Protein AF-0000000065975089 (afdb_homodimer)

Secondary structure (DSSP, 8-state):
---EEEEEEESTTSSHHHHHHHHHHHHHHTT--EEEEESS-SSHHHHHHHHHHHS--TT-PPPHHHHHHHHHHHHHHHIIIIIHHHHHTT-EEEEE--HHHHIIIIIIIS---HHHHHHHHHHHHTT---SEEEEEE--HHHHHHHHHTTTPPP-TTTTS-HHHHHHHHHHHHHHHHH-TTTEEEEETTS-HHHHHHHHHHHHHHHHHHH-/---EEEEEE-STTSSHHHHHHHHHHHHHHTT--EEEEESS-SSHHHHHHHHHHHS--TT-PPPHHHHHHHHHHHHHHHIIIIIHHHHHTT-EEEEE--HHHHIIIIIIIS---HHHHHHHHHHHHTT---SEEEEEE--HHHHHHHHHTTTPPP-TTTTS-HHHHHHHHHHHHHHHHH-TTTEEEEETTS-HHHHHHHHHHHHHHHHHHH-

Radius of gyration: 24.77 Å; Cα contacts (8 Å, |Δi|>4): 725; chains: 2; bounding box: 45×73×52 Å

Solvent-accessible surface area (backbone atoms only — not comparable to full-atom values): 21902 Å² total; per-residue (Å²): 112,76,33,43,39,37,32,36,40,64,59,63,57,28,49,59,71,61,48,51,50,55,49,45,53,54,44,39,73,72,70,43,57,69,43,81,49,36,51,70,36,56,38,76,70,14,42,56,49,36,47,68,69,34,50,73,47,95,89,57,82,76,44,73,68,20,50,54,29,47,54,26,19,30,44,19,34,29,34,67,70,47,48,52,59,40,28,74,70,32,26,31,36,43,25,42,36,59,70,65,48,50,48,12,44,43,26,43,33,67,60,43,63,58,67,59,52,51,52,42,46,43,65,24,42,73,72,68,68,63,66,34,30,44,31,28,46,49,56,60,68,57,12,49,49,54,41,59,69,63,73,51,83,72,40,49,72,71,64,50,52,69,69,35,47,49,32,21,51,49,29,49,52,52,49,27,69,75,33,57,88,37,30,40,80,40,65,36,76,52,52,73,66,57,40,46,52,52,52,50,55,56,48,50,61,50,48,66,71,65,105,111,75,33,44,39,35,33,37,41,62,59,63,56,27,48,60,71,61,48,51,52,55,50,45,53,54,43,40,74,72,71,42,57,70,43,82,49,36,50,71,37,55,37,76,70,14,41,56,49,35,47,65,69,35,49,72,47,95,88,57,82,75,42,74,68,19,50,53,29,47,54,27,20,30,43,20,35,29,33,67,69,49,49,53,56,40,28,72,71,33,25,31,35,44,25,42,36,58,70,65,48,49,46,10,44,44,25,44,33,67,62,43,62,57,69,59,52,52,53,42,46,44,66,23,42,72,73,68,68,62,67,33,30,44,30,28,46,50,57,58,68,58,12,50,50,53,42,59,69,64,72,50,85,71,42,50,73,70,64,51,54,71,69,36,46,48,32,21,52,49,29,51,53,51,49,26,67,75,33,60,88,38,29,39,80,40,65,36,75,51,55,72,66,57,40,47,52,52,52,49,54,56,49,50,60,48,49,66,71,65,104

pLDDT: mean 93.98, std 8.53, range [58.62, 98.88]

Sequence (422 aa):
MGGRFIVFEGVEGCGKTSQMQLCAEWLQSLGISVVLTREPGGTELGLDLRRLLLQKAEDKPIAEVTELLLYAADRAQHVAQELKPKLAQGKYILCDRYVDSTIAYQGYGRNLDMNLIHQLNDIATGGLTSDITIWLDVDVEVGLARKRGDNVGLDRIEQETIAFHRRVQQGYADLAASSPKRIIRVDGQLSKETVHKTIQEILSVHLKQWLMGGRFIVFEGVEGCGKTSQMQLCAEWLQSLGISVVLTREPGGTELGLDLRRLLLQKAEDKPIAEVTELLLYAADRAQHVAQELKPKLAQGKYILCDRYVDSTIAYQGYGRNLDMNLIHQLNDIATGGLTSDITIWLDVDVEVGLARKRGDNVGLDRIEQETIAFHRRVQQGYADLAASSPKRIIRVDGQLSKETVHKTIQEILSVHLKQWL

Nearest PDB structures (foldseek):
  3lv8-assembly1_A-2  TM=9.589E-01  e=2.127E-20  Vibrio cholerae O1 biovar El Tor str. N16961
  3uxm-assembly5_B-2  TM=9.758E-01  e=8.443E-20  Pseudomonas aeruginosa PAO1
  3uwk-assembly3_A  TM=9.771E-01  e=8.443E-20  Pseudomonas aeruginosa PAO1
  3n2i-assembly1_A  TM=9.606E-01  e=8.942E-20  Vibrio cholerae O1 biovar El Tor str. N16961
  3uwk-assembly3_B-2  TM=9.768E-01  e=8.402E-19  Pseudomonas aeruginosa PAO1

Foldseek 3Di:
DFEAEEEEAEDAQLCLVVLLVLVCVVCVVVVAAEAEAEPQPRDPVSVVLCCVLWADDPVDDDDLLRSLLSSLQSLLCCQVPPVVVCRRVVHYYYYYDALLLCCLQSCQLVVDDPVSSVVSSCVSNVPDDGQAYEYRQDQLVNNLVSVVVVVDDGTPSSPDDSSSNVSSSVSLVVVCVVPVNHYPYFHSVDDPVVSSVVVCVVVVVVVVVVD/DFEAEEEEAEDAQLCLVVLLVLVCVVCVVVVAAEAEAEPQPRDPVSVVLCCVLWADDPVDDDDLLRSLLSSLQSLLCCQVPPVVVCRRVVHYYYYYDALLLCCLQSCQLVVDDPVSSVVSSCVSNVPDDGQAYEYRADQLVNNLVSVVVVVDDGTPSSPDDSSSSVSSSVSLVVVCVVPVNHYPYFHSVDDPVVSSVVVCVVVVVVVVVVD

InterPro domains:
  IPR018094 Thymidylate kinase [MF_00165] (4-207)
  IPR018094 Thymidylate kinase [TIGR00041] (3-199)
  IPR018095 Thymidylate kinase, conserved site [PS01331] (94-106)
  IPR027417 P-loop containing nucleoside triphosphate hydrolase [G3DSA:3.40.50.300] (1-209)
  IPR027417 P-loop containing nucleoside triphosphate hydrolase [SSF52540] (1-208)
  IPR039430 Thymidylate kinase-like domain [PF02223] (8-199)

Structure (mmCIF, N/CA/C/O backbone):
data_AF-0000000065975089-model_v1
#
loop_
_entity.id
_entity.type
_entity.pdbx_description
1 polymer 'Thymidylate kinase'
#
loop_
_atom_site.group_PDB
_atom_site.id
_atom_site.type_symbol
_atom_site.label_atom_id
_atom_site.label_alt_id
_atom_site.label_comp_id
_atom_site.label_asym_id
_atom_site.label_entity_id
_atom_site.label_seq_id
_atom_site.pdbx_PDB_ins_code
_atom_site.Cartn_x
_atom_site.Cartn_y
_atom_site.Cartn_z
_atom_site.occupancy
_atom_site.B_iso_or_equiv
_atom_site.auth_seq_id
_atom_site.auth_comp_id
_atom_site.auth_asym_id
_atom_site.auth_atom_id
_atom_site.pdbx_PDB_model_num
ATOM 1 N N . MET A 1 1 ? -19 -28.547 -4.902 1 65.19 1 MET A N 1
ATOM 2 C CA . MET A 1 1 ? -17.562 -28.656 -4.684 1 65.19 1 MET A CA 1
ATOM 3 C C . MET A 1 1 ? -16.969 -27.297 -4.336 1 65.19 1 MET A C 1
ATOM 5 O O . MET A 1 1 ? -17.453 -26.266 -4.816 1 65.19 1 MET A O 1
ATOM 9 N N . GLY A 1 2 ? -16.141 -27.141 -3.307 1 87.62 2 GLY A N 1
ATOM 10 C CA . GLY A 1 2 ? -15.641 -25.844 -2.885 1 87.62 2 GLY A CA 1
ATOM 11 C C . GLY A 1 2 ? -14.562 -25.297 -3.805 1 87.62 2 GLY A C 1
ATOM 12 O O . GLY A 1 2 ? -13.883 -26.062 -4.496 1 87.62 2 GLY A O 1
ATOM 13 N N . GLY A 1 3 ? -14.461 -24.016 -4.062 1 96.5 3 GLY A N 1
ATOM 14 C CA . GLY A 1 3 ? -13.422 -23.406 -4.871 1 96.5 3 GLY A CA 1
ATOM 15 C C . GLY A 1 3 ? -12.016 -23.781 -4.426 1 96.5 3 GLY A C 1
ATOM 16 O O . GLY A 1 3 ? -11.805 -24.125 -3.262 1 96.5 3 GLY A O 1
ATOM 17 N N . ARG A 1 4 ? -11.125 -23.891 -5.383 1 98.19 4 ARG A N 1
ATOM 18 C CA . ARG A 1 4 ? -9.734 -24.234 -5.082 1 98.19 4 ARG A CA 1
ATOM 19 C C . ARG A 1 4 ? -8.789 -23.156 -5.621 1 98.19 4 ARG A C 1
ATOM 21 O O . ARG A 1 4 ? -9 -22.625 -6.715 1 98.19 4 ARG A O 1
ATOM 28 N N . PHE A 1 5 ? -7.816 -22.891 -4.863 1 98.69 5 PHE A N 1
ATOM 29 C CA . PHE A 1 5 ? -6.848 -21.859 -5.18 1 98.69 5 PHE A CA 1
ATOM 30 C C . PHE A 1 5 ? -5.484 -22.469 -5.496 1 98.69 5 PHE A C 1
ATOM 32 O O . PHE A 1 5 ? -4.781 -22.922 -4.598 1 98.69 5 PHE A O 1
ATOM 39 N N . ILE A 1 6 ? -5.137 -22.438 -6.766 1 98.75 6 ILE A N 1
ATOM 40 C CA . ILE A 1 6 ? -3.885 -23 -7.258 1 98.75 6 ILE A CA 1
ATOM 41 C C . ILE A 1 6 ? -2.969 -21.875 -7.746 1 98.75 6 ILE A C 1
ATOM 43 O O . ILE A 1 6 ? -3.361 -21.078 -8.594 1 98.75 6 ILE A O 1
ATOM 47 N N . VAL A 1 7 ? -1.766 -21.844 -7.219 1 98.88 7 VAL A N 1
ATOM 48 C CA . VAL A 1 7 ? -0.836 -20.781 -7.566 1 98.88 7 VAL A CA 1
ATOM 49 C C . VAL A 1 7 ? 0.344 -21.344 -8.344 1 98.88 7 VAL A C 1
ATOM 51 O O . VAL A 1 7 ? 0.82 -22.453 -8.047 1 98.88 7 VAL A O 1
ATOM 54 N N . PHE A 1 8 ? 0.754 -20.609 -9.367 1 98.81 8 PHE A N 1
ATOM 55 C CA . PHE A 1 8 ? 1.974 -20.922 -10.102 1 98.81 8 PHE A CA 1
ATOM 56 C C . PHE A 1 8 ? 3.08 -19.938 -9.758 1 98.81 8 PHE A C 1
ATOM 58 O O . PHE A 1 8 ? 2.867 -18.719 -9.789 1 98.81 8 PHE A O 1
ATOM 65 N N . GLU A 1 9 ? 4.219 -20.469 -9.391 1 98.56 9 GLU A N 1
ATOM 66 C CA . GLU A 1 9 ? 5.375 -19.656 -9.016 1 98.56 9 GLU A CA 1
ATOM 67 C C . GLU A 1 9 ? 6.594 -20.016 -9.859 1 98.56 9 GLU A C 1
ATOM 69 O O . GLU A 1 9 ? 6.672 -21.109 -10.414 1 98.56 9 GLU A O 1
ATOM 74 N N . GLY A 1 10 ? 7.527 -19.109 -9.875 1 95.94 10 GLY A N 1
ATOM 75 C CA . GLY A 1 10 ? 8.781 -19.312 -10.586 1 95.94 10 GLY A CA 1
ATOM 76 C C . GLY A 1 10 ? 9.375 -18.031 -11.125 1 95.94 10 GLY A C 1
ATOM 77 O O . GLY A 1 10 ? 8.719 -16.984 -11.141 1 95.94 10 GLY A O 1
ATOM 78 N N . VAL A 1 11 ? 10.617 -18.172 -11.562 1 92.38 11 VAL A N 1
ATOM 79 C CA . VAL A 1 11 ? 11.336 -17 -12.062 1 92.38 11 VAL A CA 1
ATOM 80 C C . VAL A 1 11 ? 10.859 -16.672 -13.477 1 92.38 11 VAL A C 1
ATOM 82 O O . VAL A 1 11 ? 10.023 -17.375 -14.039 1 92.38 11 VAL A O 1
ATOM 85 N N . GLU A 1 12 ? 11.328 -15.57 -13.922 1 87 12 GLU A N 1
ATOM 86 C CA . GLU A 1 12 ? 10.938 -15.133 -15.258 1 87 12 GLU A CA 1
ATOM 87 C C . GLU A 1 12 ? 11.344 -16.156 -16.312 1 87 12 GLU A C 1
ATOM 89 O O . GLU A 1 12 ? 12.445 -16.703 -16.266 1 87 12 GLU A O 1
ATOM 94 N N . GLY A 1 13 ? 10.445 -16.391 -17.234 1 87.69 13 GLY A N 1
ATOM 95 C CA . GLY A 1 13 ? 10.758 -17.266 -18.344 1 87.69 13 GLY A CA 1
ATOM 96 C C . GLY A 1 13 ? 10.633 -18.734 -17.984 1 87.69 13 GLY A C 1
ATOM 97 O O . GLY A 1 13 ? 11 -19.609 -18.781 1 87.69 13 GLY A O 1
ATOM 98 N N . CYS A 1 14 ? 10.039 -19.016 -16.875 1 91.94 14 CYS A N 1
ATOM 99 C CA . CYS A 1 14 ? 10.008 -20.406 -16.422 1 91.94 14 CYS A CA 1
ATOM 100 C C . CYS A 1 14 ? 8.836 -21.156 -17.031 1 91.94 14 CYS A C 1
ATOM 102 O O . CYS A 1 14 ? 8.742 -22.375 -16.922 1 91.94 14 CYS A O 1
ATOM 104 N N . GLY A 1 15 ? 7.93 -20.422 -17.656 1 92.19 15 GLY A N 1
ATOM 105 C CA . GLY A 1 15 ? 6.887 -21.094 -18.422 1 92.19 15 GLY A CA 1
ATOM 106 C C . GLY A 1 15 ? 5.543 -21.094 -17.719 1 92.19 15 GLY A C 1
ATOM 107 O O . GLY A 1 15 ? 4.652 -21.875 -18.062 1 92.19 15 GLY A O 1
ATOM 108 N N . LYS A 1 16 ? 5.309 -20.25 -16.703 1 94.75 16 LYS A N 1
ATOM 109 C CA . LYS A 1 16 ? 4.078 -20.203 -15.914 1 94.75 16 LYS A CA 1
ATOM 110 C C . LYS A 1 16 ? 2.865 -19.953 -16.812 1 94.75 16 LYS A C 1
ATOM 112 O O . LYS A 1 16 ? 1.859 -20.656 -16.703 1 94.75 16 LYS A O 1
ATOM 117 N N . THR A 1 17 ? 3.002 -18.953 -17.672 1 93.56 17 THR A N 1
ATOM 118 C CA . THR A 1 17 ? 1.869 -18.562 -18.5 1 93.56 17 THR A CA 1
ATOM 119 C C . THR A 1 17 ? 1.391 -19.734 -19.359 1 93.56 17 THR A C 1
ATOM 121 O O . THR A 1 17 ? 0.197 -20.047 -19.391 1 93.56 17 THR A O 1
ATOM 124 N N . SER A 1 18 ? 2.297 -20.391 -20.031 1 95.56 18 SER A N 1
ATOM 125 C CA . SER A 1 18 ? 1.96 -21.531 -20.875 1 95.56 18 SER A CA 1
ATOM 126 C C . SER A 1 18 ? 1.373 -22.688 -20.062 1 95.56 18 SER A C 1
ATOM 128 O O . SER A 1 18 ? 0.355 -23.266 -20.453 1 95.56 18 SER A O 1
ATOM 130 N N . GLN A 1 19 ? 1.968 -22.969 -19.031 1 98.12 19 GLN A N 1
ATOM 131 C CA . GLN A 1 19 ? 1.533 -24.109 -18.219 1 98.12 19 GLN A CA 1
ATOM 132 C C . GLN A 1 19 ? 0.181 -23.844 -17.578 1 98.12 19 GLN A C 1
ATOM 134 O O . GLN A 1 19 ? -0.642 -24.75 -17.438 1 98.12 19 GLN A O 1
ATOM 139 N N . MET A 1 20 ? -0.055 -22.609 -17.125 1 98.31 20 MET A N 1
ATOM 140 C CA . MET A 1 20 ? -1.345 -22.266 -16.547 1 98.31 20 MET A CA 1
ATOM 141 C C . MET A 1 20 ? -2.465 -22.406 -17.562 1 98.31 20 MET A C 1
ATOM 143 O O . MET A 1 20 ? -3.553 -22.875 -17.234 1 98.31 20 MET A O 1
ATOM 147 N N . GLN A 1 21 ? -2.203 -21.984 -18.781 1 98.19 21 GLN A N 1
ATOM 148 C CA . GLN A 1 21 ? -3.197 -22.109 -19.844 1 98.19 21 GLN A CA 1
ATOM 149 C C . GLN A 1 21 ? -3.527 -23.578 -20.109 1 98.19 21 GLN A C 1
ATOM 151 O O . GLN A 1 21 ? -4.699 -23.938 -20.219 1 98.19 21 GLN A O 1
ATOM 156 N N . LEU A 1 22 ? -2.551 -24.406 -20.25 1 98.5 22 LEU A N 1
ATOM 157 C CA . LEU A 1 22 ? -2.742 -25.844 -20.484 1 98.5 22 LEU A CA 1
ATOM 158 C C . LEU A 1 22 ? -3.51 -26.469 -19.328 1 98.5 22 LEU A C 1
ATOM 160 O O . LEU A 1 22 ? -4.402 -27.297 -19.547 1 98.5 22 LEU A O 1
ATOM 164 N N . CYS A 1 23 ? -3.127 -26.078 -18.141 1 98.44 23 CYS A N 1
ATOM 165 C CA . CYS A 1 23 ? -3.795 -26.609 -16.953 1 98.44 23 CYS A CA 1
ATOM 166 C C . CYS A 1 23 ? -5.266 -26.203 -16.938 1 98.44 23 CYS A C 1
ATOM 168 O O . CYS A 1 23 ? -6.133 -27.016 -16.609 1 98.44 23 CYS A O 1
ATOM 170 N N . ALA A 1 24 ? -5.5 -24.906 -17.25 1 98.5 24 ALA A N 1
ATOM 171 C CA . ALA A 1 24 ? -6.875 -24.422 -17.297 1 98.5 24 ALA A CA 1
ATOM 172 C C . ALA A 1 24 ? -7.707 -25.219 -18.297 1 98.5 24 ALA A C 1
ATOM 174 O O . ALA A 1 24 ? -8.828 -25.641 -17.984 1 98.5 24 ALA A O 1
ATOM 175 N N . GLU A 1 25 ? -7.203 -25.453 -19.453 1 98.44 25 GLU A N 1
ATOM 176 C CA . GLU A 1 25 ? -7.895 -26.203 -20.484 1 98.44 25 GLU A CA 1
ATOM 177 C C . GLU A 1 25 ? -8.18 -27.641 -20.016 1 98.44 25 GLU A C 1
ATOM 179 O O . GLU A 1 25 ? -9.273 -28.156 -20.25 1 98.44 25 GLU A O 1
ATOM 184 N N . TRP A 1 26 ? -7.219 -28.203 -19.469 1 98.38 26 TRP A N 1
ATOM 185 C CA . TRP A 1 26 ? -7.367 -29.562 -18.969 1 98.38 26 TRP A CA 1
ATOM 186 C C . TRP A 1 26 ? -8.453 -29.641 -17.891 1 98.38 26 TRP A C 1
ATOM 188 O O . TRP A 1 26 ? -9.344 -30.484 -17.969 1 98.38 26 TRP A O 1
ATOM 198 N N . LEU A 1 27 ? -8.43 -28.766 -16.906 1 97.62 27 LEU A N 1
ATOM 199 C CA . LEU A 1 27 ? -9.43 -28.75 -15.844 1 97.62 27 LEU A CA 1
ATOM 200 C C . LEU A 1 27 ? -10.82 -28.5 -16.406 1 97.62 27 LEU A C 1
ATOM 202 O O . LEU A 1 27 ? -11.797 -29.109 -15.977 1 97.62 27 LEU A O 1
ATOM 206 N N . GLN A 1 28 ? -10.844 -27.562 -17.359 1 97.75 28 GLN A N 1
ATOM 207 C CA . GLN A 1 28 ? -12.125 -27.266 -17.984 1 97.75 28 GLN A CA 1
ATOM 208 C C . GLN A 1 28 ? -12.672 -28.5 -18.719 1 97.75 28 GLN A C 1
ATOM 210 O O . GLN A 1 28 ? -13.891 -28.703 -18.75 1 97.75 28 GLN A O 1
ATOM 215 N N . SER A 1 29 ? -11.836 -29.297 -19.297 1 97.5 29 SER A N 1
ATOM 216 C CA . SER A 1 29 ? -12.258 -30.516 -19.984 1 97.5 29 SER A CA 1
ATOM 217 C C . SER A 1 29 ? -12.859 -31.516 -19 1 97.5 29 SER A C 1
ATOM 219 O O . SER A 1 29 ? -13.594 -32.406 -19.391 1 97.5 29 SER A O 1
ATOM 221 N N . LEU A 1 30 ? -12.555 -31.344 -17.781 1 95.5 30 LEU A N 1
ATOM 222 C CA . LEU A 1 30 ? -13.109 -32.219 -16.734 1 95.5 30 LEU A CA 1
ATOM 223 C C . LEU A 1 30 ? -14.406 -31.625 -16.188 1 95.5 30 LEU A C 1
ATOM 225 O O . LEU A 1 30 ? -14.969 -32.156 -15.227 1 95.5 30 LEU A O 1
ATOM 229 N N . GLY A 1 31 ? -14.82 -30.484 -16.734 1 95.5 31 GLY A N 1
ATOM 230 C CA . GLY A 1 31 ? -16.078 -29.859 -16.328 1 95.5 31 GLY A CA 1
ATOM 231 C C . GLY A 1 31 ? -15.906 -28.875 -15.188 1 95.5 31 GLY A C 1
ATOM 232 O O . GLY A 1 31 ? -16.891 -28.438 -14.586 1 95.5 31 GLY A O 1
ATOM 233 N N . ILE A 1 32 ? -14.672 -28.531 -14.867 1 95.75 32 ILE A N 1
ATOM 234 C CA . ILE A 1 32 ? -14.375 -27.641 -13.75 1 95.75 32 ILE A CA 1
ATOM 235 C C . ILE A 1 32 ? -14.367 -26.188 -14.242 1 95.75 32 ILE A C 1
ATOM 237 O O . ILE A 1 32 ? -13.781 -25.891 -15.289 1 95.75 32 ILE A O 1
ATOM 241 N N . SER A 1 33 ? -15.102 -25.297 -13.547 1 97.25 33 SER A N 1
ATOM 242 C CA . SER A 1 33 ? -15.047 -23.859 -13.836 1 97.25 33 SER A CA 1
ATOM 243 C C . SER A 1 33 ? -13.727 -23.25 -13.375 1 97.25 33 SER A C 1
ATOM 245 O O . SER A 1 33 ? -13.383 -23.344 -12.188 1 97.25 33 SER A O 1
ATOM 247 N N . VAL A 1 34 ? -12.984 -22.609 -14.328 1 98.25 34 VAL A N 1
ATOM 248 C CA . VAL A 1 34 ? -11.633 -22.156 -14.031 1 98.25 34 VAL A CA 1
ATOM 249 C C . VAL A 1 34 ? -11.531 -20.656 -14.312 1 98.25 34 VAL A C 1
ATOM 251 O O . VAL A 1 34 ? -12.078 -20.156 -15.305 1 98.25 34 VAL A O 1
ATOM 254 N N . VAL A 1 35 ? -10.852 -19.953 -13.398 1 98.56 35 VAL A N 1
ATOM 255 C CA . VAL A 1 35 ? -10.516 -18.547 -13.57 1 98.56 35 VAL A CA 1
ATOM 256 C C . VAL A 1 35 ? -9 -18.375 -13.555 1 98.56 35 VAL A C 1
ATOM 258 O O . VAL A 1 35 ? -8.312 -18.922 -12.688 1 98.56 35 VAL A O 1
ATOM 261 N N . LEU A 1 36 ? -8.484 -17.672 -14.578 1 98.75 36 LEU A N 1
ATOM 262 C CA . LEU A 1 36 ? -7.078 -17.297 -14.602 1 98.75 36 LEU A CA 1
ATOM 263 C C . LEU A 1 36 ? -6.891 -15.875 -14.078 1 98.75 36 LEU A C 1
ATOM 265 O O . LEU A 1 36 ? -7.684 -14.984 -14.383 1 98.75 36 LEU A O 1
ATOM 269 N N . THR A 1 37 ? -5.855 -15.672 -13.25 1 98.75 37 THR A N 1
ATOM 270 C CA . THR A 1 37 ? -5.555 -14.336 -12.727 1 98.75 37 THR A CA 1
ATOM 271 C C . THR A 1 37 ? -4.07 -14.211 -12.406 1 98.75 37 THR A C 1
ATOM 273 O O . THR A 1 37 ? -3.271 -15.078 -12.766 1 98.75 37 THR A O 1
ATOM 276 N N . ARG A 1 38 ? -3.688 -13.055 -11.852 1 98.62 38 ARG A N 1
ATOM 277 C CA . ARG A 1 38 ? -2.27 -12.82 -11.586 1 98.62 38 ARG A CA 1
ATOM 278 C C . ARG A 1 38 ? -2.082 -11.766 -10.5 1 98.62 38 ARG A C 1
ATOM 280 O O . ARG A 1 38 ? -2.996 -10.992 -10.219 1 98.62 38 ARG A O 1
ATOM 287 N N . GLU A 1 39 ? -0.931 -11.844 -9.883 1 98.44 39 GLU A N 1
ATOM 288 C CA . GLU A 1 39 ? -0.455 -10.766 -9.023 1 98.44 39 GLU A CA 1
ATOM 289 C C . GLU A 1 39 ? 0.939 -10.305 -9.438 1 98.44 39 GLU A C 1
ATOM 291 O O . GLU A 1 39 ? 1.803 -11.125 -9.75 1 98.44 39 GLU A O 1
ATOM 296 N N . PRO A 1 40 ? 1.209 -9.07 -9.312 1 98.19 40 PRO A N 1
ATOM 297 C CA . PRO A 1 40 ? 0.212 -8 -9.234 1 98.19 40 PRO A CA 1
ATOM 298 C C . PRO A 1 40 ? -0.57 -7.824 -10.531 1 98.19 40 PRO A C 1
ATOM 300 O O . PRO A 1 40 ? -0.068 -8.156 -11.609 1 98.19 40 PRO A O 1
ATOM 303 N N . GLY A 1 41 ? -1.833 -7.305 -10.414 1 98.31 41 GLY A N 1
ATOM 304 C CA . GLY A 1 41 ? -2.523 -6.906 -11.633 1 98.31 41 GLY A CA 1
ATOM 305 C C . GLY A 1 41 ? -3.805 -7.684 -11.875 1 98.31 41 GLY A C 1
ATOM 306 O O . GLY A 1 41 ? -4.316 -7.715 -12.992 1 98.31 41 GLY A O 1
ATOM 307 N N . GLY A 1 42 ? -4.316 -8.32 -10.875 1 98.12 42 GLY A N 1
ATOM 308 C CA . GLY A 1 42 ? -5.484 -9.164 -11.047 1 98.12 42 GLY A CA 1
ATOM 309 C C . GLY A 1 42 ? -6.789 -8.391 -11.031 1 98.12 42 GLY A C 1
ATOM 310 O O . GLY A 1 42 ? -7.859 -8.953 -11.273 1 98.12 42 GLY A O 1
ATOM 311 N N . THR A 1 43 ? -6.75 -7.152 -10.734 1 97.75 43 THR A N 1
ATOM 312 C CA . THR A 1 43 ? -7.887 -6.242 -10.758 1 97.75 43 THR A CA 1
ATOM 313 C C . THR A 1 43 ? -7.555 -4.98 -11.555 1 97.75 43 THR A C 1
ATOM 315 O O . THR A 1 43 ? -6.398 -4.766 -11.93 1 97.75 43 THR A O 1
ATOM 318 N N . GLU A 1 44 ? -8.594 -4.195 -11.852 1 95.88 44 GLU A N 1
ATOM 319 C CA . GLU A 1 44 ? -8.328 -2.928 -12.531 1 95.88 44 GLU A CA 1
ATOM 320 C C . GLU A 1 44 ? -7.363 -2.061 -11.727 1 95.88 44 GLU A C 1
ATOM 322 O O . GLU A 1 44 ? -6.387 -1.544 -12.273 1 95.88 44 GLU A O 1
ATOM 327 N N . LEU A 1 45 ? -7.656 -1.89 -10.43 1 96.81 45 LEU A N 1
ATOM 328 C CA . LEU A 1 45 ? -6.719 -1.181 -9.562 1 96.81 45 LEU A CA 1
ATOM 329 C C . LEU A 1 45 ? -5.352 -1.856 -9.57 1 96.81 45 LEU A C 1
ATOM 331 O O . LEU A 1 45 ? -4.32 -1.18 -9.586 1 96.81 45 LEU A O 1
ATOM 335 N N . GLY A 1 46 ? -5.391 -3.141 -9.57 1 97.81 46 GLY A N 1
ATOM 336 C CA . GLY A 1 46 ? -4.152 -3.904 -9.609 1 97.81 46 GLY A CA 1
ATOM 337 C C . GLY A 1 46 ? -3.309 -3.615 -10.836 1 97.81 46 GLY A C 1
ATOM 338 O O . GLY A 1 46 ? -2.078 -3.607 -10.766 1 97.81 46 GLY A O 1
ATOM 339 N N . LEU A 1 47 ? -3.941 -3.42 -11.953 1 97.44 47 LEU A N 1
ATOM 340 C CA . LEU A 1 47 ? -3.215 -3.086 -13.172 1 97.44 47 LEU A CA 1
ATOM 341 C C . LEU A 1 47 ? -2.484 -1.755 -13.023 1 97.44 47 LEU A C 1
ATOM 343 O O . LEU A 1 47 ? -1.346 -1.612 -13.477 1 97.44 47 LEU A O 1
ATOM 347 N N . ASP A 1 48 ? -3.115 -0.779 -12.43 1 96.19 48 ASP A N 1
ATOM 348 C CA . ASP A 1 48 ? -2.473 0.503 -12.156 1 96.19 48 ASP A CA 1
ATOM 349 C C . ASP A 1 48 ? -1.279 0.333 -11.219 1 96.19 48 ASP A C 1
ATOM 351 O O . ASP A 1 48 ? -0.21 0.897 -11.461 1 96.19 48 ASP A O 1
ATOM 355 N N . LEU A 1 49 ? -1.488 -0.449 -10.188 1 97.75 49 LEU A N 1
ATOM 356 C CA . LEU A 1 49 ? -0.417 -0.671 -9.227 1 97.75 49 LEU A CA 1
ATOM 357 C C . LEU A 1 49 ? 0.741 -1.43 -9.867 1 97.75 49 LEU A C 1
ATOM 359 O O . LEU A 1 49 ? 1.907 -1.151 -9.578 1 97.75 49 LEU A O 1
ATOM 363 N N . ARG A 1 50 ? 0.403 -2.393 -10.695 1 96.81 50 ARG A N 1
ATOM 364 C CA . ARG A 1 50 ? 1.422 -3.133 -11.438 1 96.81 50 ARG A CA 1
ATOM 365 C C . ARG A 1 50 ? 2.297 -2.189 -12.258 1 96.81 50 ARG A C 1
ATOM 367 O O . ARG A 1 50 ? 3.523 -2.312 -12.25 1 96.81 50 ARG A O 1
ATOM 374 N N . ARG A 1 51 ? 1.644 -1.291 -12.891 1 95.38 51 ARG A N 1
ATOM 375 C CA . ARG A 1 51 ? 2.383 -0.316 -13.688 1 95.38 51 ARG A CA 1
ATOM 376 C C . ARG A 1 51 ? 3.326 0.502 -12.812 1 95.38 51 ARG A C 1
ATOM 378 O O . ARG A 1 51 ? 4.492 0.702 -13.164 1 95.38 51 ARG A O 1
ATOM 385 N N . LEU A 1 52 ? 2.867 0.982 -11.703 1 94.69 52 LEU A N 1
ATOM 386 C CA . LEU A 1 52 ? 3.68 1.787 -10.797 1 94.69 52 LEU A CA 1
ATOM 387 C C . LEU A 1 52 ? 4.848 0.977 -10.25 1 94.69 52 LEU A C 1
ATOM 389 O O . LEU A 1 52 ? 5.949 1.506 -10.078 1 94.69 52 LEU A O 1
ATOM 393 N N . LEU A 1 53 ? 4.641 -0.295 -9.977 1 95.31 53 LEU A N 1
ATOM 394 C CA . LEU A 1 53 ? 5.633 -1.164 -9.352 1 95.31 53 LEU A CA 1
ATOM 395 C C . LEU A 1 53 ? 6.719 -1.557 -10.352 1 95.31 53 LEU A C 1
ATOM 397 O O . LEU A 1 53 ? 7.891 -1.667 -9.992 1 95.31 53 LEU A O 1
ATOM 401 N N . LEU A 1 54 ? 6.27 -1.778 -11.609 1 92.75 54 LEU A N 1
ATOM 402 C CA . LEU A 1 54 ? 7.168 -2.461 -12.531 1 92.75 54 LEU A CA 1
ATOM 403 C C . LEU A 1 54 ? 7.781 -1.477 -13.523 1 92.75 54 LEU A C 1
ATOM 405 O O . LEU A 1 54 ? 8.789 -1.783 -14.164 1 92.75 54 LEU A O 1
ATOM 409 N N . GLN A 1 55 ? 7.121 -0.351 -13.602 1 85.75 55 GLN A N 1
ATOM 410 C CA . GLN A 1 55 ? 7.645 0.617 -14.555 1 85.75 55 GLN A CA 1
ATOM 411 C C . GLN A 1 55 ? 9.008 1.149 -14.109 1 85.75 55 GLN A C 1
ATOM 413 O O . GLN A 1 55 ? 9.211 1.419 -12.93 1 85.75 55 GLN A O 1
ATOM 418 N N . LYS A 1 56 ? 9.867 1.161 -15.039 1 72.38 56 LYS A N 1
ATOM 419 C CA . LYS A 1 56 ? 11.227 1.642 -14.812 1 72.38 56 LYS A CA 1
ATOM 420 C C . LYS A 1 56 ? 11.266 3.164 -14.711 1 72.38 56 LYS A C 1
ATOM 422 O O . LYS A 1 56 ? 10.664 3.859 -15.531 1 72.38 56 LYS A O 1
ATOM 427 N N . ALA A 1 57 ? 11.469 3.664 -13.625 1 63.81 57 ALA A N 1
ATOM 428 C CA . ALA A 1 57 ? 11.797 5.086 -13.617 1 63.81 57 ALA A CA 1
ATOM 429 C C . ALA A 1 57 ? 13.141 5.34 -12.945 1 63.81 57 ALA A C 1
ATOM 431 O O . ALA A 1 57 ? 13.312 5.051 -11.758 1 63.81 57 ALA A O 1
ATOM 432 N N . GLU A 1 58 ? 14.195 5.344 -13.797 1 60.94 58 GLU A N 1
ATOM 433 C CA . GLU A 1 58 ? 15.555 5.527 -13.312 1 60.94 58 GLU A CA 1
ATOM 434 C C . GLU A 1 58 ? 15.609 6.562 -12.195 1 60.94 58 GLU A C 1
ATOM 436 O O . GLU A 1 58 ? 16.406 6.43 -11.258 1 60.94 58 GLU A O 1
ATOM 441 N N . ASP A 1 59 ? 14.836 7.551 -12.148 1 65.06 59 ASP A N 1
ATOM 442 C CA . ASP A 1 59 ? 15.039 8.672 -11.234 1 65.06 59 ASP A CA 1
ATOM 443 C C . ASP A 1 59 ? 13.945 8.711 -10.172 1 65.06 59 ASP A C 1
ATOM 445 O O . ASP A 1 59 ? 13.805 9.711 -9.461 1 65.06 59 ASP A O 1
ATOM 449 N N . LYS A 1 60 ? 13.281 7.523 -10.031 1 77.5 60 LYS A N 1
ATOM 450 C CA . LYS A 1 60 ? 12.195 7.527 -9.055 1 77.5 60 LYS A CA 1
ATOM 451 C C . LYS A 1 60 ? 12.164 6.223 -8.266 1 77.5 60 LYS A C 1
ATOM 453 O O . LYS A 1 60 ? 11.242 5.418 -8.43 1 77.5 60 LYS A O 1
ATOM 458 N N . PRO A 1 61 ? 13.211 6.141 -7.375 1 88.69 61 PRO A N 1
ATOM 459 C CA . PRO A 1 61 ? 13.273 4.867 -6.648 1 88.69 61 PRO A CA 1
ATOM 460 C C . PRO A 1 61 ? 12.094 4.672 -5.703 1 88.69 61 PRO A C 1
ATOM 462 O O . PRO A 1 61 ? 11.609 5.637 -5.102 1 88.69 61 PRO A O 1
ATOM 465 N N . ILE A 1 62 ? 11.578 3.49 -5.711 1 95.19 62 ILE A N 1
ATOM 466 C CA . ILE A 1 62 ? 10.578 3.078 -4.727 1 95.19 62 ILE A CA 1
ATOM 467 C C . ILE A 1 62 ? 11.281 2.557 -3.473 1 95.19 62 ILE A C 1
ATOM 469 O O . ILE A 1 62 ? 12.141 1.678 -3.555 1 95.19 62 ILE A O 1
ATOM 473 N N . ALA A 1 63 ? 10.906 3.139 -2.312 1 96.81 63 ALA A N 1
ATOM 474 C CA . ALA A 1 63 ? 11.5 2.689 -1.054 1 96.81 63 ALA A CA 1
ATOM 475 C C . ALA A 1 63 ? 11.102 1.249 -0.745 1 96.81 63 ALA A C 1
ATOM 477 O O . ALA A 1 63 ? 10.023 0.795 -1.148 1 96.81 63 ALA A O 1
ATOM 478 N N . GLU A 1 64 ? 11.969 0.547 0.016 1 96.62 64 GLU A N 1
ATOM 479 C CA . GLU A 1 64 ? 11.805 -0.879 0.284 1 96.62 64 GLU A CA 1
ATOM 480 C C . GLU A 1 64 ? 10.461 -1.167 0.938 1 96.62 64 GLU A C 1
ATOM 482 O O . GLU A 1 64 ? 9.703 -2.023 0.469 1 96.62 64 GLU A O 1
ATOM 487 N N . VAL A 1 65 ? 10.102 -0.44 1.978 1 98.38 65 VAL A N 1
ATOM 488 C CA . VAL A 1 65 ? 8.844 -0.66 2.693 1 98.38 65 VAL A CA 1
ATOM 489 C C . VAL A 1 65 ? 7.668 -0.294 1.794 1 98.38 65 VAL A C 1
ATOM 491 O O . VAL A 1 65 ? 6.641 -0.975 1.8 1 98.38 65 VAL A O 1
ATOM 494 N N . THR A 1 66 ? 7.828 0.774 0.997 1 98.5 66 THR A N 1
ATOM 495 C CA . THR A 1 66 ? 6.801 1.189 0.048 1 98.5 66 THR A CA 1
ATOM 496 C C . THR A 1 66 ? 6.488 0.066 -0.938 1 98.5 66 THR A C 1
ATOM 498 O O . THR A 1 66 ? 5.324 -0.23 -1.199 1 98.5 66 THR A O 1
ATOM 501 N N . GLU A 1 67 ? 7.508 -0.549 -1.488 1 97.62 67 GLU A N 1
ATOM 502 C CA . GLU A 1 67 ? 7.34 -1.655 -2.426 1 97.62 67 GLU A CA 1
ATOM 503 C C . GLU A 1 67 ? 6.516 -2.781 -1.811 1 97.62 67 GLU A C 1
ATOM 505 O O . GLU A 1 67 ? 5.562 -3.266 -2.424 1 97.62 67 GLU A O 1
ATOM 510 N N . LEU A 1 68 ? 6.863 -3.146 -0.584 1 98.69 68 LEU A N 1
ATOM 511 C CA . LEU A 1 68 ? 6.141 -4.207 0.109 1 98.69 68 LEU A CA 1
ATOM 512 C C . LEU A 1 68 ? 4.68 -3.832 0.309 1 98.69 68 LEU A C 1
ATOM 514 O O . LEU A 1 68 ? 3.785 -4.656 0.094 1 98.69 68 LEU A O 1
ATOM 518 N N . LEU A 1 69 ? 4.461 -2.611 0.695 1 98.88 69 LEU A N 1
ATOM 519 C CA . LEU A 1 69 ? 3.104 -2.143 0.95 1 98.88 69 LEU A CA 1
ATOM 520 C C . LEU A 1 69 ? 2.289 -2.105 -0.34 1 98.88 69 LEU A C 1
ATOM 522 O O . LEU A 1 69 ? 1.09 -2.389 -0.33 1 98.88 69 LEU A O 1
ATOM 526 N N . LEU A 1 70 ? 2.904 -1.765 -1.44 1 98.75 70 LEU A N 1
ATOM 527 C CA . LEU A 1 70 ? 2.199 -1.711 -2.717 1 98.75 70 LEU A CA 1
ATOM 528 C C . LEU A 1 70 ? 1.818 -3.111 -3.186 1 98.75 70 LEU A C 1
ATOM 530 O O . LEU A 1 70 ? 0.712 -3.324 -3.688 1 98.75 70 LEU A O 1
ATOM 534 N N . TYR A 1 71 ? 2.721 -4.082 -3.039 1 98.69 71 TYR A N 1
ATOM 535 C CA . TYR A 1 71 ? 2.361 -5.457 -3.361 1 98.69 71 TYR A CA 1
ATOM 536 C C . TYR A 1 71 ? 1.225 -5.945 -2.473 1 98.69 71 TYR A C 1
ATOM 538 O O . TYR A 1 71 ? 0.313 -6.633 -2.939 1 98.69 71 TYR A O 1
ATOM 546 N N . ALA A 1 72 ? 1.292 -5.609 -1.223 1 98.88 72 ALA A N 1
ATOM 547 C CA . ALA A 1 72 ? 0.242 -5.996 -0.285 1 98.88 72 ALA A CA 1
ATOM 548 C C . ALA A 1 72 ? -1.096 -5.371 -0.668 1 98.88 72 ALA A C 1
ATOM 550 O O . ALA A 1 72 ? -2.145 -6.008 -0.55 1 98.88 72 ALA A O 1
ATOM 551 N N . ALA A 1 73 ? -1.036 -4.113 -1.076 1 98.88 73 ALA A N 1
ATOM 552 C CA . ALA A 1 73 ? -2.266 -3.434 -1.48 1 98.88 73 ALA A CA 1
ATOM 553 C C . ALA A 1 73 ? -2.895 -4.117 -2.691 1 98.88 73 ALA A C 1
ATOM 555 O O . ALA A 1 73 ? -4.109 -4.328 -2.73 1 98.88 73 ALA A O 1
ATOM 556 N N . ASP A 1 74 ? -2.133 -4.453 -3.69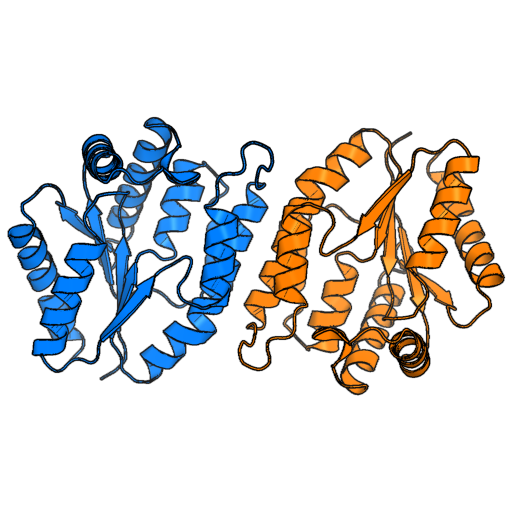5 1 98.88 74 ASP A N 1
ATOM 557 C CA . ASP A 1 74 ? -2.619 -5.195 -4.855 1 98.88 74 ASP A CA 1
ATOM 558 C C . ASP A 1 74 ? -3.271 -6.508 -4.43 1 98.88 74 ASP A C 1
ATOM 560 O O . ASP A 1 74 ? -4.379 -6.828 -4.871 1 98.88 74 ASP A O 1
ATOM 564 N N . ARG A 1 75 ? -2.553 -7.219 -3.605 1 98.88 75 ARG A N 1
ATOM 565 C CA . ARG A 1 75 ? -3.008 -8.531 -3.16 1 98.88 75 ARG A CA 1
ATOM 566 C C . ARG A 1 75 ? -4.301 -8.422 -2.357 1 98.88 75 ARG A C 1
ATOM 568 O O . ARG A 1 75 ? -5.219 -9.227 -2.541 1 98.88 75 ARG A O 1
ATOM 575 N N . ALA A 1 76 ? -4.375 -7.414 -1.441 1 98.88 76 ALA A N 1
ATOM 576 C CA . ALA A 1 76 ? -5.59 -7.23 -0.651 1 98.88 76 ALA A CA 1
ATOM 577 C C . ALA A 1 76 ? -6.797 -6.977 -1.551 1 98.88 76 ALA A C 1
ATOM 579 O O . ALA A 1 76 ? -7.871 -7.531 -1.327 1 98.88 76 ALA A O 1
ATOM 580 N N . GLN A 1 77 ? -6.613 -6.145 -2.523 1 98.75 77 GLN A N 1
ATOM 581 C CA . GLN A 1 77 ? -7.684 -5.863 -3.477 1 98.75 77 GLN A CA 1
ATOM 582 C C . GLN A 1 77 ? -8.07 -7.117 -4.254 1 98.75 77 GLN A C 1
ATOM 584 O O . GLN A 1 77 ? -9.258 -7.398 -4.438 1 98.75 77 GLN A O 1
ATOM 589 N N . HIS A 1 78 ? -7.078 -7.816 -4.711 1 98.88 78 HIS A N 1
ATOM 590 C CA . HIS A 1 78 ? -7.277 -9.039 -5.484 1 98.88 78 HIS A CA 1
ATOM 591 C C . HIS A 1 78 ? -8.07 -10.07 -4.688 1 98.88 78 HIS A C 1
ATOM 593 O O . HIS A 1 78 ? -9.039 -10.641 -5.191 1 98.88 78 HIS A O 1
ATOM 599 N N . VAL A 1 79 ? -7.676 -10.266 -3.461 1 98.88 79 VAL A N 1
ATOM 600 C CA . VAL A 1 79 ? -8.305 -11.25 -2.582 1 98.88 79 VAL A CA 1
ATOM 601 C C . VAL A 1 79 ? -9.766 -10.859 -2.34 1 98.88 79 VAL A C 1
ATOM 603 O O . VAL A 1 79 ? -10.664 -11.688 -2.5 1 98.88 79 VAL A O 1
ATOM 606 N N . ALA A 1 80 ? -9.984 -9.625 -2.029 1 98.44 80 ALA A N 1
ATOM 607 C CA . ALA A 1 80 ? -11.32 -9.172 -1.646 1 98.44 80 ALA A CA 1
ATOM 608 C C . ALA A 1 80 ? -12.258 -9.141 -2.852 1 98.44 80 ALA A C 1
ATOM 610 O O . ALA A 1 80 ? -13.43 -9.492 -2.742 1 98.44 80 ALA A O 1
ATOM 611 N N . GLN A 1 81 ? -11.742 -8.758 -3.943 1 97.81 81 GLN A N 1
ATOM 612 C CA . GLN A 1 81 ? -12.594 -8.469 -5.094 1 97.81 81 GLN A CA 1
ATOM 613 C C . GLN A 1 81 ? -12.742 -9.688 -5.992 1 97.81 81 GLN A C 1
ATOM 615 O O . GLN A 1 81 ? -13.789 -9.891 -6.609 1 97.81 81 GLN A O 1
ATOM 620 N N . GLU A 1 82 ? -11.68 -10.523 -6.094 1 98.44 82 GLU A N 1
ATOM 621 C CA . GLU A 1 82 ? -11.688 -11.57 -7.113 1 98.44 82 GLU A CA 1
ATOM 622 C C . GLU A 1 82 ? -11.555 -12.953 -6.488 1 98.44 82 GLU A C 1
ATOM 624 O O . GLU A 1 82 ? -12.383 -13.828 -6.73 1 98.44 82 GLU A O 1
ATOM 629 N N . LEU A 1 83 ? -10.617 -13.188 -5.625 1 98.81 83 LEU A N 1
ATOM 630 C CA . LEU A 1 83 ? -10.273 -14.531 -5.188 1 98.81 83 LEU A CA 1
ATOM 631 C C . LEU A 1 83 ? -11.344 -15.102 -4.27 1 98.81 83 LEU A C 1
ATOM 633 O O . LEU A 1 83 ? -11.977 -16.109 -4.59 1 98.81 83 LEU A O 1
ATOM 637 N N . LYS A 1 84 ? -11.633 -14.391 -3.189 1 98.5 84 LYS A N 1
ATOM 638 C CA . LYS A 1 84 ? -12.562 -14.938 -2.201 1 98.5 84 LYS A CA 1
ATOM 639 C C . LYS A 1 84 ? -13.953 -15.117 -2.795 1 98.5 84 LYS A C 1
ATOM 641 O O . LYS A 1 84 ? -14.562 -16.188 -2.66 1 98.5 84 LYS A O 1
ATOM 646 N N . PRO A 1 85 ? -14.508 -14.109 -3.506 1 98.12 85 PRO A N 1
ATOM 647 C CA . PRO A 1 85 ? -15.852 -14.281 -4.066 1 98.12 85 PRO A CA 1
ATOM 648 C C . PRO A 1 85 ? -15.93 -15.445 -5.062 1 98.12 85 PRO A C 1
ATOM 650 O O . PRO A 1 85 ? -16.891 -16.219 -5.039 1 98.12 85 PRO A O 1
ATOM 653 N N . LYS A 1 86 ? -14.938 -15.641 -5.918 1 98.56 86 LYS A N 1
ATOM 654 C CA . LYS A 1 86 ? -14.961 -16.688 -6.93 1 98.56 86 LYS A CA 1
ATOM 655 C C . LYS A 1 86 ? -14.75 -18.062 -6.297 1 98.56 86 LYS A C 1
ATOM 657 O O . LYS A 1 86 ? -15.359 -19.047 -6.723 1 98.56 86 LYS A O 1
ATOM 662 N N . LEU A 1 87 ? -13.914 -18.109 -5.297 1 98.38 87 LEU A N 1
ATOM 663 C CA . LEU A 1 87 ? -13.75 -19.359 -4.559 1 98.38 87 LEU A CA 1
ATOM 664 C C . LEU A 1 87 ? -15.055 -19.766 -3.885 1 98.38 87 LEU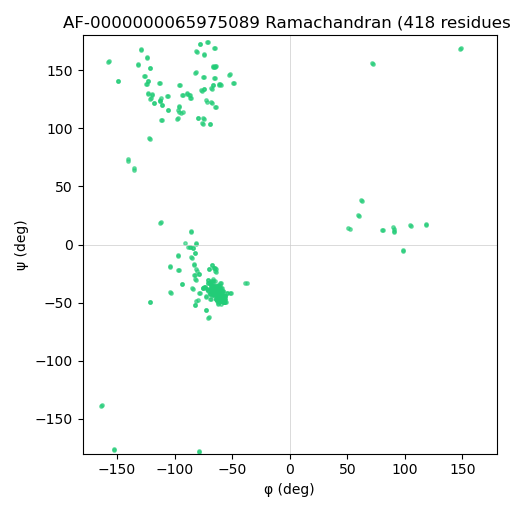 A C 1
ATOM 666 O O . LEU A 1 87 ? -15.406 -20.938 -3.879 1 98.38 87 LEU A O 1
ATOM 670 N N . ALA A 1 88 ? -15.75 -18.781 -3.352 1 97.75 88 ALA A N 1
ATOM 671 C CA . ALA A 1 88 ? -17.031 -19.031 -2.693 1 97.75 88 ALA A CA 1
ATOM 672 C C . ALA A 1 88 ? -18.062 -19.562 -3.688 1 97.75 88 ALA A C 1
ATOM 674 O O . ALA A 1 88 ? -18.984 -20.297 -3.311 1 97.75 88 ALA A O 1
ATOM 675 N N . GLN A 1 89 ? -17.859 -19.281 -4.941 1 97.75 89 GLN A N 1
ATOM 676 C CA . GLN A 1 89 ? -18.75 -19.734 -6 1 97.75 89 GLN A CA 1
ATOM 677 C C . GLN A 1 89 ? -18.359 -21.125 -6.492 1 97.75 89 GLN A C 1
ATOM 679 O O . GLN A 1 89 ? -18.953 -21.656 -7.422 1 97.75 89 GLN A O 1
ATOM 684 N N . GLY A 1 90 ? -17.297 -21.625 -5.93 1 96.88 90 GLY A N 1
ATOM 685 C CA . GLY A 1 90 ? -16.875 -22.984 -6.262 1 96.88 90 GLY A CA 1
ATOM 686 C C . GLY A 1 90 ? -15.914 -23.031 -7.438 1 96.88 90 GLY A C 1
ATOM 687 O O . GLY A 1 90 ? -15.625 -24.109 -7.957 1 96.88 90 GLY A O 1
ATOM 688 N N . LYS A 1 91 ? -15.383 -21.875 -7.812 1 97.94 91 LYS A N 1
ATOM 689 C CA . LYS A 1 91 ? -14.484 -21.828 -8.969 1 97.94 91 LYS A CA 1
ATOM 690 C C . LYS A 1 91 ? -13.07 -22.25 -8.578 1 97.94 91 LYS A C 1
ATOM 692 O O . LYS A 1 91 ? -12.641 -22.031 -7.441 1 97.94 91 LYS A O 1
ATOM 697 N N . TYR A 1 92 ? -12.422 -22.844 -9.516 1 98.19 92 TYR A N 1
ATOM 698 C CA . TYR A 1 92 ? -10.977 -23.031 -9.406 1 98.19 92 TYR A CA 1
ATOM 699 C C . TYR A 1 92 ? -10.227 -21.828 -9.945 1 98.19 92 TYR A C 1
ATOM 701 O O . TYR A 1 92 ? -10.508 -21.344 -11.047 1 98.19 92 TYR A O 1
ATOM 709 N N . ILE A 1 93 ? -9.328 -21.344 -9.109 1 98.81 93 ILE A N 1
ATOM 710 C CA . ILE A 1 93 ? -8.539 -20.188 -9.523 1 98.81 93 ILE A CA 1
ATOM 711 C C . ILE A 1 93 ? -7.09 -20.609 -9.75 1 98.81 93 ILE A C 1
ATOM 713 O O . ILE A 1 93 ? -6.469 -21.219 -8.867 1 98.81 93 ILE A O 1
ATOM 717 N N . LEU A 1 94 ? -6.598 -20.422 -10.953 1 98.88 94 LEU A N 1
ATOM 718 C CA . LEU A 1 94 ? -5.172 -20.484 -11.25 1 98.88 94 LEU A CA 1
ATOM 719 C C . LEU A 1 94 ? -4.555 -19.078 -11.242 1 98.88 94 LEU A C 1
ATOM 721 O O . LEU A 1 94 ? -4.945 -18.219 -12.031 1 98.88 94 LEU A O 1
ATOM 725 N N . CYS A 1 95 ? -3.615 -18.844 -10.367 1 98.88 95 CYS A N 1
ATOM 726 C CA . CYS A 1 95 ? -3.074 -17.5 -10.156 1 98.88 95 CYS A CA 1
ATOM 727 C C . CYS A 1 95 ? -1.574 -17.469 -10.422 1 98.88 95 CYS A C 1
ATOM 729 O O . CYS A 1 95 ? -0.821 -18.266 -9.867 1 98.88 95 CYS A O 1
ATOM 731 N N . ASP A 1 96 ? -1.146 -16.578 -11.289 1 98.62 96 ASP A N 1
ATOM 732 C CA . ASP A 1 96 ? 0.27 -16.297 -11.516 1 98.62 96 ASP A CA 1
ATOM 733 C C . ASP A 1 96 ? 0.855 -15.461 -10.375 1 98.62 96 ASP A C 1
ATOM 735 O O . ASP A 1 96 ? 0.705 -14.242 -10.352 1 98.62 96 ASP A O 1
ATOM 739 N N . ARG A 1 97 ? 1.592 -16.109 -9.516 1 98.69 97 ARG A N 1
ATOM 740 C CA . ARG A 1 97 ? 2.268 -15.539 -8.352 1 98.69 97 ARG A CA 1
ATOM 741 C C . ARG A 1 97 ? 1.266 -15.18 -7.254 1 98.69 97 ARG A C 1
ATOM 743 O O . ARG A 1 97 ? 0.082 -14.977 -7.531 1 98.69 97 ARG A O 1
ATOM 750 N N . TYR A 1 98 ? 1.713 -15.141 -6.066 1 98.62 98 TYR A N 1
ATOM 751 C CA . TYR A 1 98 ? 0.988 -14.812 -4.844 1 98.62 98 TYR A CA 1
ATOM 752 C C . TYR A 1 98 ? 1.952 -14.484 -3.709 1 98.62 98 TYR A C 1
ATOM 754 O O . TYR A 1 98 ? 2.93 -13.758 -3.904 1 98.62 98 TYR A O 1
ATOM 762 N N . VAL A 1 99 ? 1.736 -14.93 -2.5 1 98.69 99 VAL A N 1
ATOM 763 C CA . VAL A 1 99 ? 2.51 -14.508 -1.337 1 98.69 99 VAL A CA 1
ATOM 764 C C . VAL A 1 99 ? 3.932 -15.055 -1.437 1 98.69 99 VAL A C 1
ATOM 766 O O . VAL A 1 99 ? 4.887 -14.406 -0.997 1 98.69 99 VAL A O 1
ATOM 769 N N . ASP A 1 100 ? 4.125 -16.203 -2.01 1 98.69 100 ASP A N 1
ATOM 770 C CA . ASP A 1 100 ? 5.441 -16.828 -2.066 1 98.69 100 ASP A CA 1
ATOM 771 C C . ASP A 1 100 ? 6.398 -16.016 -2.938 1 98.69 100 ASP A C 1
ATOM 773 O O . ASP A 1 100 ? 7.602 -15.969 -2.676 1 98.69 100 ASP A O 1
ATOM 777 N N . SER A 1 101 ? 5.844 -15.375 -3.928 1 98.44 101 SER A N 1
ATOM 778 C CA . SER A 1 101 ? 6.656 -14.477 -4.738 1 98.44 101 SER A CA 1
ATOM 779 C C . SER A 1 101 ? 7.242 -13.352 -3.896 1 98.44 101 SER A C 1
ATOM 781 O O . SER A 1 101 ? 8.422 -13.016 -4.027 1 98.44 101 SER A O 1
ATOM 783 N N . THR A 1 102 ? 6.418 -12.766 -3.035 1 98.56 102 THR A N 1
ATOM 784 C CA . THR A 1 102 ? 6.914 -11.672 -2.203 1 98.56 102 THR A CA 1
ATOM 785 C C . THR A 1 102 ? 8.039 -12.156 -1.293 1 98.56 102 THR A C 1
ATOM 787 O O . THR A 1 102 ? 9.039 -11.461 -1.108 1 98.56 102 THR A O 1
ATOM 790 N N . ILE A 1 103 ? 7.887 -13.289 -0.74 1 98.62 103 ILE A N 1
ATOM 791 C CA . ILE A 1 103 ? 8.922 -13.859 0.115 1 98.62 103 ILE A CA 1
ATOM 792 C C . ILE A 1 103 ? 10.195 -14.086 -0.695 1 98.62 103 ILE A C 1
ATOM 794 O O . ILE A 1 103 ? 11.289 -13.711 -0.259 1 98.62 103 ILE A O 1
ATOM 798 N N . ALA A 1 104 ? 10.062 -14.641 -1.878 1 98.5 104 ALA A N 1
ATOM 799 C CA . ALA A 1 104 ? 11.227 -14.961 -2.709 1 98.5 104 ALA A CA 1
ATOM 800 C C . ALA A 1 104 ? 11.906 -13.695 -3.215 1 98.5 104 ALA A C 1
ATOM 802 O O . ALA A 1 104 ? 13.117 -13.531 -3.068 1 98.5 104 ALA A O 1
ATOM 803 N N . TYR A 1 105 ? 11.172 -12.781 -3.715 1 97.75 105 TYR A N 1
ATOM 804 C CA . TYR A 1 105 ? 11.742 -11.617 -4.387 1 97.75 105 TYR A CA 1
ATOM 805 C C . TYR A 1 105 ? 12.164 -10.555 -3.377 1 97.75 105 TYR A C 1
ATOM 807 O O . TYR A 1 105 ? 13.297 -10.078 -3.402 1 97.75 105 TYR A O 1
ATOM 815 N N . GLN A 1 106 ? 11.305 -10.18 -2.514 1 97.94 106 GLN A N 1
ATOM 816 C CA . GLN A 1 106 ? 11.617 -9.109 -1.575 1 97.94 106 GLN A CA 1
ATOM 817 C C . GLN A 1 106 ? 12.367 -9.641 -0.357 1 97.94 106 GLN A C 1
ATOM 819 O O . GLN A 1 106 ? 13.25 -8.977 0.178 1 97.94 106 GLN A O 1
ATOM 824 N N . GLY A 1 107 ? 12 -10.828 0.115 1 98.31 107 GLY A N 1
ATOM 825 C CA . GLY A 1 107 ? 12.695 -11.422 1.247 1 98.31 107 GLY A CA 1
ATOM 826 C C . GLY A 1 107 ? 14.102 -11.883 0.907 1 98.31 107 GLY A C 1
ATOM 827 O O . GLY A 1 107 ? 15.078 -11.367 1.455 1 98.31 107 GLY A O 1
ATOM 828 N N . TYR A 1 108 ? 14.172 -12.812 0.002 1 97.75 108 TYR A N 1
ATOM 829 C CA . TYR A 1 108 ? 15.461 -13.391 -0.377 1 97.75 108 TYR A CA 1
ATOM 830 C C . TYR A 1 108 ? 16.188 -12.492 -1.368 1 97.75 108 TYR A C 1
ATOM 832 O O . TYR A 1 108 ? 17.344 -12.125 -1.148 1 97.75 108 TYR A O 1
ATOM 840 N N . GLY A 1 109 ? 15.5 -12.047 -2.412 1 96.62 109 GLY A N 1
ATOM 841 C CA . GLY A 1 109 ? 16.125 -11.234 -3.445 1 96.62 109 GLY A CA 1
ATOM 842 C C . GLY A 1 109 ? 16.656 -9.914 -2.924 1 96.62 109 GLY A C 1
ATOM 843 O O . GLY A 1 109 ? 17.844 -9.617 -3.066 1 96.62 109 GLY A O 1
ATOM 844 N N . ARG A 1 110 ? 15.812 -9.156 -2.188 1 95.88 110 ARG A N 1
ATOM 845 C CA . ARG A 1 110 ? 16.156 -7.816 -1.716 1 95.88 110 ARG A CA 1
ATOM 846 C C . ARG A 1 110 ? 16.672 -7.859 -0.282 1 95.88 110 ARG A C 1
ATOM 848 O O . ARG A 1 110 ? 17.188 -6.863 0.226 1 95.88 110 ARG A O 1
ATOM 855 N N . ASN A 1 111 ? 16.531 -9.047 0.361 1 96.81 111 ASN A N 1
ATOM 856 C CA . ASN A 1 111 ? 16.969 -9.227 1.741 1 96.81 111 ASN A CA 1
ATOM 857 C C . ASN A 1 111 ? 16.203 -8.32 2.695 1 96.81 111 ASN A C 1
ATOM 859 O O . ASN A 1 111 ? 16.781 -7.754 3.625 1 96.81 111 ASN A O 1
ATOM 863 N N . LEU A 1 112 ? 14.961 -8.133 2.451 1 97.19 112 LEU A N 1
ATOM 864 C CA . LEU A 1 112 ? 14.109 -7.336 3.334 1 97.19 112 LEU A CA 1
ATOM 865 C C . LEU A 1 112 ? 13.648 -8.156 4.531 1 97.19 112 LEU A C 1
ATOM 867 O O . LEU A 1 112 ? 13.805 -9.383 4.547 1 97.19 112 LEU A O 1
ATOM 871 N N . ASP A 1 113 ? 13.125 -7.547 5.555 1 97.5 113 ASP A N 1
ATOM 872 C CA . ASP A 1 113 ? 12.727 -8.148 6.824 1 97.5 113 ASP A CA 1
ATOM 873 C C . ASP A 1 113 ? 11.594 -9.148 6.625 1 97.5 113 ASP A C 1
ATOM 875 O O . ASP A 1 113 ? 10.477 -8.766 6.277 1 97.5 113 ASP A O 1
ATOM 879 N N . MET A 1 114 ? 11.867 -10.406 6.973 1 98.12 114 MET A N 1
ATOM 880 C CA . MET A 1 114 ? 10.922 -11.5 6.746 1 98.12 114 MET A CA 1
ATOM 881 C C . MET A 1 114 ? 9.695 -11.352 7.6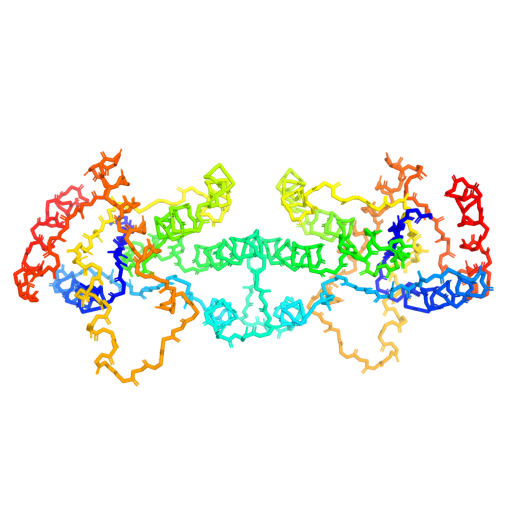45 1 98.12 114 MET A C 1
ATOM 883 O O . MET A 1 114 ? 8.586 -11.703 7.25 1 98.12 114 MET A O 1
ATOM 887 N N . ASN A 1 115 ? 9.883 -10.859 8.844 1 98.12 115 ASN A N 1
ATOM 888 C CA . ASN A 1 115 ? 8.75 -10.656 9.734 1 98.12 115 ASN A CA 1
ATOM 889 C C . ASN A 1 115 ? 7.77 -9.625 9.18 1 98.12 115 ASN A C 1
ATOM 891 O O . ASN A 1 115 ? 6.555 -9.812 9.25 1 98.12 115 ASN A O 1
ATOM 895 N N . LEU A 1 116 ? 8.336 -8.578 8.672 1 98.31 116 LEU A N 1
ATOM 896 C CA . LEU A 1 116 ? 7.512 -7.551 8.047 1 98.31 116 LEU A CA 1
ATOM 897 C C . LEU A 1 116 ? 6.754 -8.117 6.852 1 98.31 116 LEU A C 1
ATOM 899 O O . LEU A 1 116 ? 5.562 -7.848 6.684 1 98.31 116 LEU A O 1
ATOM 903 N N . ILE A 1 117 ? 7.398 -8.891 6.023 1 98.69 117 ILE A N 1
ATOM 904 C CA . ILE A 1 117 ? 6.801 -9.492 4.84 1 98.69 117 ILE A CA 1
ATOM 905 C C . ILE A 1 117 ? 5.648 -10.414 5.25 1 98.69 117 ILE A C 1
ATOM 907 O O . ILE A 1 117 ? 4.559 -10.336 4.684 1 98.69 117 ILE A O 1
ATOM 911 N N . HIS A 1 118 ? 5.867 -11.211 6.266 1 98.38 118 HIS A N 1
ATOM 912 C CA . HIS A 1 118 ? 4.816 -12.109 6.73 1 98.38 118 HIS A CA 1
ATOM 913 C C . HIS A 1 118 ? 3.633 -11.328 7.289 1 98.38 118 HIS A C 1
ATOM 915 O O . HIS A 1 118 ? 2.477 -11.68 7.043 1 98.38 118 HIS A O 1
ATOM 921 N N . GLN A 1 119 ? 3.908 -10.336 8.055 1 98.25 119 GLN A N 1
ATOM 922 C CA . GLN A 1 119 ? 2.857 -9.5 8.617 1 98.25 119 GLN A CA 1
ATOM 923 C C . GLN A 1 119 ? 2.006 -8.867 7.52 1 98.25 119 GLN A C 1
ATOM 925 O O . GLN A 1 119 ? 0.774 -8.898 7.59 1 98.25 119 GLN A O 1
ATOM 930 N N . LEU A 1 120 ? 2.617 -8.336 6.52 1 98.75 120 LEU A N 1
ATOM 931 C CA . LEU A 1 120 ? 1.9 -7.66 5.445 1 98.75 120 LEU A CA 1
ATOM 932 C C . LEU A 1 120 ? 1.133 -8.664 4.59 1 98.75 120 LEU A C 1
ATOM 934 O O . LEU A 1 120 ? 0.024 -8.375 4.133 1 98.75 120 LEU A O 1
ATOM 938 N N . ASN A 1 121 ? 1.729 -9.805 4.332 1 98.62 121 ASN A N 1
ATOM 939 C CA . ASN A 1 121 ? 1.001 -10.852 3.621 1 98.62 121 ASN A CA 1
ATOM 940 C C . ASN A 1 121 ? -0.26 -11.266 4.375 1 98.62 121 ASN A C 1
ATOM 942 O O . ASN A 1 121 ? -1.319 -11.445 3.77 1 98.62 121 ASN A O 1
ATOM 946 N N . ASP A 1 122 ? -0.135 -11.414 5.68 1 98.5 122 ASP A N 1
ATOM 947 C CA . ASP A 1 122 ? -1.287 -11.797 6.492 1 98.5 122 ASP A CA 1
ATOM 948 C C . ASP A 1 122 ? -2.385 -10.734 6.414 1 98.5 122 ASP A C 1
ATOM 950 O O . ASP A 1 122 ? -3.564 -11.07 6.273 1 98.5 122 ASP A O 1
ATOM 954 N N . ILE A 1 123 ? -2.016 -9.539 6.5 1 98.56 123 ILE A N 1
ATOM 955 C CA . ILE A 1 123 ? -2.969 -8.438 6.41 1 98.56 123 ILE A CA 1
ATOM 956 C C . ILE A 1 123 ? -3.648 -8.453 5.043 1 98.56 123 ILE A C 1
ATOM 958 O O . ILE A 1 123 ? -4.875 -8.344 4.949 1 98.56 123 ILE A O 1
ATOM 962 N N . ALA A 1 124 ? -2.889 -8.641 4 1 98.75 124 ALA A N 1
ATOM 963 C CA . ALA A 1 124 ? -3.371 -8.523 2.627 1 98.75 124 ALA A CA 1
ATOM 964 C C . ALA A 1 124 ? -4.297 -9.68 2.27 1 98.75 124 ALA A C 1
ATOM 966 O O . ALA A 1 124 ? -5.262 -9.508 1.521 1 98.75 124 ALA A O 1
ATOM 967 N N . THR A 1 125 ? -4.027 -10.883 2.842 1 98.75 125 THR A N 1
ATOM 968 C CA . THR A 1 125 ? -4.723 -12.078 2.375 1 98.75 125 THR A CA 1
ATOM 969 C C . THR A 1 125 ? -5.926 -12.383 3.262 1 98.75 125 THR A C 1
ATOM 971 O O . THR A 1 125 ? -6.828 -13.125 2.861 1 98.75 125 THR A O 1
ATOM 974 N N . GLY A 1 126 ? -5.875 -11.836 4.555 1 97.25 126 GLY A N 1
ATOM 975 C CA . GLY A 1 126 ? -6.871 -12.266 5.52 1 97.25 126 GLY A CA 1
ATOM 976 C C . GLY A 1 126 ? -6.84 -13.758 5.789 1 97.25 126 GLY A C 1
ATOM 977 O O . GLY A 1 126 ? -7.883 -14.375 6.012 1 97.25 126 GLY A O 1
ATOM 978 N N . GLY A 1 127 ? -5.668 -14.344 5.551 1 96.56 127 GLY A N 1
ATOM 979 C CA . GLY A 1 127 ? -5.492 -15.75 5.879 1 96.56 127 GLY A CA 1
ATOM 980 C C . GLY A 1 127 ? -5.668 -16.672 4.684 1 96.56 127 GLY A C 1
ATOM 981 O O . GLY A 1 127 ? -5.441 -17.875 4.785 1 96.56 127 GLY A O 1
ATOM 982 N N . LEU A 1 128 ? -6.055 -16.141 3.518 1 98.5 128 LEU A N 1
ATOM 983 C CA . LEU A 1 128 ? -6.238 -17 2.344 1 98.5 128 LEU A CA 1
ATOM 984 C C . LEU A 1 128 ? -4.902 -17.547 1.862 1 98.5 128 LEU A C 1
ATOM 986 O O . LEU A 1 128 ? -3.984 -16.797 1.543 1 98.5 128 LEU A O 1
ATOM 990 N N . THR A 1 129 ? -4.781 -18.844 1.789 1 98.25 129 THR A N 1
ATOM 991 C CA . THR A 1 129 ? -3.596 -19.547 1.314 1 98.25 129 THR A CA 1
ATOM 992 C C . THR A 1 129 ? -3.936 -20.438 0.12 1 98.25 129 THR A C 1
ATOM 994 O O . THR A 1 129 ? -5.09 -20.828 -0.054 1 98.25 129 THR A O 1
ATOM 997 N N . SER A 1 130 ? -2.959 -20.656 -0.712 1 98.56 130 SER A N 1
ATOM 998 C CA . SER A 1 130 ? -3.186 -21.578 -1.829 1 98.56 130 SER A CA 1
ATOM 999 C C . SER A 1 130 ? -3.434 -23 -1.341 1 98.56 130 SER A C 1
ATOM 1001 O O . SER A 1 130 ? -2.822 -23.438 -0.365 1 98.56 130 SER A O 1
ATOM 1003 N N . ASP A 1 131 ? -4.32 -23.672 -2.025 1 97.88 131 ASP A N 1
ATOM 1004 C CA . ASP A 1 131 ? -4.461 -25.109 -1.774 1 97.88 131 ASP A CA 1
ATOM 1005 C C . ASP A 1 131 ? -3.213 -25.859 -2.225 1 97.88 131 ASP A C 1
ATOM 1007 O O . ASP A 1 131 ? -2.795 -26.828 -1.573 1 97.88 131 ASP A O 1
ATOM 1011 N N . ILE A 1 132 ? -2.732 -25.422 -3.346 1 98.06 132 ILE A N 1
ATOM 1012 C CA . ILE A 1 132 ? -1.501 -25.984 -3.896 1 98.06 132 ILE A CA 1
ATOM 1013 C C . ILE A 1 132 ? -0.757 -24.906 -4.684 1 98.06 132 ILE A C 1
ATOM 1015 O O . ILE A 1 132 ? -1.378 -24.047 -5.316 1 98.06 132 ILE A O 1
ATOM 1019 N N . THR A 1 133 ? 0.538 -24.891 -4.574 1 98.75 133 THR A N 1
ATOM 1020 C CA . THR A 1 133 ? 1.42 -24.047 -5.371 1 98.75 133 THR A CA 1
ATOM 1021 C C . THR A 1 133 ? 2.363 -24.891 -6.219 1 98.75 133 THR A C 1
ATOM 1023 O O . THR A 1 133 ? 3.072 -25.75 -5.695 1 98.75 133 THR A O 1
ATOM 1026 N N . ILE A 1 134 ? 2.291 -24.688 -7.5 1 98.75 134 ILE A N 1
ATOM 1027 C CA . ILE A 1 134 ? 3.223 -25.312 -8.43 1 98.75 134 ILE A CA 1
ATOM 1028 C C . ILE A 1 134 ? 4.402 -24.375 -8.695 1 98.75 134 ILE A C 1
ATOM 1030 O O . ILE A 1 134 ? 4.23 -23.297 -9.266 1 98.75 134 ILE A O 1
ATOM 1034 N N . TRP A 1 135 ? 5.602 -24.75 -8.266 1 98.75 135 TRP A N 1
ATOM 1035 C CA . TRP A 1 135 ? 6.809 -23.984 -8.523 1 98.75 135 TRP A CA 1
ATOM 1036 C C . TRP A 1 135 ? 7.57 -24.547 -9.719 1 98.75 135 TRP A C 1
ATOM 1038 O O . TRP A 1 135 ? 8.133 -25.641 -9.648 1 98.75 135 TRP A O 1
ATOM 1048 N N . LEU A 1 136 ? 7.523 -23.812 -10.797 1 98.19 136 LEU A N 1
ATOM 1049 C CA . LEU A 1 136 ? 8.32 -24.188 -11.969 1 98.19 136 LEU A CA 1
ATOM 1050 C C . LEU A 1 136 ? 9.773 -23.75 -11.797 1 98.19 136 LEU A C 1
ATOM 1052 O O . LEU A 1 136 ? 10.086 -22.562 -11.93 1 98.19 136 LEU A O 1
ATOM 1056 N N . ASP A 1 137 ? 10.602 -24.703 -11.602 1 97.38 137 ASP A N 1
ATOM 1057 C CA . ASP A 1 137 ? 12.008 -24.469 -11.297 1 97.38 137 ASP A CA 1
ATOM 1058 C C . ASP A 1 137 ? 12.867 -24.547 -12.555 1 97.38 137 ASP A C 1
ATOM 1060 O O . ASP A 1 137 ? 12.953 -25.594 -13.188 1 97.38 137 ASP A O 1
ATOM 1064 N N . VAL A 1 138 ? 13.406 -23.484 -12.898 1 94.38 138 VAL A N 1
ATOM 1065 C CA . VAL A 1 138 ? 14.328 -23.422 -14.023 1 94.38 138 VAL A CA 1
ATOM 1066 C C . VAL A 1 138 ? 15.594 -22.656 -13.617 1 94.38 138 VAL A C 1
ATOM 1068 O O . VAL A 1 138 ? 15.555 -21.812 -12.727 1 94.38 138 VAL A O 1
ATOM 1071 N N . ASP A 1 139 ? 16.641 -22.984 -14.32 1 91.19 139 ASP A N 1
ATOM 1072 C CA . ASP A 1 139 ? 17.875 -22.234 -14.086 1 91.19 139 ASP A CA 1
ATOM 1073 C C . ASP A 1 139 ? 17.688 -20.75 -14.398 1 91.19 139 ASP A C 1
ATOM 1075 O O . ASP A 1 139 ? 17.078 -20.391 -15.398 1 91.19 139 ASP A O 1
ATOM 1079 N N . VAL A 1 140 ? 18.266 -19.953 -13.5 1 88.12 140 VAL A N 1
ATOM 1080 C CA . VAL A 1 140 ? 18.094 -18.5 -13.586 1 88.12 140 VAL A CA 1
ATOM 1081 C C . VAL A 1 140 ? 18.562 -18.016 -14.961 1 88.12 140 VAL A C 1
ATOM 1083 O O . VAL A 1 140 ? 17.891 -17.188 -15.586 1 88.12 140 VAL A O 1
ATOM 1086 N N . GLU A 1 141 ? 19.641 -18.484 -15.391 1 86.5 141 GLU A N 1
ATOM 1087 C CA . GLU A 1 141 ? 20.203 -18.047 -16.672 1 86.5 141 GLU A CA 1
ATOM 1088 C C . GLU A 1 141 ? 19.312 -18.453 -17.828 1 86.5 141 GLU A C 1
ATOM 1090 O O . GLU A 1 141 ? 19.156 -17.703 -18.797 1 86.5 141 GLU A O 1
ATOM 1095 N N . VAL A 1 142 ? 18.828 -19.562 -17.734 1 83.69 142 VAL A N 1
ATOM 1096 C CA . VAL A 1 142 ? 17.922 -20.062 -18.766 1 83.69 142 VAL A CA 1
ATOM 1097 C C . VAL A 1 142 ? 16.672 -19.203 -18.828 1 83.69 142 VAL A C 1
ATOM 1099 O O . VAL A 1 142 ? 16.234 -18.797 -19.906 1 83.69 142 VAL A O 1
ATOM 1102 N N . GLY A 1 143 ? 16.078 -18.938 -17.719 1 81.75 143 GLY A N 1
ATOM 1103 C CA . GLY A 1 143 ? 14.875 -18.141 -17.641 1 81.75 143 GLY A CA 1
ATOM 1104 C C . GLY A 1 143 ? 15.055 -16.75 -18.219 1 81.75 143 GLY A C 1
ATOM 1105 O O . GLY A 1 143 ? 14.219 -16.266 -18.984 1 81.75 143 GLY A O 1
ATOM 1106 N N . LEU A 1 144 ? 16.125 -16.188 -17.812 1 80.19 144 LEU A N 1
ATOM 1107 C CA . LEU A 1 144 ? 16.406 -14.828 -18.266 1 80.19 144 LEU A CA 1
ATOM 1108 C C . LEU A 1 144 ? 16.656 -14.805 -19.781 1 80.19 144 LEU A C 1
ATOM 1110 O O . LEU A 1 144 ? 16.234 -13.867 -20.469 1 80.19 144 LEU A O 1
ATOM 1114 N N . ALA A 1 145 ? 17.266 -15.844 -20.266 1 80 145 ALA A N 1
ATOM 1115 C CA . ALA A 1 145 ? 17.547 -15.945 -21.688 1 80 145 ALA A CA 1
ATOM 1116 C C . ALA A 1 145 ? 16.25 -16.078 -22.484 1 80 145 ALA A C 1
ATOM 1118 O O . ALA A 1 145 ? 16.109 -15.5 -23.562 1 80 145 ALA A O 1
ATOM 1119 N N . ARG A 1 146 ? 15.383 -16.734 -22.031 1 78.25 146 ARG A N 1
ATOM 1120 C CA . ARG A 1 146 ? 14.086 -16.922 -22.672 1 78.25 146 ARG A CA 1
ATOM 1121 C C . ARG A 1 146 ? 13.32 -15.602 -22.734 1 78.25 146 ARG A C 1
ATOM 1123 O O . ARG A 1 146 ? 12.656 -15.32 -23.734 1 78.25 146 ARG A O 1
ATOM 1130 N N . LYS A 1 147 ? 13.477 -14.852 -21.719 1 73.94 147 LYS A N 1
ATOM 1131 C CA . LYS A 1 147 ? 12.789 -13.57 -21.641 1 73.94 147 LYS A CA 1
ATOM 1132 C C . LYS A 1 147 ? 13.406 -12.555 -22.594 1 73.94 147 LYS A C 1
ATOM 1134 O O . LYS A 1 147 ? 12.703 -11.766 -23.219 1 73.94 147 LYS A O 1
ATOM 1139 N N . ARG A 1 148 ? 14.688 -12.43 -22.656 1 69.25 148 ARG A N 1
ATOM 1140 C CA . ARG A 1 148 ? 15.391 -11.508 -23.531 1 69.25 148 ARG A CA 1
ATOM 1141 C C . ARG A 1 148 ? 15.07 -11.797 -25 1 69.25 148 ARG A C 1
ATOM 1143 O O . ARG A 1 148 ? 15.062 -10.891 -25.828 1 69.25 148 ARG A O 1
ATOM 1150 N N . GLY A 1 149 ? 14.867 -13.016 -25.281 1 64.12 149 GLY A N 1
ATOM 1151 C CA . GLY A 1 149 ? 14.539 -13.414 -26.641 1 64.12 149 GLY A CA 1
ATOM 1152 C C . GLY A 1 149 ? 13.18 -12.922 -27.094 1 64.12 149 GLY A C 1
ATOM 1153 O O . GLY A 1 149 ? 12.922 -12.828 -28.297 1 64.12 149 GLY A O 1
ATOM 1154 N N . ASP A 1 150 ? 12.398 -12.57 -26.266 1 64.38 150 ASP A N 1
ATOM 1155 C CA . ASP A 1 150 ? 11.047 -12.141 -26.609 1 64.38 150 ASP A CA 1
ATOM 1156 C C . ASP A 1 150 ? 11.016 -10.648 -26.969 1 64.38 150 ASP A C 1
ATOM 1158 O O . ASP A 1 150 ? 9.977 -10.117 -27.344 1 64.38 150 ASP A O 1
ATOM 1162 N N . ASN A 1 151 ? 12.102 -10.023 -27.141 1 58.62 151 ASN A N 1
ATOM 1163 C CA . ASN A 1 151 ? 12.305 -8.633 -27.562 1 58.62 151 ASN A CA 1
ATOM 1164 C C . ASN A 1 151 ? 11.5 -7.668 -26.688 1 58.62 151 ASN A C 1
ATOM 1166 O O . ASN A 1 151 ? 11.07 -6.613 -27.156 1 58.62 151 ASN A O 1
ATOM 1170 N N . VAL A 1 152 ? 11.055 -8.172 -25.656 1 65.31 152 VAL A N 1
ATOM 1171 C CA . VAL A 1 152 ? 10.297 -7.242 -24.828 1 65.31 152 VAL A CA 1
ATOM 1172 C C . VAL A 1 152 ? 11.211 -6.609 -23.781 1 65.31 152 VAL A C 1
ATOM 1174 O O . VAL A 1 152 ? 12.133 -7.258 -23.281 1 65.31 152 VAL A O 1
ATOM 1177 N N . GLY A 1 153 ? 11.25 -5.344 -23.641 1 71.62 153 GLY A N 1
ATOM 1178 C CA . GLY A 1 153 ? 12.031 -4.648 -22.625 1 71.62 153 GLY A CA 1
ATOM 1179 C C . GLY A 1 153 ? 11.828 -5.203 -21.234 1 71.62 153 GLY A C 1
ATOM 1180 O O . GLY A 1 153 ? 10.766 -5.742 -20.922 1 71.62 153 GLY A O 1
ATOM 1181 N N . LEU A 1 154 ? 12.969 -5.324 -20.391 1 78.5 154 LEU A N 1
ATOM 1182 C CA . LEU A 1 154 ? 12.93 -5.805 -19.016 1 78.5 154 LEU A CA 1
ATOM 1183 C C . LEU A 1 154 ? 12.344 -4.75 -18.094 1 78.5 154 LEU A C 1
ATOM 1185 O O . LEU A 1 154 ? 12.648 -3.564 -18.219 1 78.5 154 LEU A O 1
ATOM 1189 N N . ASP A 1 155 ? 11.422 -5.246 -17.234 1 84 155 ASP A N 1
ATOM 1190 C CA . ASP A 1 155 ? 10.891 -4.312 -16.25 1 84 155 ASP A CA 1
ATOM 1191 C C . ASP A 1 155 ? 11.875 -4.125 -15.094 1 84 155 ASP A C 1
ATOM 1193 O O . ASP A 1 155 ? 13 -4.629 -15.141 1 84 155 ASP A O 1
ATOM 1197 N N . ARG A 1 156 ? 11.547 -3.348 -14.109 1 83.88 156 ARG A N 1
ATOM 1198 C CA . ARG A 1 156 ? 12.398 -2.957 -12.992 1 83.88 156 ARG A CA 1
ATOM 1199 C C . ARG A 1 156 ? 12.969 -4.18 -12.289 1 83.88 156 ARG A C 1
ATOM 1201 O O . ARG A 1 156 ? 14.164 -4.215 -11.961 1 83.88 156 ARG A O 1
ATOM 1208 N N . ILE A 1 157 ? 12.203 -5.215 -12.086 1 84.12 157 ILE A N 1
ATOM 1209 C CA . ILE A 1 157 ? 12.609 -6.398 -11.336 1 84.12 157 ILE A CA 1
ATOM 1210 C C . ILE A 1 157 ? 13.492 -7.285 -12.219 1 84.12 157 ILE A C 1
ATOM 1212 O O . ILE A 1 157 ? 14.5 -7.816 -11.766 1 84.12 157 ILE A O 1
ATOM 1216 N N . GLU A 1 158 ? 13.133 -7.438 -13.461 1 83.06 158 GLU A N 1
ATOM 1217 C CA . GLU A 1 158 ? 13.852 -8.289 -14.398 1 83.06 158 GLU A CA 1
ATOM 1218 C C . GLU A 1 158 ? 15.25 -7.746 -14.68 1 83.06 158 GLU A C 1
ATOM 1220 O O . GLU A 1 158 ? 16.141 -8.492 -15.094 1 83.06 158 GLU A O 1
ATOM 1225 N N . GLN A 1 159 ? 15.445 -6.441 -14.406 1 80.81 159 GLN A N 1
ATOM 1226 C CA . GLN A 1 159 ? 16.719 -5.789 -14.68 1 80.81 159 GLN A CA 1
ATOM 1227 C C . GLN A 1 159 ? 17.703 -6.008 -13.531 1 80.81 159 GLN A C 1
ATOM 1229 O O . GLN A 1 159 ? 18.875 -5.609 -13.625 1 80.81 159 GLN A O 1
ATOM 1234 N N . GLU A 1 160 ? 17.266 -6.645 -12.523 1 86.94 160 GLU A N 1
ATOM 1235 C CA . GLU A 1 160 ? 18.156 -6.902 -11.391 1 86.94 160 GLU A CA 1
ATOM 1236 C C . GLU A 1 160 ? 19.297 -7.84 -11.789 1 86.94 160 GLU A C 1
ATOM 1238 O O . GLU A 1 160 ? 19.266 -8.445 -12.859 1 86.94 160 GLU A O 1
ATOM 1243 N N . THR A 1 161 ? 20.25 -7.996 -10.992 1 87.81 161 THR A N 1
ATOM 1244 C CA . THR A 1 161 ? 21.469 -8.758 -11.258 1 87.81 161 THR A CA 1
ATOM 1245 C C . THR A 1 161 ? 21.188 -10.258 -11.211 1 87.81 161 THR A C 1
ATOM 1247 O O . THR A 1 161 ? 20.188 -10.688 -10.641 1 87.81 161 THR A O 1
ATOM 1250 N N . ILE A 1 162 ? 22.062 -11 -11.734 1 90.56 162 ILE A N 1
ATOM 1251 C CA . ILE A 1 162 ? 21.953 -12.453 -11.711 1 90.56 162 ILE A CA 1
ATOM 1252 C C . ILE A 1 162 ? 21.984 -12.953 -10.266 1 90.56 162 ILE A C 1
ATOM 1254 O O . ILE A 1 162 ? 21.312 -13.922 -9.922 1 90.56 162 ILE A O 1
ATOM 1258 N N . ALA A 1 163 ? 22.781 -12.281 -9.406 1 93.31 163 ALA A N 1
ATOM 1259 C CA . ALA A 1 163 ? 22.844 -12.641 -7.992 1 93.31 163 ALA A CA 1
ATOM 1260 C C . ALA A 1 163 ? 21.484 -12.477 -7.328 1 93.31 163 ALA A C 1
ATOM 1262 O O . ALA A 1 163 ? 21.094 -13.297 -6.492 1 93.31 163 ALA A O 1
ATOM 1263 N N . PHE A 1 164 ? 20.797 -11.461 -7.672 1 94.19 164 PHE A N 1
ATOM 1264 C CA . PHE A 1 164 ? 19.438 -11.242 -7.203 1 94.19 164 PHE A CA 1
ATOM 1265 C C . PHE A 1 164 ? 18.547 -12.414 -7.59 1 94.19 164 PHE A C 1
ATOM 1267 O O . PHE A 1 164 ? 17.859 -12.984 -6.738 1 94.19 164 PHE A O 1
ATOM 1274 N N . HIS A 1 165 ? 18.578 -12.805 -8.812 1 93.5 165 HIS A N 1
ATOM 1275 C CA . HIS A 1 165 ? 17.703 -13.852 -9.312 1 93.5 165 HIS A CA 1
ATOM 1276 C C . HIS A 1 165 ? 18.062 -15.211 -8.711 1 93.5 165 HIS A C 1
ATOM 1278 O O . HIS A 1 165 ? 17.203 -16.047 -8.484 1 93.5 165 HIS A O 1
ATOM 1284 N N . ARG A 1 166 ? 19.312 -15.414 -8.43 1 94.81 166 ARG A N 1
ATOM 1285 C CA . ARG A 1 166 ? 19.75 -16.641 -7.777 1 94.81 166 ARG A CA 1
ATOM 1286 C C . ARG A 1 166 ? 19.203 -16.719 -6.352 1 94.81 166 ARG A C 1
ATOM 1288 O O . ARG A 1 166 ? 18.797 -17.781 -5.891 1 94.81 166 ARG A O 1
ATOM 1295 N N . ARG A 1 167 ? 19.234 -15.578 -5.676 1 96.88 167 ARG A N 1
ATOM 1296 C CA . ARG A 1 167 ? 18.656 -15.531 -4.336 1 96.88 167 ARG A CA 1
ATOM 1297 C C . ARG A 1 167 ? 17.156 -15.812 -4.379 1 96.88 167 ARG A C 1
ATOM 1299 O O . ARG A 1 167 ? 16.609 -16.484 -3.494 1 96.88 167 ARG A O 1
ATOM 1306 N N . VAL A 1 168 ? 16.531 -15.273 -5.363 1 97.31 168 VAL A N 1
ATOM 1307 C CA . VAL A 1 168 ? 15.102 -15.516 -5.539 1 97.31 168 VAL A CA 1
ATOM 1308 C C . VAL A 1 168 ? 14.852 -17.016 -5.719 1 97.31 168 VAL A C 1
ATOM 1310 O O . VAL A 1 168 ? 13.969 -17.578 -5.078 1 97.31 168 VAL A O 1
ATOM 1313 N N . GLN A 1 169 ? 15.641 -17.625 -6.621 1 96.38 169 GLN A N 1
ATOM 1314 C CA . GLN A 1 169 ? 15.492 -19.062 -6.844 1 96.38 169 GLN A CA 1
ATOM 1315 C C . GLN A 1 169 ? 15.727 -19.844 -5.559 1 96.38 169 GLN A C 1
ATOM 1317 O O . GLN A 1 169 ? 15 -20.797 -5.266 1 96.38 169 GLN A O 1
ATOM 1322 N N . GLN A 1 170 ? 16.703 -19.469 -4.789 1 97.31 170 GLN A N 1
ATOM 1323 C CA . GLN A 1 170 ? 16.953 -20.094 -3.5 1 97.31 170 GLN A CA 1
ATOM 1324 C C . GLN A 1 170 ? 15.766 -19.938 -2.559 1 97.31 170 GLN A C 1
ATOM 1326 O O . GLN A 1 170 ? 15.445 -20.844 -1.788 1 97.31 170 GLN A O 1
ATOM 1331 N N . GLY A 1 171 ? 15.148 -18.781 -2.609 1 98.25 171 GLY A N 1
ATOM 1332 C CA . GLY A 1 171 ? 13.945 -18.547 -1.824 1 98.25 171 GLY A CA 1
ATOM 1333 C C . GLY A 1 171 ? 12.836 -19.516 -2.131 1 98.25 171 GLY A C 1
ATOM 1334 O O . GLY A 1 171 ? 12.25 -20.109 -1.219 1 98.25 171 GLY A O 1
ATOM 1335 N N . TYR A 1 172 ? 12.594 -19.719 -3.406 1 98.31 172 TYR A N 1
ATOM 1336 C CA . TYR A 1 172 ? 11.578 -20.688 -3.795 1 98.31 172 TYR A CA 1
ATOM 1337 C C . TYR A 1 172 ? 11.953 -22.094 -3.33 1 98.31 172 TYR A C 1
ATOM 1339 O O . TYR A 1 172 ? 11.094 -22.859 -2.891 1 98.31 172 TYR A O 1
ATOM 1347 N N . ALA A 1 173 ? 13.195 -22.422 -3.449 1 98.25 173 ALA A N 1
ATOM 1348 C CA . ALA A 1 173 ? 13.656 -23.734 -3.021 1 98.25 173 ALA A CA 1
ATOM 1349 C C . ALA A 1 173 ? 13.422 -23.938 -1.527 1 98.25 173 ALA A C 1
ATOM 1351 O O . ALA A 1 173 ? 12.945 -25 -1.106 1 98.25 173 ALA A O 1
ATOM 1352 N N . ASP A 1 174 ? 13.773 -22.953 -0.736 1 98.5 174 ASP A N 1
ATOM 1353 C CA . ASP A 1 174 ? 13.586 -23.031 0.71 1 98.5 174 ASP A CA 1
ATOM 1354 C C . ASP A 1 174 ? 12.102 -23.109 1.068 1 98.5 174 ASP A C 1
ATOM 1356 O O . ASP A 1 174 ? 11.719 -23.844 1.987 1 98.5 174 ASP A O 1
ATOM 1360 N N . LEU A 1 175 ? 11.297 -22.359 0.369 1 98.44 175 LEU A N 1
ATOM 1361 C CA . LEU A 1 175 ? 9.852 -22.375 0.586 1 98.44 175 LEU A CA 1
ATOM 1362 C C . LEU A 1 175 ? 9.281 -23.766 0.298 1 98.44 175 LEU A C 1
ATOM 1364 O O . LEU A 1 175 ? 8.492 -24.297 1.085 1 98.44 175 LEU A O 1
ATOM 1368 N N . ALA A 1 176 ? 9.68 -24.328 -0.824 1 98.25 176 ALA A N 1
ATOM 1369 C CA . ALA A 1 176 ? 9.211 -25.656 -1.188 1 98.25 176 ALA A CA 1
ATOM 1370 C C . ALA A 1 176 ? 9.648 -26.688 -0.15 1 98.25 176 ALA A C 1
ATOM 1372 O O . ALA A 1 176 ? 8.875 -27.578 0.206 1 98.25 176 ALA A O 1
ATOM 1373 N N . ALA A 1 177 ? 10.836 -26.547 0.347 1 98.25 177 ALA A N 1
ATOM 1374 C CA . ALA A 1 177 ? 11.359 -27.469 1.346 1 98.25 177 ALA A CA 1
ATOM 1375 C C . ALA A 1 177 ? 10.602 -27.344 2.664 1 98.25 177 ALA A C 1
ATOM 1377 O O . ALA A 1 177 ? 10.375 -28.328 3.357 1 98.25 177 ALA A O 1
ATOM 1378 N N . SER A 1 178 ? 10.227 -26.141 2.992 1 97.81 178 SER A N 1
ATOM 1379 C CA . SER A 1 178 ? 9.586 -25.891 4.273 1 97.81 178 SER A CA 1
ATOM 1380 C C . SER A 1 178 ? 8.102 -26.234 4.227 1 97.81 178 SER A C 1
ATOM 1382 O O . SER A 1 178 ? 7.469 -26.438 5.266 1 97.81 178 SER A O 1
ATOM 1384 N N . SER A 1 179 ? 7.555 -26.266 3.037 1 97.88 179 SER A N 1
ATOM 1385 C CA . SER A 1 179 ? 6.137 -26.562 2.871 1 97.88 179 SER A CA 1
ATOM 1386 C C . SER A 1 179 ? 5.914 -27.562 1.732 1 97.88 179 SER A C 1
ATOM 1388 O O . SER A 1 179 ? 5.176 -27.266 0.789 1 97.88 179 SER A O 1
ATOM 1390 N N . PRO A 1 180 ? 6.395 -28.75 1.863 1 96.62 180 PRO A N 1
ATOM 1391 C CA . PRO A 1 180 ? 6.406 -29.703 0.748 1 96.62 180 PRO A CA 1
ATOM 1392 C C . PRO A 1 180 ? 5.012 -30.203 0.38 1 96.62 180 PRO A C 1
ATOM 1394 O O . PRO A 1 180 ? 4.801 -30.703 -0.731 1 96.62 180 PRO A O 1
ATOM 1397 N N . LYS A 1 181 ? 4.039 -30.125 1.273 1 96.12 181 LYS A N 1
ATOM 1398 C CA . LYS A 1 181 ? 2.678 -30.547 0.968 1 96.12 181 LYS A CA 1
ATOM 1399 C C . LYS A 1 181 ? 1.932 -29.5 0.153 1 96.12 181 LYS A C 1
ATOM 1401 O O . LYS A 1 181 ? 1.016 -29.828 -0.603 1 96.12 181 LYS A O 1
ATOM 1406 N N . ARG A 1 182 ? 2.318 -28.25 0.262 1 97.62 182 ARG A N 1
ATOM 1407 C CA . ARG A 1 182 ? 1.595 -27.156 -0.389 1 97.62 182 ARG A CA 1
ATOM 1408 C C . ARG A 1 182 ? 2.33 -26.688 -1.638 1 97.62 182 ARG A C 1
ATOM 1410 O O . ARG A 1 182 ? 1.702 -26.359 -2.645 1 97.62 182 ARG A O 1
ATOM 1417 N N . ILE A 1 183 ? 3.656 -26.594 -1.524 1 98.69 183 ILE A N 1
ATOM 1418 C CA . ILE A 1 183 ? 4.477 -26.094 -2.623 1 98.69 183 ILE A CA 1
ATOM 1419 C C . ILE A 1 183 ? 5.219 -27.266 -3.279 1 98.69 183 ILE A C 1
ATOM 1421 O O . ILE A 1 183 ? 6.129 -27.844 -2.68 1 98.69 183 ILE A O 1
ATOM 1425 N N . ILE A 1 184 ? 4.883 -27.516 -4.551 1 98.62 184 ILE A N 1
ATOM 1426 C CA . ILE A 1 184 ? 5.445 -28.656 -5.246 1 98.62 184 ILE A CA 1
ATOM 1427 C C . ILE A 1 184 ? 6.371 -28.188 -6.363 1 98.62 184 ILE A C 1
ATOM 1429 O O . ILE A 1 184 ? 5.961 -27.406 -7.23 1 98.62 184 ILE A O 1
ATOM 1433 N N . ARG A 1 185 ? 7.59 -28.625 -6.328 1 98.5 185 ARG A N 1
ATOM 1434 C CA . ARG A 1 185 ? 8.578 -28.281 -7.348 1 98.5 185 ARG A CA 1
ATOM 1435 C C . ARG A 1 185 ? 8.344 -29.094 -8.617 1 98.5 185 ARG A C 1
ATOM 1437 O O . ARG A 1 185 ? 8.133 -30.312 -8.562 1 98.5 185 ARG A O 1
ATOM 1444 N N . VAL A 1 186 ? 8.352 -28.5 -9.727 1 98.5 186 VAL A N 1
ATOM 1445 C CA . VAL A 1 186 ? 8.32 -29.125 -11.047 1 98.5 186 VAL A CA 1
ATOM 1446 C C . VAL A 1 186 ? 9.523 -28.672 -11.867 1 98.5 186 VAL A C 1
ATOM 1448 O O . VAL A 1 186 ? 9.82 -27.469 -11.93 1 98.5 186 VAL A O 1
ATOM 1451 N N . ASP A 1 187 ? 10.258 -29.562 -12.453 1 97.56 187 ASP A N 1
ATOM 1452 C CA . ASP A 1 187 ? 11.406 -29.219 -13.289 1 97.56 187 ASP A CA 1
ATOM 1453 C C . ASP A 1 187 ? 10.969 -28.547 -14.578 1 97.56 187 ASP A C 1
ATOM 1455 O O . ASP A 1 187 ? 10.57 -29.219 -15.539 1 97.56 187 ASP A O 1
ATOM 1459 N N . GLY A 1 188 ? 11.156 -27.25 -14.609 1 95.19 188 GLY A N 1
ATOM 1460 C CA . GLY A 1 188 ? 10.719 -26.453 -15.75 1 95.19 188 GLY A CA 1
ATOM 1461 C C . GLY A 1 188 ? 11.695 -26.5 -16.906 1 95.19 188 GLY A C 1
ATOM 1462 O O . GLY A 1 188 ? 11.469 -25.844 -17.938 1 95.19 188 GLY A O 1
ATOM 1463 N N . GLN A 1 189 ? 12.758 -27.219 -16.75 1 93.56 189 GLN A N 1
ATOM 1464 C CA . GLN A 1 189 ? 13.734 -27.328 -17.828 1 93.56 189 GLN A CA 1
ATOM 1465 C C . GLN A 1 189 ? 13.312 -28.391 -18.844 1 93.56 189 GLN A C 1
ATOM 1467 O O . GLN A 1 189 ? 13.836 -28.438 -19.953 1 93.56 189 GLN A O 1
ATOM 1472 N N . LEU A 1 190 ? 12.422 -29.25 -18.484 1 95.38 190 LEU A N 1
ATOM 1473 C CA . LEU A 1 190 ? 11.922 -30.297 -19.375 1 95.38 190 LEU A CA 1
ATOM 1474 C C . LEU A 1 190 ? 11.039 -29.703 -20.469 1 95.38 190 LEU A C 1
ATOM 1476 O O . LEU A 1 190 ? 10.766 -28.5 -20.469 1 95.38 190 LEU A O 1
ATOM 1480 N N . SER A 1 191 ? 10.602 -30.547 -21.438 1 95.94 191 SER A N 1
ATOM 1481 C CA . SER A 1 191 ? 9.742 -30.062 -22.5 1 95.94 191 SER A CA 1
ATOM 1482 C C . SER A 1 191 ? 8.398 -29.594 -21.969 1 95.94 191 SER A C 1
ATOM 1484 O O . SER A 1 191 ? 7.961 -30.031 -20.906 1 95.94 191 SER A O 1
ATOM 1486 N N . LYS A 1 192 ? 7.77 -28.672 -22.703 1 96.5 192 LYS A N 1
ATOM 1487 C CA . LYS A 1 192 ? 6.457 -28.141 -22.328 1 96.5 192 LYS A CA 1
ATOM 1488 C C . LYS A 1 192 ? 5.473 -29.266 -22.047 1 96.5 192 LYS A C 1
ATOM 1490 O O . LYS A 1 192 ? 4.723 -29.219 -21.078 1 96.5 192 LYS A O 1
ATOM 1495 N N . GLU A 1 193 ? 5.508 -30.297 -22.875 1 97.69 193 GLU A N 1
ATOM 1496 C CA . GLU A 1 193 ? 4.594 -31.422 -22.75 1 97.69 193 GLU A CA 1
ATOM 1497 C C . GLU A 1 193 ? 4.883 -32.25 -21.5 1 97.69 193 GLU A C 1
ATOM 1499 O O . GLU A 1 193 ? 3.963 -32.656 -20.797 1 97.69 193 GLU A O 1
ATOM 1504 N N . THR A 1 194 ? 6.121 -32.469 -21.25 1 98.19 194 THR A N 1
ATOM 1505 C CA . THR A 1 194 ? 6.516 -33.25 -20.078 1 98.19 194 THR A CA 1
ATOM 1506 C C . THR A 1 194 ? 6.164 -32.5 -18.781 1 98.19 194 THR A C 1
ATOM 1508 O O . THR A 1 194 ? 5.684 -33.125 -17.828 1 98.19 194 THR A O 1
ATOM 1511 N N . VAL A 1 195 ? 6.434 -31.203 -18.766 1 98.31 195 VAL A N 1
ATOM 1512 C CA . VAL A 1 195 ? 6.09 -30.391 -17.609 1 98.31 195 VAL A CA 1
ATOM 1513 C C . VAL A 1 195 ? 4.578 -30.422 -17.375 1 98.31 195 VAL A C 1
ATOM 1515 O O . VAL A 1 195 ? 4.121 -30.609 -16.25 1 98.31 195 VAL A O 1
ATOM 1518 N N . HIS A 1 196 ? 3.809 -30.312 -18.453 1 98.44 196 HIS A N 1
ATOM 1519 C CA . HIS A 1 196 ? 2.354 -30.328 -18.344 1 98.44 196 HIS A CA 1
ATOM 1520 C C . HIS A 1 196 ? 1.862 -31.656 -17.781 1 98.44 196 HIS A C 1
ATOM 1522 O O . HIS A 1 196 ? 0.987 -31.688 -16.906 1 98.44 196 HIS A O 1
ATOM 1528 N N . LYS A 1 197 ? 2.414 -32.75 -18.281 1 98.44 197 LYS A N 1
ATOM 1529 C CA . LYS A 1 197 ? 2.031 -34.062 -17.781 1 98.44 197 LYS A CA 1
ATOM 1530 C C . LYS A 1 197 ? 2.332 -34.219 -16.297 1 98.44 197 LYS A C 1
ATOM 1532 O O . LYS A 1 197 ? 1.534 -34.781 -15.547 1 98.44 197 LYS A O 1
ATOM 1537 N N . THR A 1 198 ? 3.465 -33.719 -15.891 1 98.44 198 THR A N 1
ATOM 1538 C CA . THR A 1 198 ? 3.852 -33.75 -14.484 1 98.44 198 THR A CA 1
ATOM 1539 C C . THR A 1 198 ? 2.861 -32.969 -13.633 1 98.44 198 THR A C 1
ATOM 1541 O O . THR A 1 198 ? 2.436 -33.438 -12.578 1 98.44 198 THR A O 1
ATOM 1544 N N . ILE A 1 199 ? 2.48 -31.766 -14.07 1 98.5 199 ILE A N 1
ATOM 1545 C CA . ILE A 1 199 ? 1.531 -30.922 -13.352 1 98.5 199 ILE A CA 1
ATOM 1546 C C . ILE A 1 199 ? 0.181 -31.625 -13.258 1 98.5 199 ILE A C 1
ATOM 1548 O O . ILE A 1 199 ? -0.454 -31.625 -12.195 1 98.5 199 ILE A O 1
ATOM 1552 N N . GLN A 1 200 ? -0.259 -32.25 -14.344 1 98.12 200 GLN A N 1
ATOM 1553 C CA . GLN A 1 200 ? -1.516 -33 -14.352 1 98.12 200 GLN A CA 1
ATOM 1554 C C . GLN A 1 200 ? -1.502 -34.125 -13.305 1 98.12 200 GLN A C 1
ATOM 1556 O O . GLN A 1 200 ? -2.49 -34.312 -12.602 1 98.12 200 GLN A O 1
ATOM 1561 N N . GLU A 1 201 ? -0.428 -34.812 -13.305 1 97.69 201 GLU A N 1
ATOM 1562 C CA . GLU A 1 201 ? -0.303 -35.906 -12.344 1 97.69 201 GLU A CA 1
ATOM 1563 C C . GLU A 1 201 ? -0.385 -35.375 -10.906 1 97.69 201 GLU A C 1
ATOM 1565 O O . GLU A 1 201 ? -1.066 -35.969 -10.062 1 97.69 201 GLU A O 1
ATOM 1570 N N . ILE A 1 202 ? 0.295 -34.312 -10.633 1 97.19 202 ILE A N 1
ATOM 1571 C CA . ILE A 1 202 ? 0.282 -33.719 -9.305 1 97.19 202 ILE A CA 1
ATOM 1572 C C . ILE A 1 202 ? -1.141 -33.281 -8.945 1 97.19 202 ILE A C 1
ATOM 1574 O O . ILE A 1 202 ? -1.646 -33.656 -7.879 1 97.19 202 ILE A O 1
ATOM 1578 N N . LEU A 1 203 ? -1.805 -32.562 -9.82 1 97.12 203 LEU A N 1
ATOM 1579 C CA . LEU A 1 203 ? -3.121 -32 -9.531 1 97.12 203 LEU A CA 1
ATOM 1580 C C . LEU A 1 203 ? -4.176 -33.094 -9.484 1 97.12 203 LEU A C 1
ATOM 1582 O O . LEU A 1 203 ? -5.156 -33 -8.742 1 97.12 203 LEU A O 1
ATOM 1586 N N . SER A 1 204 ? -3.982 -34.188 -10.273 1 96.25 204 SER A N 1
ATOM 1587 C CA . SER A 1 204 ? -4.934 -35.312 -10.266 1 96.25 204 SER A CA 1
ATOM 1588 C C . SER A 1 204 ? -5.031 -35.938 -8.883 1 96.25 204 SER A C 1
ATOM 1590 O O . SER A 1 204 ? -6.113 -36.344 -8.453 1 96.25 204 SER A O 1
ATOM 1592 N N . VAL A 1 205 ? -3.934 -36.031 -8.227 1 94 205 VAL A N 1
ATOM 1593 C CA . VAL A 1 205 ? -3.91 -36.594 -6.875 1 94 205 VAL A CA 1
ATOM 1594 C C . VAL A 1 205 ? -4.75 -35.719 -5.949 1 94 205 VAL A C 1
ATOM 1596 O O . VAL A 1 205 ? -5.527 -36.219 -5.137 1 94 205 VAL A O 1
ATOM 1599 N N . HIS A 1 206 ? -4.645 -34.406 -6.074 1 92.25 206 HIS A N 1
ATOM 1600 C CA . HIS A 1 206 ? -5.371 -33.469 -5.234 1 92.25 206 HIS A CA 1
ATOM 1601 C C . HIS A 1 206 ? -6.848 -33.406 -5.617 1 92.25 206 HIS A C 1
ATOM 1603 O O . HIS A 1 206 ? -7.711 -33.25 -4.75 1 92.25 206 HIS A O 1
ATOM 1609 N N . LEU A 1 207 ? -7.113 -33.5 -6.895 1 91.94 207 LEU A N 1
ATOM 1610 C CA . LEU A 1 207 ? -8.492 -33.438 -7.371 1 91.94 207 LEU A CA 1
ATOM 1611 C C . LEU A 1 207 ? -9.305 -34.594 -6.785 1 91.94 207 LEU A C 1
ATOM 1613 O O . LEU A 1 207 ? -10.477 -34.438 -6.457 1 91.94 207 LEU A O 1
ATOM 1617 N N . LYS A 1 208 ? -8.688 -35.719 -6.625 1 89.06 208 LYS A N 1
ATOM 1618 C CA . LYS A 1 208 ? -9.359 -36.875 -6.043 1 89.06 208 LYS A CA 1
ATOM 1619 C C . LYS A 1 208 ? -9.727 -36.594 -4.582 1 89.06 208 LYS A C 1
ATOM 1621 O O . LYS A 1 208 ? -10.742 -37.125 -4.094 1 89.06 208 LYS A O 1
ATOM 1626 N N . GLN A 1 209 ? -8.891 -35.781 -3.971 1 85.06 209 GLN A N 1
ATOM 1627 C CA . GLN A 1 209 ? -9.125 -35.438 -2.566 1 85.06 209 GLN A CA 1
ATOM 1628 C C . GLN A 1 209 ? -10.156 -34.344 -2.424 1 85.06 209 GLN A C 1
ATOM 1630 O O . GLN A 1 209 ? -10.875 -34.281 -1.425 1 85.06 209 GLN A O 1
ATOM 1635 N N . TRP A 1 210 ? -10.195 -33.5 -3.43 1 83.62 210 TRP A N 1
ATOM 1636 C CA . TRP A 1 210 ? -11.07 -32.344 -3.379 1 83.62 210 TRP A CA 1
ATOM 1637 C C . TRP A 1 210 ? -12.492 -32.688 -3.779 1 83.62 210 TRP A C 1
ATOM 1639 O O . TRP A 1 210 ? -13.453 -32 -3.416 1 83.62 210 TRP A O 1
ATOM 1649 N N . LEU A 1 211 ? -12.664 -33.688 -4.555 1 67.44 211 LEU A N 1
ATOM 1650 C CA . LEU A 1 211 ? -13.984 -34.188 -4.949 1 67.44 211 LEU A CA 1
ATOM 1651 C C . LEU A 1 211 ? -14.562 -35.094 -3.889 1 67.44 211 LEU A C 1
ATOM 1653 O O . LEU A 1 211 ? -15.773 -35.094 -3.629 1 67.44 211 LEU A O 1
ATOM 1657 N N . MET B 1 1 ? 20.516 23.391 14.5 1 65.44 1 MET B N 1
ATOM 1658 C CA . MET B 1 1 ? 19.172 23.125 15.016 1 65.44 1 MET B CA 1
ATOM 1659 C C . MET B 1 1 ? 18.531 21.938 14.305 1 65.44 1 MET B C 1
ATOM 1661 O O . MET B 1 1 ? 18.781 21.719 13.117 1 65.44 1 MET B O 1
ATOM 1665 N N . GLY B 1 2 ? 17.938 20.953 14.992 1 87.75 2 GLY B N 1
ATOM 1666 C CA . GLY B 1 2 ? 17.406 19.766 14.359 1 87.75 2 GLY B CA 1
ATOM 1667 C C . GLY B 1 2 ? 16.109 20 13.609 1 87.75 2 GLY B C 1
ATOM 1668 O O . GLY B 1 2 ? 15.375 20.953 13.914 1 87.75 2 GLY B O 1
ATOM 1669 N N . GLY B 1 3 ? 15.836 19.375 12.492 1 96.56 3 GLY B N 1
ATOM 1670 C CA . GLY B 1 3 ? 14.594 19.5 11.75 1 96.56 3 GLY B CA 1
ATOM 1671 C C . GLY B 1 3 ? 13.367 19.266 12.602 1 96.56 3 GLY B C 1
ATOM 1672 O O . GLY B 1 3 ? 13.438 18.562 13.625 1 96.56 3 GLY B O 1
ATOM 1673 N N . ARG B 1 4 ? 12.305 19.969 12.289 1 98.19 4 ARG B N 1
ATOM 1674 C CA . ARG B 1 4 ? 11.047 19.828 13.023 1 98.19 4 ARG B CA 1
ATOM 1675 C C . ARG B 1 4 ? 9.906 19.453 12.078 1 98.19 4 ARG B C 1
ATOM 1677 O O . ARG B 1 4 ? 9.828 19.969 10.961 1 98.19 4 ARG B O 1
ATOM 1684 N N . PHE B 1 5 ? 9.094 18.609 12.555 1 98.69 5 PHE B N 1
ATOM 1685 C CA . PHE B 1 5 ? 7.973 18.094 11.773 1 98.69 5 PHE B CA 1
ATOM 1686 C C . PHE B 1 5 ? 6.648 18.594 12.328 1 98.69 5 PHE B C 1
ATOM 1688 O O . PHE B 1 5 ? 6.203 18.125 13.383 1 98.69 5 PHE B O 1
ATOM 1695 N N . ILE B 1 6 ? 6.043 19.5 11.609 1 98.75 6 ILE B N 1
ATOM 1696 C CA . ILE B 1 6 ? 4.777 20.125 12.008 1 98.75 6 ILE B CA 1
ATOM 1697 C C . ILE B 1 6 ? 3.672 19.688 11.047 1 98.75 6 ILE B C 1
ATOM 1699 O O . ILE B 1 6 ? 3.791 19.859 9.828 1 98.75 6 ILE B O 1
ATOM 1703 N N . VAL B 1 7 ? 2.607 19.125 11.602 1 98.88 7 VAL B N 1
ATOM 1704 C CA . VAL B 1 7 ? 1.521 18.625 10.773 1 98.88 7 VAL B CA 1
ATOM 1705 C C . VAL B 1 7 ? 0.268 19.469 10.984 1 98.88 7 VAL B C 1
ATOM 1707 O O . VAL B 1 7 ? -0.022 19.891 12.102 1 98.88 7 VAL B O 1
ATOM 1710 N N . PHE B 1 8 ? -0.414 19.75 9.883 1 98.81 8 PHE B N 1
ATOM 1711 C CA . PHE B 1 8 ? -1.724 20.391 9.93 1 98.81 8 PHE B CA 1
ATOM 1712 C C . PHE B 1 8 ? -2.828 19.391 9.625 1 98.81 8 PHE B C 1
ATOM 1714 O O . PHE B 1 8 ? -2.748 18.656 8.633 1 98.81 8 PHE B O 1
ATOM 1721 N N . GLU B 1 9 ? -3.807 19.328 10.484 1 98.56 9 GLU B N 1
ATOM 1722 C CA . GLU B 1 9 ? -4.934 18.406 10.344 1 98.56 9 GLU B CA 1
ATOM 1723 C C . GLU B 1 9 ? -6.262 19.172 10.359 1 98.56 9 GLU B C 1
ATOM 1725 O O . GLU B 1 9 ? -6.34 20.281 10.867 1 98.56 9 GLU B O 1
ATOM 1730 N N . GLY B 1 10 ? -7.266 18.5 9.867 1 95.88 10 GLY B N 1
ATOM 1731 C CA . GLY B 1 10 ? -8.609 19.062 9.844 1 95.88 10 GLY B CA 1
ATOM 1732 C C . GLY B 1 10 ? -9.43 18.594 8.664 1 95.88 10 GLY B C 1
ATOM 1733 O O . GLY B 1 10 ? -8.898 18 7.719 1 95.88 10 GLY B O 1
ATOM 1734 N N . VAL B 1 11 ? -10.719 18.891 8.758 1 92.38 11 VAL B N 1
ATOM 1735 C CA . VAL B 1 11 ? -11.633 18.453 7.711 1 92.38 11 VAL B CA 1
ATOM 1736 C C . VAL B 1 11 ? -11.5 19.359 6.496 1 92.38 11 VAL B C 1
ATOM 1738 O O . VAL B 1 11 ? -10.734 20.328 6.52 1 92.38 11 VAL B O 1
ATOM 1741 N N . GLU B 1 12 ? -12.156 18.969 5.477 1 87.12 12 GLU B N 1
ATOM 1742 C CA . GLU B 1 12 ? -12.094 19.75 4.246 1 87.12 12 GLU B CA 1
ATOM 1743 C C . GLU B 1 12 ? -12.617 21.172 4.465 1 87.12 12 GLU B C 1
ATOM 1745 O O . GLU B 1 12 ? -13.617 21.359 5.148 1 87.12 12 GLU B O 1
ATOM 1750 N N . GLY B 1 13 ? -11.906 22.109 3.883 1 87.81 13 GLY B N 1
ATOM 1751 C CA . GLY B 1 13 ? -12.359 23.5 3.953 1 87.81 13 GLY B CA 1
ATOM 1752 C C . GLY B 1 13 ? -12.016 24.172 5.266 1 87.81 13 GLY B C 1
ATOM 1753 O O . GLY B 1 13 ? -12.445 25.297 5.52 1 87.81 13 GLY B O 1
ATOM 1754 N N . CYS B 1 14 ? -11.18 23.547 6.035 1 92.06 14 CYS B N 1
ATOM 1755 C CA . CYS B 1 14 ? -10.914 24.094 7.363 1 92.06 14 CYS B CA 1
ATOM 1756 C C . CYS B 1 14 ? -9.828 25.156 7.309 1 92.06 14 CYS B C 1
ATOM 1758 O O . CYS B 1 14 ? -9.594 25.859 8.297 1 92.06 14 CYS B O 1
ATOM 1760 N N . GLY B 1 15 ? -9.141 25.266 6.188 1 92.38 15 GLY B N 1
ATOM 1761 C CA . GLY B 1 15 ? -8.219 26.375 6.027 1 92.38 15 GLY B CA 1
ATOM 1762 C C . GLY B 1 15 ? -6.762 25.953 6.16 1 92.38 15 GLY B C 1
ATOM 1763 O O . GLY B 1 15 ? -5.887 26.797 6.352 1 92.38 15 GLY B O 1
ATOM 1764 N N . LYS B 1 16 ? -6.418 24.656 6.074 1 94.88 16 LYS B N 1
ATOM 1765 C CA . LYS B 1 16 ? -5.062 24.156 6.258 1 94.88 16 LYS B CA 1
ATOM 1766 C C . LYS B 1 16 ? -4.098 24.797 5.266 1 94.88 16 LYS B C 1
ATOM 1768 O O . LYS B 1 16 ? -3.023 25.266 5.648 1 94.88 16 LYS B O 1
ATOM 1773 N N . THR B 1 17 ? -4.512 24.797 4.004 1 93.69 17 THR B N 1
ATOM 1774 C CA . THR B 1 17 ? -3.627 25.297 2.957 1 93.69 17 THR B CA 1
ATOM 1775 C C . THR B 1 17 ? -3.225 26.75 3.229 1 93.69 17 THR B C 1
ATOM 1777 O O . THR B 1 17 ? -2.039 27.078 3.193 1 93.69 17 THR B O 1
ATOM 1780 N N . SER B 1 18 ? -4.18 27.578 3.523 1 95.62 18 SER B N 1
ATOM 1781 C CA . SER B 1 18 ? -3.916 28.984 3.797 1 95.62 18 SER B CA 1
ATOM 1782 C C . SER B 1 18 ? -3.055 29.156 5.043 1 95.62 18 SER B C 1
ATOM 1784 O O . SER B 1 18 ? -2.09 29.922 5.039 1 95.62 18 SER B O 1
ATOM 1786 N N . GLN B 1 19 ? -3.387 28.5 6.035 1 98.19 19 GLN B N 1
ATOM 1787 C CA . GLN B 1 19 ? -2.678 28.656 7.301 1 98.19 19 GLN B CA 1
ATOM 1788 C C . GLN B 1 19 ? -1.254 28.109 7.207 1 98.19 19 GLN B C 1
ATOM 1790 O O . GLN B 1 19 ? -0.333 28.672 7.809 1 98.19 19 GLN B O 1
ATOM 1795 N N . MET B 1 20 ? -1.052 27.016 6.484 1 98.31 20 MET B N 1
ATOM 1796 C CA . MET B 1 20 ? 0.288 26.469 6.297 1 98.31 20 MET B CA 1
ATOM 1797 C C . MET B 1 20 ? 1.177 27.453 5.539 1 98.31 20 MET B C 1
ATOM 1799 O O . MET B 1 20 ? 2.352 27.609 5.871 1 98.31 20 MET B O 1
ATOM 1803 N N . GLN B 1 21 ? 0.622 28.078 4.539 1 98.25 21 GLN B N 1
ATOM 1804 C CA . GLN B 1 21 ? 1.379 29.062 3.777 1 98.25 21 GLN B CA 1
ATOM 1805 C C . GLN B 1 21 ? 1.793 30.25 4.656 1 98.25 21 GLN B C 1
ATOM 1807 O O . GLN B 1 21 ? 2.947 30.672 4.621 1 98.25 21 GLN B O 1
ATOM 1812 N N . LEU B 1 22 ? 0.908 30.797 5.414 1 98.5 22 LEU B N 1
ATOM 1813 C CA . LEU B 1 22 ? 1.193 31.906 6.32 1 98.5 22 LEU B CA 1
ATOM 1814 C C . LEU B 1 22 ? 2.248 31.5 7.348 1 98.5 22 LEU B C 1
ATOM 1816 O O . LEU B 1 22 ? 3.154 32.281 7.648 1 98.5 22 LEU B O 1
ATOM 1820 N N . CYS B 1 23 ? 2.078 30.312 7.852 1 98.44 23 CYS B N 1
ATOM 1821 C CA . CYS B 1 23 ? 3.031 29.797 8.836 1 98.44 23 CYS B CA 1
ATOM 1822 C C . CYS B 1 23 ? 4.422 29.672 8.227 1 98.44 23 CYS B C 1
ATOM 1824 O O . CYS B 1 23 ? 5.418 30.031 8.859 1 98.44 23 CYS B O 1
ATOM 1826 N N . ALA B 1 24 ? 4.449 29.094 7 1 98.5 24 ALA B N 1
ATOM 1827 C CA . ALA B 1 24 ? 5.723 28.953 6.301 1 98.5 24 ALA B CA 1
ATOM 1828 C C . ALA B 1 24 ? 6.402 30.312 6.121 1 98.5 24 ALA B C 1
ATOM 1830 O O . ALA B 1 24 ? 7.598 30.453 6.395 1 98.5 24 ALA B O 1
ATOM 1831 N N . GLU B 1 25 ? 5.691 31.297 5.707 1 98.44 25 GLU B N 1
ATOM 1832 C CA . GLU B 1 25 ? 6.227 32.625 5.504 1 98.44 25 GLU B CA 1
ATOM 1833 C C . GLU B 1 25 ? 6.746 33.219 6.812 1 98.44 25 GLU B C 1
ATOM 1835 O O . GLU B 1 25 ? 7.816 33.844 6.84 1 98.44 25 GLU B O 1
ATOM 1840 N N . TRP B 1 26 ? 5.984 33.062 7.793 1 98.38 26 TRP B N 1
ATOM 1841 C CA . TRP B 1 26 ? 6.371 33.594 9.109 1 98.38 26 TRP B CA 1
ATOM 1842 C C . TRP B 1 26 ? 7.66 32.938 9.586 1 98.38 26 TRP B C 1
ATOM 1844 O O . TRP B 1 26 ? 8.602 33.594 9.992 1 98.38 26 TRP B O 1
ATOM 1854 N N . LEU B 1 27 ? 7.762 31.609 9.523 1 97.62 27 LEU B N 1
ATOM 1855 C CA . LEU B 1 27 ? 8.953 30.875 9.953 1 97.62 27 LEU B CA 1
ATOM 1856 C C . LEU B 1 27 ? 10.164 31.281 9.109 1 97.62 27 LEU B C 1
ATOM 1858 O O . LEU B 1 27 ? 11.266 31.438 9.641 1 97.62 27 LEU B O 1
ATOM 1862 N N . GLN B 1 28 ? 9.891 31.406 7.824 1 97.75 28 GLN B N 1
ATOM 1863 C CA . GLN B 1 28 ? 10.969 31.828 6.941 1 97.75 28 GLN B CA 1
ATOM 1864 C C . GLN B 1 28 ? 11.477 33.219 7.312 1 97.75 28 GLN B C 1
ATOM 1866 O O . GLN B 1 28 ? 12.672 33.5 7.195 1 97.75 28 GLN B O 1
ATOM 1871 N N . SER B 1 29 ? 10.617 34.094 7.734 1 97.5 29 SER B N 1
ATOM 1872 C CA . SER B 1 29 ? 11.008 35.438 8.164 1 97.5 29 SER B CA 1
ATOM 1873 C C . SER B 1 29 ? 11.906 35.406 9.391 1 97.5 29 SER B C 1
ATOM 1875 O O . SER B 1 29 ? 12.625 36.344 9.68 1 97.5 29 SER B O 1
ATOM 1877 N N . LEU B 1 30 ? 11.844 34.344 10.078 1 95.5 30 LEU B N 1
ATOM 1878 C CA . LEU B 1 30 ? 12.688 34.125 11.25 1 95.5 30 LEU B CA 1
ATOM 1879 C C . LEU B 1 30 ? 14.008 33.5 10.867 1 95.5 30 LEU B C 1
ATOM 1881 O O . LEU B 1 30 ? 14.812 33.125 11.734 1 95.5 30 LEU B O 1
ATOM 1885 N N . GLY B 1 31 ? 14.18 33.219 9.562 1 95.56 31 GLY B N 1
ATOM 1886 C CA . GLY B 1 31 ? 15.414 32.625 9.078 1 95.56 31 GLY B CA 1
ATOM 1887 C C . GLY B 1 31 ? 15.391 31.109 9.07 1 95.56 31 GLY B C 1
ATOM 1888 O O . GLY B 1 31 ? 16.438 30.469 8.891 1 95.56 31 GLY B O 1
ATOM 1889 N N . ILE B 1 32 ? 14.227 30.516 9.273 1 95.75 32 ILE B N 1
ATOM 1890 C CA . ILE B 1 32 ? 14.086 29.078 9.328 1 95.75 32 ILE B CA 1
ATOM 1891 C C . ILE B 1 32 ? 13.82 28.516 7.93 1 95.75 32 ILE B C 1
ATOM 1893 O O . ILE B 1 32 ? 13.008 29.062 7.184 1 95.75 32 ILE B O 1
ATOM 1897 N N . SER B 1 33 ? 14.586 27.484 7.523 1 97.19 33 SER B N 1
ATOM 1898 C CA . SER B 1 33 ? 14.32 26.797 6.266 1 97.19 33 SER B CA 1
ATOM 1899 C C . SER B 1 33 ? 13.078 25.922 6.367 1 97.19 33 SER B C 1
ATOM 1901 O O . SER B 1 33 ? 12.992 25.047 7.234 1 97.19 33 SER B O 1
ATOM 1903 N N . VAL B 1 34 ? 12.102 26.156 5.445 1 98.25 34 VAL B N 1
ATOM 1904 C CA . VAL B 1 34 ? 10.805 25.5 5.562 1 98.25 34 VAL B CA 1
ATOM 1905 C C . VAL B 1 34 ? 10.484 24.75 4.27 1 98.25 34 VAL B C 1
ATOM 1907 O O . VAL B 1 34 ? 10.758 25.25 3.176 1 98.25 34 VAL B O 1
ATOM 1910 N N . VAL B 1 35 ? 9.945 23.531 4.438 1 98.56 35 VAL B N 1
ATOM 1911 C CA . VAL B 1 35 ? 9.43 22.734 3.332 1 98.56 35 VAL B CA 1
ATOM 1912 C C . VAL B 1 35 ? 7.945 22.453 3.535 1 98.56 35 VAL B C 1
ATOM 1914 O O . VAL B 1 35 ? 7.52 22.078 4.629 1 98.56 35 VAL B O 1
ATOM 1917 N N . LEU B 1 36 ? 7.172 22.75 2.502 1 98.75 36 LEU B N 1
ATOM 1918 C CA . LEU B 1 36 ? 5.758 22.391 2.498 1 98.75 36 LEU B CA 1
ATOM 1919 C C . LEU B 1 36 ? 5.535 21.062 1.775 1 98.75 36 LEU B C 1
ATOM 1921 O O . LEU B 1 36 ? 6.152 20.812 0.739 1 98.75 36 LEU B O 1
ATOM 1925 N N . THR B 1 37 ? 4.688 20.188 2.338 1 98.75 37 THR B N 1
ATOM 1926 C CA . THR B 1 37 ? 4.367 18.922 1.705 1 98.75 37 THR B CA 1
ATOM 1927 C C . THR B 1 37 ? 2.979 18.438 2.121 1 98.75 37 THR B C 1
ATOM 1929 O O . THR B 1 37 ? 2.215 19.188 2.729 1 98.75 37 THR B O 1
ATOM 1932 N N . ARG B 1 38 ? 2.611 17.25 1.664 1 98.62 38 ARG B N 1
ATOM 1933 C CA . ARG B 1 38 ? 1.268 16.75 1.953 1 98.62 38 ARG B CA 1
ATOM 1934 C C . ARG B 1 38 ? 1.209 15.234 1.855 1 98.62 38 ARG B C 1
ATOM 1936 O O . ARG B 1 38 ? 2.078 14.609 1.239 1 98.62 38 ARG B O 1
ATOM 1943 N N . GLU B 1 39 ? 0.221 14.703 2.529 1 98.44 39 GLU B N 1
ATOM 1944 C CA . GLU B 1 39 ? -0.165 13.305 2.332 1 98.44 39 GLU B CA 1
ATOM 1945 C C . GLU B 1 39 ? -1.654 13.188 2.021 1 98.44 39 GLU B C 1
ATOM 1947 O O . GLU B 1 39 ? -2.48 13.859 2.641 1 98.44 39 GLU B O 1
ATOM 1952 N N . PRO B 1 40 ? -2.039 12.289 1.221 1 98.19 40 PRO B N 1
ATOM 1953 C CA . PRO B 1 40 ? -1.16 11.641 0.241 1 98.19 40 PRO B CA 1
ATOM 1954 C C . PRO B 1 40 ? -0.691 12.602 -0.85 1 98.19 40 PRO B C 1
ATOM 1956 O O . PRO B 1 40 ? -1.37 13.586 -1.142 1 98.19 40 PRO B O 1
ATOM 1959 N N . GLY B 1 41 ? 0.513 12.305 -1.455 1 98.31 41 GLY B N 1
ATOM 1960 C CA . GLY B 1 41 ? 0.887 13.047 -2.646 1 98.31 41 GLY B CA 1
ATOM 1961 C C . GLY B 1 41 ? 2.162 13.852 -2.473 1 98.31 41 GLY B C 1
ATOM 1962 O O . GLY B 1 41 ? 2.432 14.773 -3.246 1 98.31 41 GLY B O 1
ATOM 1963 N N . GLY B 1 42 ? 2.928 13.555 -1.477 1 98.12 42 GLY B N 1
ATOM 1964 C CA . GLY B 1 42 ? 4.113 14.344 -1.188 1 98.12 42 GLY B CA 1
ATOM 1965 C C . GLY B 1 42 ? 5.309 13.961 -2.045 1 98.12 42 GLY B C 1
ATOM 1966 O O . GLY B 1 42 ? 6.352 14.617 -1.989 1 98.12 42 GLY B O 1
ATOM 1967 N N . THR B 1 43 ? 5.227 12.922 -2.809 1 97.81 43 THR B N 1
ATOM 1968 C CA . THR B 1 43 ? 6.238 12.469 -3.756 1 97.81 43 THR B CA 1
ATOM 1969 C C . THR B 1 43 ? 5.625 12.234 -5.133 1 97.81 43 THR B C 1
ATOM 1971 O O . THR B 1 43 ? 4.402 12.273 -5.289 1 97.81 43 THR B O 1
ATOM 1974 N N . GLU B 1 44 ? 6.48 12.07 -6.125 1 96 44 GLU B N 1
ATOM 1975 C CA . GLU B 1 44 ? 5.961 11.758 -7.453 1 96 44 GLU B CA 1
ATOM 1976 C C . GLU B 1 44 ? 5.098 10.492 -7.422 1 96 44 GLU B C 1
ATOM 1978 O O . GLU B 1 44 ? 3.982 10.484 -7.945 1 96 44 GLU B O 1
ATOM 1983 N N . LEU B 1 45 ? 5.637 9.422 -6.816 1 96.94 45 LEU B N 1
ATOM 1984 C CA . LEU B 1 45 ? 4.836 8.219 -6.633 1 96.94 45 LEU B CA 1
ATOM 1985 C C . LEU B 1 45 ? 3.572 8.523 -5.832 1 96.94 45 LEU B C 1
ATOM 1987 O O . LEU B 1 45 ? 2.496 8.008 -6.141 1 96.94 45 LEU B O 1
ATOM 1991 N N . GLY B 1 46 ? 3.738 9.344 -4.859 1 97.88 46 GLY B N 1
ATOM 1992 C CA . GLY B 1 46 ? 2.605 9.742 -4.039 1 97.88 46 GLY B CA 1
ATOM 1993 C C . GLY B 1 46 ? 1.498 10.406 -4.832 1 97.88 46 GLY B C 1
ATOM 1994 O O . GLY B 1 46 ? 0.316 10.227 -4.531 1 97.88 46 GLY B O 1
ATOM 1995 N N . LEU B 1 47 ? 1.859 11.195 -5.797 1 97.5 47 LEU B N 1
ATOM 1996 C CA . LEU B 1 47 ? 0.863 11.844 -6.641 1 97.5 47 LEU B CA 1
ATOM 1997 C C . LEU B 1 47 ? 0.051 10.805 -7.414 1 97.5 47 LEU B C 1
ATOM 1999 O O . LEU B 1 47 ? -1.165 10.953 -7.559 1 97.5 47 LEU B O 1
ATOM 2003 N N . ASP B 1 48 ? 0.689 9.789 -7.926 1 96.31 48 ASP B N 1
ATOM 2004 C CA . ASP B 1 48 ? -0.009 8.703 -8.602 1 96.31 48 ASP B CA 1
ATOM 2005 C C . ASP B 1 48 ? -0.956 7.98 -7.648 1 96.31 48 ASP B C 1
ATOM 2007 O O . ASP B 1 48 ? -2.104 7.695 -8 1 96.31 48 ASP B O 1
ATOM 2011 N N . LEU B 1 49 ? -0.458 7.711 -6.465 1 97.75 49 LEU B N 1
ATOM 2012 C CA . LEU B 1 49 ? -1.275 7.008 -5.477 1 97.75 49 LEU B CA 1
ATOM 2013 C C . LEU B 1 49 ? -2.461 7.867 -5.047 1 97.75 49 LEU B C 1
ATOM 2015 O O . LEU B 1 49 ? -3.561 7.352 -4.836 1 97.75 49 LEU B O 1
ATOM 2019 N N . ARG B 1 50 ? -2.207 9.156 -4.895 1 96.81 50 ARG B N 1
ATOM 2020 C CA . ARG B 1 50 ? -3.279 10.086 -4.562 1 96.81 50 ARG B CA 1
ATOM 2021 C C . ARG B 1 50 ? -4.398 10.023 -5.602 1 96.81 50 ARG B C 1
ATOM 2023 O O . ARG B 1 50 ? -5.578 9.977 -5.246 1 96.81 50 ARG B O 1
ATOM 2030 N N . ARG B 1 51 ? -3.988 9.992 -6.816 1 95.31 51 ARG B N 1
ATOM 2031 C CA . ARG B 1 51 ? -4.973 9.898 -7.887 1 95.31 51 ARG B CA 1
ATOM 2032 C C . ARG B 1 51 ? -5.789 8.617 -7.777 1 95.31 51 ARG B C 1
ATOM 2034 O O . ARG B 1 51 ? -7.016 8.641 -7.895 1 95.31 51 ARG B O 1
ATOM 2041 N N . LEU B 1 52 ? -5.16 7.512 -7.559 1 94.62 52 LEU B N 1
ATOM 2042 C CA . LEU B 1 52 ? -5.84 6.227 -7.445 1 94.62 52 LEU B CA 1
ATOM 2043 C C . LEU B 1 52 ? -6.777 6.211 -6.246 1 94.62 52 LEU B C 1
ATOM 2045 O O . LEU B 1 52 ? -7.863 5.629 -6.309 1 94.62 52 LEU B O 1
ATOM 2049 N N . LEU B 1 53 ? -6.387 6.844 -5.152 1 95.25 53 LEU B N 1
ATOM 2050 C CA . LEU B 1 53 ? -7.137 6.828 -3.9 1 95.25 53 LEU B CA 1
ATOM 2051 C C . LEU B 1 53 ? -8.359 7.73 -3.986 1 95.25 53 LEU B C 1
ATOM 2053 O O . LEU B 1 53 ? -9.414 7.41 -3.434 1 95.25 53 LEU B O 1
ATOM 2057 N N . LEU B 1 54 ? -8.164 8.875 -4.68 1 92.62 54 LEU B N 1
ATOM 2058 C CA . LEU B 1 54 ? -9.164 9.922 -4.535 1 92.62 54 LEU B CA 1
ATOM 2059 C C . LEU B 1 54 ? -10.07 9.992 -5.762 1 92.62 54 LEU B C 1
ATOM 2061 O O . LEU B 1 54 ? -11.156 10.57 -5.707 1 92.62 54 LEU B O 1
ATOM 2065 N N . GLN B 1 55 ? -9.547 9.422 -6.816 1 85.69 55 GLN B N 1
ATOM 2066 C CA . GLN B 1 55 ? -10.359 9.484 -8.023 1 85.69 55 GLN B CA 1
ATOM 2067 C C . GLN B 1 55 ? -11.617 8.633 -7.891 1 85.69 55 GLN B C 1
ATOM 2069 O O . GLN B 1 55 ? -11.57 7.531 -7.34 1 85.69 55 GLN B O 1
ATOM 2074 N N . LYS B 1 56 ? -12.664 9.219 -8.297 1 71.94 56 LYS B N 1
ATOM 2075 C CA . LYS B 1 56 ? -13.977 8.586 -8.242 1 71.94 56 LYS B CA 1
ATOM 2076 C C . LYS B 1 56 ? -14.117 7.527 -9.336 1 71.94 56 LYS B C 1
ATOM 2078 O O . LYS B 1 56 ? -13.758 7.77 -10.484 1 71.94 56 LYS B O 1
ATOM 2083 N N . ALA B 1 57 ? -14.125 6.375 -9.008 1 63.78 57 ALA B N 1
ATOM 2084 C CA . ALA B 1 57 ? -14.586 5.43 -10.023 1 63.78 57 ALA B CA 1
ATOM 2085 C C . ALA B 1 57 ? -15.789 4.633 -9.531 1 63.78 57 ALA B C 1
ATOM 2087 O O . ALA B 1 57 ? -15.695 3.914 -8.531 1 63.78 57 ALA B O 1
ATOM 2088 N N . GLU B 1 58 ? -17 5.211 -9.836 1 60.38 58 GLU B N 1
ATOM 2089 C CA . GLU B 1 58 ? -18.25 4.605 -9.406 1 60.38 58 GLU B CA 1
ATOM 2090 C C . GLU B 1 58 ? -18.188 3.084 -9.477 1 60.38 58 GLU B C 1
ATOM 2092 O O . GLU B 1 58 ? -18.75 2.393 -8.633 1 60.38 58 GLU B O 1
ATOM 2097 N N . ASP B 1 59 ? -17.516 2.473 -10.359 1 64.44 59 ASP B N 1
ATOM 2098 C CA . ASP B 1 59 ? -17.656 1.037 -10.586 1 64.44 59 ASP B CA 1
ATOM 2099 C C . ASP B 1 59 ? -16.391 0.287 -10.188 1 64.44 59 ASP B C 1
ATOM 2101 O O . ASP B 1 59 ? -16.219 -0.886 -10.531 1 64.44 59 ASP B O 1
ATOM 2105 N N . LYS B 1 60 ? -15.586 1.015 -9.359 1 76.75 60 LYS B N 1
ATOM 2106 C CA . LYS B 1 60 ? -14.344 0.346 -8.984 1 76.75 60 LYS B CA 1
ATOM 2107 C C . LYS B 1 60 ? -14.008 0.597 -7.52 1 76.75 60 LYS B C 1
ATOM 2109 O O . LYS B 1 60 ? -13.062 1.327 -7.211 1 76.75 60 LYS B O 1
ATOM 2114 N N . PRO B 1 61 ? -14.828 -0.123 -6.664 1 88.44 61 PRO B N 1
ATOM 2115 C CA . PRO B 1 61 ? -14.602 0.141 -5.242 1 88.44 61 PRO B CA 1
ATOM 2116 C C . PRO B 1 61 ? -13.234 -0.342 -4.762 1 88.44 61 PRO B C 1
ATOM 2118 O O . PRO B 1 61 ? -12.742 -1.368 -5.234 1 88.44 61 PRO B O 1
ATOM 2121 N N . ILE B 1 62 ? -12.609 0.464 -3.979 1 95.12 62 ILE B N 1
ATOM 2122 C CA . ILE B 1 62 ? -11.398 0.074 -3.271 1 95.12 62 ILE B CA 1
ATOM 2123 C C . ILE B 1 62 ? -11.758 -0.614 -1.959 1 95.12 62 ILE B C 1
ATOM 2125 O O . ILE B 1 62 ? -12.516 -0.068 -1.154 1 95.12 62 ILE B O 1
ATOM 2129 N N . ALA B 1 63 ? -11.219 -1.835 -1.768 1 96.75 63 ALA B N 1
ATOM 2130 C CA . ALA B 1 63 ? -11.484 -2.562 -0.528 1 96.75 63 ALA B CA 1
ATOM 2131 C C . ALA B 1 63 ? -10.883 -1.835 0.672 1 96.75 63 ALA B C 1
ATOM 2133 O O . ALA B 1 63 ? -9.875 -1.134 0.542 1 96.75 63 ALA B O 1
ATOM 2134 N N . GLU B 1 64 ? -11.5 -2.047 1.863 1 96.56 64 GLU B N 1
ATOM 2135 C CA . GLU B 1 64 ? -11.141 -1.32 3.078 1 96.56 64 GLU B CA 1
ATOM 2136 C C . GLU B 1 64 ? -9.664 -1.501 3.41 1 96.56 64 GLU B C 1
ATOM 2138 O O . GLU B 1 64 ? -8.938 -0.521 3.611 1 96.56 64 GLU B O 1
ATOM 2143 N N . VAL B 1 65 ? -9.164 -2.736 3.416 1 98.38 65 VAL B N 1
ATOM 2144 C CA . VAL B 1 65 ? -7.773 -3.016 3.756 1 98.38 65 VAL B CA 1
ATOM 2145 C C . VAL B 1 65 ? -6.855 -2.449 2.676 1 98.38 65 VAL B C 1
ATOM 2147 O O . VAL B 1 65 ? -5.785 -1.917 2.979 1 98.38 65 VAL B O 1
ATOM 2150 N N . THR B 1 66 ? -7.289 -2.531 1.413 1 98.5 66 THR B N 1
ATOM 2151 C CA . THR B 1 66 ? -6.535 -1.975 0.296 1 98.5 66 THR B CA 1
ATOM 2152 C C . THR B 1 66 ? -6.324 -0.474 0.478 1 98.5 66 THR B C 1
ATOM 2154 O O . THR B 1 66 ? -5.215 0.029 0.295 1 98.5 66 THR B O 1
ATOM 2157 N N . GLU B 1 67 ? -7.363 0.236 0.827 1 97.62 67 GLU B N 1
ATOM 2158 C CA . GLU B 1 67 ? -7.285 1.675 1.059 1 97.62 67 GLU B CA 1
ATOM 2159 C C . GLU B 1 67 ? -6.242 2.008 2.119 1 97.62 67 GLU B C 1
ATOM 2161 O O . GLU B 1 67 ? -5.395 2.879 1.912 1 97.62 67 GLU B O 1
ATOM 2166 N N . LEU B 1 68 ? -6.285 1.277 3.215 1 98.69 68 LEU B N 1
ATOM 2167 C CA . LEU B 1 68 ? -5.336 1.498 4.297 1 98.69 68 LEU B CA 1
ATOM 2168 C C . LEU B 1 68 ? -3.906 1.249 3.826 1 98.69 68 LEU B C 1
ATOM 2170 O O . LEU B 1 68 ? -3 2.027 4.137 1 98.69 68 LEU B O 1
ATOM 2174 N N . LEU B 1 69 ? -3.734 0.195 3.09 1 98.88 69 LEU B N 1
ATOM 2175 C CA . LEU B 1 69 ? -2.406 -0.165 2.602 1 98.88 69 LEU B CA 1
ATOM 2176 C C . LEU B 1 69 ? -1.891 0.875 1.613 1 98.88 69 LEU B C 1
ATOM 2178 O O . LEU B 1 69 ? -0.693 1.167 1.582 1 98.88 69 LEU B O 1
ATOM 2182 N N . LEU B 1 70 ? -2.756 1.438 0.814 1 98.75 70 LEU B N 1
ATOM 2183 C CA . LEU B 1 70 ? -2.346 2.447 -0.155 1 98.75 70 LEU B CA 1
ATOM 2184 C C . LEU B 1 70 ? -1.933 3.736 0.545 1 98.75 70 LEU B C 1
ATOM 2186 O O . LEU B 1 70 ? -0.939 4.363 0.168 1 98.75 70 LEU B O 1
ATOM 2190 N N . TYR B 1 71 ? -2.682 4.16 1.562 1 98.69 71 TYR B N 1
ATOM 2191 C CA . TYR B 1 71 ? -2.264 5.32 2.34 1 98.69 71 TYR B CA 1
ATOM 2192 C C . TYR B 1 71 ? -0.921 5.066 3.018 1 98.69 71 TYR B C 1
ATOM 2194 O O . TYR B 1 71 ? -0.064 5.953 3.059 1 98.69 71 TYR B O 1
ATOM 2202 N N . ALA B 1 72 ? -0.755 3.883 3.543 1 98.88 72 ALA B N 1
ATOM 2203 C CA . ALA B 1 72 ? 0.502 3.52 4.191 1 98.88 72 ALA B CA 1
ATOM 2204 C C . ALA B 1 72 ? 1.66 3.547 3.199 1 98.88 72 ALA B C 1
ATOM 2206 O O . ALA B 1 72 ? 2.768 3.971 3.537 1 98.88 72 ALA B O 1
ATOM 2207 N N . ALA B 1 73 ? 1.388 3.055 2.004 1 98.88 73 ALA B N 1
ATOM 2208 C CA . ALA B 1 73 ? 2.43 3.051 0.98 1 98.88 73 ALA B CA 1
ATOM 2209 C C . ALA B 1 73 ? 2.855 4.473 0.626 1 98.88 73 ALA B C 1
ATOM 2211 O O . ALA B 1 73 ? 4.051 4.758 0.508 1 98.88 73 ALA B O 1
ATOM 2212 N N . ASP B 1 74 ? 1.939 5.379 0.428 1 98.88 74 ASP B N 1
ATOM 2213 C CA . ASP B 1 74 ? 2.242 6.785 0.183 1 98.88 74 ASP B CA 1
ATOM 2214 C C . ASP B 1 74 ? 3.1 7.367 1.306 1 98.88 74 ASP B C 1
ATOM 2216 O O . ASP B 1 74 ? 4.113 8.016 1.046 1 98.88 74 ASP B O 1
ATOM 2220 N N . ARG B 1 75 ? 2.65 7.121 2.504 1 98.88 75 ARG B N 1
ATOM 2221 C CA . ARG B 1 75 ? 3.318 7.668 3.68 1 98.88 75 ARG B CA 1
ATOM 2222 C C . ARG B 1 75 ? 4.734 7.113 3.812 1 98.88 75 ARG B C 1
ATOM 2224 O O . ARG B 1 75 ? 5.672 7.855 4.113 1 98.88 75 ARG B O 1
ATOM 2231 N N . ALA B 1 76 ? 4.898 5.77 3.586 1 98.88 76 ALA B N 1
ATOM 2232 C CA . ALA B 1 76 ? 6.223 5.168 3.67 1 98.88 76 ALA B CA 1
ATOM 2233 C C . ALA B 1 76 ? 7.184 5.809 2.67 1 98.88 76 ALA B C 1
ATOM 2235 O O . ALA B 1 76 ? 8.336 6.098 3.002 1 98.88 76 ALA B O 1
ATOM 2236 N N . GLN B 1 77 ? 6.711 6.004 1.484 1 98.75 77 GLN B N 1
ATOM 2237 C CA . GLN B 1 77 ? 7.52 6.652 0.46 1 98.75 77 GLN B CA 1
ATOM 2238 C C . GLN B 1 77 ? 7.863 8.086 0.859 1 98.75 77 GLN B C 1
ATOM 2240 O O . GLN B 1 77 ? 9.008 8.523 0.705 1 98.75 77 GLN B O 1
ATOM 2245 N N . HIS B 1 78 ? 6.871 8.789 1.318 1 98.88 78 HIS B N 1
ATOM 2246 C CA . HIS B 1 78 ? 7.031 10.18 1.734 1 98.88 78 HIS B CA 1
ATOM 2247 C C . HIS B 1 78 ? 8.07 10.305 2.84 1 98.88 78 HIS B C 1
ATOM 2249 O O . HIS B 1 78 ? 8.961 11.156 2.762 1 98.88 78 HIS B O 1
ATOM 2255 N N . VAL B 1 79 ? 7.977 9.461 3.826 1 98.88 79 VAL B N 1
ATOM 2256 C CA . VAL B 1 79 ? 8.875 9.477 4.973 1 98.88 79 VAL B CA 1
ATOM 2257 C C . VAL B 1 79 ? 10.305 9.188 4.516 1 98.88 79 VAL B C 1
ATOM 2259 O O . VAL B 1 79 ? 11.234 9.93 4.855 1 98.88 79 VAL B O 1
ATOM 2262 N N . ALA B 1 80 ? 10.453 8.188 3.719 1 98.44 80 ALA B N 1
ATOM 2263 C CA . ALA B 1 80 ? 11.781 7.734 3.32 1 98.44 80 ALA B CA 1
ATOM 2264 C C . ALA B 1 80 ? 12.438 8.727 2.361 1 98.44 80 ALA B C 1
ATOM 2266 O O . ALA B 1 80 ? 13.641 8.984 2.443 1 98.44 80 ALA B O 1
ATOM 2267 N N . GLN B 1 81 ? 11.664 9.266 1.516 1 97.88 81 GLN B N 1
ATOM 2268 C CA . GLN B 1 81 ? 12.219 10.031 0.406 1 97.88 81 GLN B CA 1
ATOM 2269 C C . GLN B 1 81 ? 12.297 11.516 0.754 1 97.88 81 GLN B C 1
ATOM 2271 O O . GLN B 1 81 ? 13.203 12.219 0.3 1 97.88 81 GLN B O 1
ATOM 2276 N N . GLU B 1 82 ? 11.328 12.023 1.554 1 98.44 82 GLU B N 1
ATOM 2277 C CA . GLU B 1 82 ? 11.227 13.469 1.725 1 98.44 82 GLU B CA 1
ATOM 2278 C C . GLU B 1 82 ? 11.367 13.867 3.191 1 98.44 82 GLU B C 1
ATOM 2280 O O . GLU B 1 82 ? 12.219 14.688 3.537 1 98.44 82 GLU B O 1
ATOM 2285 N N . LEU B 1 83 ? 10.664 13.266 4.094 1 98.81 83 LEU B N 1
ATOM 2286 C CA . LEU B 1 83 ? 10.555 13.758 5.461 1 98.81 83 LEU B CA 1
ATOM 2287 C C . LEU B 1 83 ? 11.859 13.523 6.227 1 98.81 83 LEU B C 1
ATOM 2289 O O . LEU B 1 83 ? 12.5 14.477 6.668 1 98.81 83 LEU B O 1
ATOM 2293 N N . LYS B 1 84 ? 12.297 12.281 6.285 1 98.5 84 LYS B N 1
ATOM 2294 C CA . LYS B 1 84 ? 13.461 11.969 7.105 1 98.5 84 LYS B CA 1
ATOM 2295 C C . LYS B 1 84 ? 14.711 12.672 6.582 1 98.5 84 LYS B C 1
ATOM 2297 O O . LYS B 1 84 ? 15.438 13.305 7.352 1 98.5 84 LYS B O 1
ATOM 2302 N N . PRO B 1 85 ? 14.984 12.617 5.258 1 98.12 85 PRO B N 1
ATOM 2303 C CA . PRO B 1 85 ? 16.188 13.289 4.766 1 98.12 85 PRO B CA 1
ATOM 2304 C C . PRO B 1 85 ? 16.172 14.797 5.023 1 98.12 85 PRO B C 1
ATOM 2306 O O . PRO B 1 85 ? 17.188 15.367 5.422 1 98.12 85 PRO B O 1
ATOM 2309 N N . LYS B 1 86 ? 15.055 15.477 4.863 1 98.56 86 LYS B N 1
ATOM 2310 C CA . LYS B 1 86 ? 14.977 16.922 5.039 1 98.56 86 LYS B CA 1
ATOM 2311 C C . LYS B 1 86 ? 15.047 17.297 6.516 1 98.56 86 LYS B C 1
ATOM 2313 O O . LYS B 1 86 ? 15.648 18.312 6.875 1 98.56 86 LYS B O 1
ATOM 2318 N N . LEU B 1 87 ? 14.445 16.484 7.336 1 98.44 87 LEU B N 1
ATOM 2319 C CA . LEU B 1 87 ? 14.57 16.703 8.773 1 98.44 87 LEU B CA 1
ATOM 2320 C C . LEU B 1 87 ? 16.016 16.578 9.227 1 98.44 87 LEU B C 1
ATOM 2322 O O . LEU B 1 87 ? 16.484 17.359 10.055 1 98.44 87 LEU B O 1
ATOM 2326 N N . ALA B 1 88 ? 16.703 15.617 8.656 1 97.75 88 ALA B N 1
ATOM 2327 C CA . ALA B 1 88 ? 18.109 15.406 8.984 1 97.75 88 ALA B CA 1
ATOM 2328 C C . ALA B 1 88 ? 18.953 16.594 8.555 1 97.75 88 ALA B C 1
ATOM 2330 O O . ALA B 1 88 ? 20 16.859 9.141 1 97.75 88 ALA B O 1
ATOM 2331 N N . GLN B 1 89 ? 18.469 17.344 7.609 1 97.75 89 GLN B N 1
ATOM 2332 C CA . GLN B 1 89 ? 19.156 18.531 7.121 1 97.75 89 GLN B CA 1
ATOM 2333 C C . GLN B 1 89 ? 18.812 19.75 7.965 1 97.75 89 GLN B C 1
ATOM 2335 O O . GLN B 1 89 ? 19.266 20.875 7.676 1 97.75 89 GLN B O 1
ATOM 2340 N N . GLY B 1 90 ? 17.953 19.547 8.914 1 96.88 90 GLY B N 1
ATOM 2341 C CA . GLY B 1 90 ? 17.609 20.609 9.836 1 96.88 90 GLY B CA 1
ATOM 2342 C C . GLY B 1 90 ? 16.438 21.453 9.359 1 96.88 90 GLY B C 1
ATOM 2343 O O . GLY B 1 90 ? 16.141 22.516 9.93 1 96.88 90 GLY B O 1
ATOM 2344 N N . LYS B 1 91 ? 15.719 20.953 8.375 1 98 91 LYS B N 1
ATOM 2345 C CA . LYS B 1 91 ? 14.602 21.719 7.82 1 98 91 LYS B CA 1
ATOM 2346 C C . LYS B 1 91 ? 13.352 21.547 8.672 1 98 91 LYS B C 1
ATOM 2348 O O . LYS B 1 91 ? 13.148 20.5 9.289 1 98 91 LYS B O 1
ATOM 2353 N N . TYR B 1 92 ? 12.586 22.578 8.695 1 98.19 92 TYR B N 1
ATOM 2354 C CA . TYR B 1 92 ? 11.227 22.469 9.211 1 98.19 92 TYR B CA 1
ATOM 2355 C C . TYR B 1 92 ? 10.258 22.031 8.117 1 98.19 92 TYR B C 1
ATOM 2357 O O . TYR B 1 92 ? 10.258 22.594 7.02 1 98.19 92 TYR B O 1
ATOM 2365 N N . ILE B 1 93 ? 9.508 21 8.461 1 98.81 93 ILE B N 1
ATOM 2366 C CA . ILE B 1 93 ? 8.539 20.5 7.492 1 98.81 93 ILE B CA 1
ATOM 2367 C C . ILE B 1 93 ? 7.125 20.797 7.98 1 98.81 93 ILE B C 1
ATOM 2369 O O . ILE B 1 93 ? 6.766 20.453 9.109 1 98.81 93 ILE B O 1
ATOM 2373 N N . LEU B 1 94 ? 6.379 21.547 7.203 1 98.88 94 LEU B N 1
ATOM 2374 C CA . LEU B 1 94 ? 4.934 21.672 7.375 1 98.88 94 LEU B CA 1
ATOM 2375 C C . LEU B 1 94 ? 4.195 20.719 6.449 1 98.88 94 LEU B C 1
ATOM 2377 O O . LEU B 1 94 ? 4.324 20.797 5.227 1 98.88 94 LEU B O 1
ATOM 2381 N N . CYS B 1 95 ? 3.439 19.812 6.992 1 98.88 95 CYS B N 1
ATOM 2382 C CA . CYS B 1 95 ? 2.82 18.734 6.223 1 98.88 95 CYS B CA 1
ATOM 2383 C C . CYS B 1 95 ? 1.304 18.766 6.352 1 98.88 95 CYS B C 1
ATOM 2385 O O . CYS B 1 95 ? 0.771 18.781 7.465 1 98.88 95 CYS B O 1
ATOM 2387 N N . ASP B 1 96 ? 0.612 18.812 5.23 1 98.62 96 ASP B N 1
ATOM 2388 C CA . ASP B 1 96 ? -0.84 18.672 5.184 1 98.62 96 ASP B CA 1
ATOM 2389 C C . ASP B 1 96 ? -1.251 17.203 5.367 1 98.62 96 ASP B C 1
ATOM 2391 O O . ASP B 1 96 ? -1.216 16.422 4.418 1 98.62 96 ASP B O 1
ATOM 2395 N N . ARG B 1 97 ? -1.733 16.891 6.531 1 98.69 97 ARG B N 1
ATOM 2396 C CA . ARG B 1 97 ? -2.203 15.578 6.957 1 98.69 97 ARG B CA 1
ATOM 2397 C C . ARG B 1 97 ? -1.035 14.609 7.148 1 98.69 97 ARG B C 1
ATOM 2399 O O . ARG B 1 97 ? 0.039 14.812 6.578 1 98.69 97 ARG B O 1
ATOM 2406 N N . TYR B 1 98 ? -1.221 13.633 7.934 1 98.62 98 TYR B N 1
ATOM 2407 C CA . TYR B 1 98 ? -0.293 12.562 8.281 1 98.62 98 TYR B CA 1
ATOM 2408 C C . TYR B 1 98 ? -1.026 11.391 8.938 1 98.62 98 TYR B C 1
ATOM 2410 O O . TYR B 1 98 ? -2.092 10.984 8.469 1 98.62 98 TYR B O 1
ATOM 2418 N N . VAL B 1 99 ? -0.513 10.773 9.969 1 98.69 99 VAL B N 1
ATOM 2419 C CA . VAL B 1 99 ? -1.064 9.539 10.516 1 98.69 99 VAL B CA 1
ATOM 2420 C C . VAL B 1 99 ? -2.414 9.828 11.172 1 98.69 99 VAL B C 1
ATOM 2422 O O . VAL B 1 99 ? -3.314 8.984 11.148 1 98.69 99 VAL B O 1
ATOM 2425 N N . ASP B 1 100 ? -2.609 10.977 11.742 1 98.69 100 ASP B N 1
ATOM 2426 C CA . ASP B 1 100 ? -3.842 11.289 12.461 1 98.69 100 ASP B CA 1
ATOM 2427 C C . ASP B 1 100 ? -5.035 11.344 11.508 1 98.69 100 ASP B C 1
ATOM 2429 O O . ASP B 1 100 ? -6.156 11 11.883 1 98.69 100 ASP B O 1
ATOM 2433 N N . SER B 1 101 ? -4.77 11.75 10.297 1 98.44 101 SER B N 1
ATOM 2434 C CA . SER B 1 101 ? -5.824 11.719 9.289 1 98.44 101 SER B CA 1
ATOM 2435 C C . SER B 1 101 ? -6.328 10.297 9.062 1 98.44 101 SER B C 1
ATOM 2437 O O . SER B 1 101 ? -7.539 10.07 8.977 1 98.44 101 SER B O 1
ATOM 2439 N N . THR B 1 102 ? -5.402 9.344 8.977 1 98.5 102 THR B N 1
ATOM 2440 C CA . THR B 1 102 ? -5.824 7.969 8.75 1 98.5 102 THR B CA 1
ATOM 2441 C C . THR B 1 102 ? -6.684 7.473 9.914 1 98.5 102 THR B C 1
ATOM 2443 O O . THR B 1 102 ? -7.684 6.785 9.703 1 98.5 102 THR B O 1
ATOM 2446 N N . ILE B 1 103 ? -6.312 7.777 11.086 1 98.62 103 ILE B N 1
ATOM 2447 C CA . ILE B 1 103 ? -7.082 7.391 12.258 1 98.62 103 ILE B CA 1
ATOM 2448 C C . ILE B 1 103 ? -8.469 8.031 12.195 1 98.62 103 ILE B C 1
ATOM 2450 O O . ILE B 1 103 ? -9.477 7.355 12.414 1 98.62 103 ILE B O 1
ATOM 2454 N N . ALA B 1 104 ? -8.523 9.305 11.875 1 98.44 104 ALA B N 1
ATOM 2455 C CA . ALA B 1 104 ? -9.789 10.031 11.852 1 98.44 104 ALA B CA 1
ATOM 2456 C C . ALA B 1 104 ? -10.688 9.539 10.711 1 98.44 104 ALA B C 1
ATOM 2458 O O . ALA B 1 104 ? -11.852 9.203 10.938 1 98.44 104 ALA B O 1
ATOM 2459 N N . TYR B 1 105 ? -10.18 9.406 9.562 1 97.75 105 TYR B N 1
ATOM 2460 C CA . TYR B 1 105 ? -10.992 9.125 8.383 1 97.75 105 TYR B CA 1
ATOM 2461 C C . TYR B 1 105 ? -11.297 7.633 8.273 1 97.75 105 TYR B C 1
ATOM 2463 O O . TYR B 1 105 ? -12.453 7.238 8.133 1 97.75 105 TYR B O 1
ATOM 2471 N N . GLN B 1 106 ? -10.312 6.816 8.328 1 97.88 106 GLN B N 1
ATOM 2472 C CA . GLN B 1 106 ? -10.531 5.387 8.148 1 97.88 106 GLN B CA 1
ATOM 2473 C C . GLN B 1 106 ? -10.945 4.727 9.461 1 97.88 106 GLN B C 1
ATOM 2475 O O . GLN B 1 106 ? -11.766 3.805 9.469 1 97.88 106 GLN B O 1
ATOM 2480 N N . GLY B 1 107 ? -10.375 5.16 10.578 1 98.31 107 GLY B N 1
ATOM 2481 C CA . GLY B 1 107 ? -10.758 4.605 11.867 1 98.31 107 GLY B CA 1
ATOM 2482 C C . GLY B 1 107 ? -12.148 5.023 12.305 1 98.31 107 GLY B C 1
ATOM 2483 O O . GLY B 1 107 ? -13.047 4.188 12.438 1 98.31 107 GLY B O 1
ATOM 2484 N N . TYR B 1 108 ? -12.305 6.305 12.5 1 97.81 108 TYR B N 1
ATOM 2485 C CA . TYR B 1 108 ? -13.578 6.836 12.984 1 97.81 108 TYR B CA 1
ATOM 2486 C C . TYR B 1 108 ? -14.586 6.953 11.844 1 97.81 108 TYR B C 1
ATOM 2488 O O . TYR B 1 108 ? -15.703 6.453 11.945 1 97.81 108 TYR B O 1
ATOM 2496 N N . GLY B 1 109 ? -14.18 7.523 10.719 1 96.62 109 GLY B N 1
ATOM 2497 C CA . GLY B 1 109 ? -15.078 7.734 9.594 1 96.62 109 GLY B CA 1
ATOM 2498 C C . GLY B 1 109 ? -15.625 6.441 9.016 1 96.62 109 GLY B C 1
ATOM 2499 O O . GLY B 1 109 ? -16.844 6.25 8.953 1 96.62 109 GLY B O 1
ATOM 2500 N N . ARG B 1 110 ? -14.742 5.469 8.703 1 95.88 110 ARG B N 1
ATOM 2501 C CA . ARG B 1 110 ? -15.117 4.223 8.047 1 95.88 110 ARG B CA 1
ATOM 2502 C C . ARG B 1 110 ? -15.312 3.105 9.062 1 95.88 110 ARG B C 1
ATOM 2504 O O . ARG B 1 110 ? -15.812 2.027 8.727 1 95.88 110 ARG B O 1
ATOM 2511 N N . ASN B 1 111 ? -14.922 3.393 10.328 1 96.81 111 ASN B N 1
ATOM 2512 C CA . ASN B 1 111 ? -15.031 2.412 11.398 1 96.81 111 ASN B CA 1
ATOM 2513 C C . ASN B 1 111 ? -14.18 1.178 11.125 1 96.81 111 ASN B C 1
ATOM 2515 O O . ASN B 1 111 ? -14.609 0.051 11.383 1 96.81 111 ASN B O 1
ATOM 2519 N N . LEU B 1 112 ? -13.031 1.369 10.578 1 97.12 112 LEU B N 1
ATOM 2520 C CA . LEU B 1 112 ? -12.102 0.271 10.328 1 97.12 112 LEU B CA 1
ATOM 2521 C C . LEU B 1 112 ? -11.32 -0.076 11.594 1 97.12 112 LEU B C 1
ATOM 2523 O O . LEU B 1 112 ? -11.344 0.676 12.57 1 97.12 112 LEU B O 1
ATOM 2527 N N . ASP B 1 113 ? -10.648 -1.192 11.641 1 97.44 113 ASP B N 1
ATOM 2528 C CA . ASP B 1 113 ? -9.938 -1.74 12.789 1 97.44 113 ASP B CA 1
ATOM 2529 C C . ASP B 1 113 ? -8.773 -0.836 13.195 1 97.44 113 ASP B C 1
ATOM 2531 O O . ASP B 1 113 ? -7.793 -0.706 12.461 1 97.44 113 ASP B O 1
ATOM 2535 N N . MET B 1 114 ? -8.844 -0.324 14.422 1 98.06 114 MET B N 1
ATOM 2536 C CA . MET B 1 114 ? -7.859 0.636 14.914 1 98.06 114 MET B CA 1
ATOM 2537 C C . MET B 1 114 ? -6.496 -0.025 15.094 1 98.06 114 MET B C 1
ATOM 2539 O O . MET B 1 114 ? -5.461 0.611 14.891 1 98.06 114 MET B O 1
ATOM 2543 N N . ASN B 1 115 ? -6.484 -1.269 15.5 1 98.12 115 ASN B N 1
ATOM 2544 C CA . ASN B 1 115 ? -5.215 -1.972 15.656 1 98.12 115 ASN B CA 1
ATOM 2545 C C . ASN B 1 115 ? -4.484 -2.105 14.328 1 98.12 115 ASN B C 1
ATOM 2547 O O . ASN B 1 115 ? -3.266 -1.92 14.258 1 98.12 115 ASN B O 1
ATOM 2551 N N . LEU B 1 116 ? -5.238 -2.445 13.328 1 98.31 116 LEU B N 1
ATOM 2552 C CA . LEU B 1 116 ? -4.668 -2.545 11.992 1 98.31 116 LEU B CA 1
ATOM 2553 C C . LEU B 1 116 ? -4.121 -1.196 11.539 1 98.31 116 LEU B C 1
ATOM 2555 O O . LEU B 1 116 ? -3.023 -1.123 10.977 1 98.31 116 LEU B O 1
ATOM 2559 N N . ILE B 1 117 ? -4.852 -0.126 11.758 1 98.62 117 ILE B N 1
ATOM 2560 C CA . ILE B 1 117 ? -4.453 1.223 11.367 1 98.62 117 ILE B CA 1
ATOM 2561 C C . ILE B 1 117 ? -3.158 1.606 12.078 1 98.62 117 ILE B C 1
ATOM 2563 O O . ILE B 1 117 ? -2.219 2.098 11.445 1 98.62 117 ILE B O 1
ATOM 2567 N N . HIS B 1 118 ? -3.076 1.313 13.352 1 98.38 118 HIS B N 1
ATOM 2568 C CA . HIS B 1 118 ? -1.868 1.635 14.102 1 98.38 118 HIS B CA 1
ATOM 2569 C C . HIS B 1 118 ? -0.677 0.826 13.602 1 98.38 118 HIS B C 1
ATOM 2571 O O . HIS B 1 118 ? 0.429 1.356 13.469 1 98.38 118 HIS B O 1
ATOM 2577 N N . GLN B 1 119 ? -0.886 -0.415 13.367 1 98.25 119 GLN B N 1
ATOM 2578 C CA . GLN B 1 119 ? 0.169 -1.281 12.852 1 98.25 119 GLN B CA 1
ATOM 2579 C C . GLN B 1 119 ? 0.706 -0.764 11.523 1 98.25 119 GLN B C 1
ATOM 2581 O O . GLN B 1 119 ? 1.92 -0.679 11.328 1 98.25 119 GLN B O 1
ATOM 2586 N N . LEU B 1 120 ? -0.144 -0.398 10.633 1 98.75 120 LEU B N 1
ATOM 2587 C CA . LEU B 1 120 ? 0.26 0.059 9.312 1 98.75 120 LEU B CA 1
ATOM 2588 C C . LEU B 1 120 ? 0.928 1.428 9.391 1 98.75 120 LEU B C 1
ATOM 2590 O O . LEU B 1 120 ? 1.881 1.701 8.656 1 98.75 120 LEU B O 1
ATOM 2594 N N . ASN B 1 121 ? 0.409 2.305 10.227 1 98.62 121 ASN B N 1
ATOM 2595 C CA . ASN B 1 121 ? 1.074 3.586 10.445 1 98.62 121 ASN B CA 1
ATOM 2596 C C . ASN B 1 121 ? 2.5 3.398 10.953 1 98.62 121 ASN B C 1
ATOM 2598 O O . ASN B 1 121 ? 3.422 4.078 10.5 1 98.62 121 ASN B O 1
ATOM 2602 N N . ASP B 1 122 ? 2.668 2.479 11.891 1 98.5 122 ASP B N 1
ATOM 2603 C CA . ASP B 1 122 ? 3.996 2.213 12.43 1 98.5 122 ASP B CA 1
ATOM 2604 C C . ASP B 1 122 ? 4.941 1.709 11.344 1 98.5 122 ASP B C 1
ATOM 2606 O O . ASP B 1 122 ? 6.094 2.146 11.266 1 98.5 122 ASP B O 1
ATOM 2610 N N . ILE B 1 123 ? 4.477 0.841 10.562 1 98.56 123 ILE B N 1
ATOM 2611 C CA . ILE B 1 123 ? 5.273 0.301 9.469 1 98.56 123 ILE B CA 1
ATOM 2612 C C . ILE B 1 123 ? 5.648 1.422 8.5 1 98.56 123 ILE B C 1
ATOM 2614 O O . ILE B 1 123 ? 6.809 1.542 8.102 1 98.56 123 ILE B O 1
ATOM 2618 N N . ALA B 1 124 ? 4.719 2.266 8.164 1 98.81 124 ALA B N 1
ATOM 2619 C CA . ALA B 1 124 ? 4.887 3.285 7.133 1 98.81 124 ALA B CA 1
ATOM 2620 C C . ALA B 1 124 ? 5.828 4.391 7.602 1 98.81 124 ALA B C 1
ATOM 2622 O O . ALA B 1 124 ? 6.59 4.945 6.809 1 98.81 124 ALA B O 1
ATOM 2623 N N . THR B 1 125 ? 5.809 4.695 8.93 1 98.75 125 THR B N 1
ATOM 2624 C CA . THR B 1 125 ? 6.508 5.883 9.406 1 98.75 125 THR B CA 1
ATOM 2625 C C . THR B 1 125 ? 7.895 5.52 9.93 1 98.75 125 THR B C 1
ATOM 2627 O O . THR B 1 125 ? 8.758 6.391 10.055 1 98.75 125 THR B O 1
ATOM 2630 N N . GLY B 1 126 ? 8.062 4.172 10.312 1 97.19 126 GLY B N 1
ATOM 2631 C CA . GLY B 1 126 ? 9.281 3.807 11.016 1 97.19 126 GLY B CA 1
ATOM 2632 C C . GLY B 1 126 ? 9.461 4.559 12.32 1 97.19 126 GLY B C 1
ATOM 2633 O O . GLY B 1 126 ? 10.586 4.891 12.703 1 97.19 126 GLY B O 1
ATOM 2634 N N . GLY B 1 127 ? 8.328 5 12.875 1 96.56 127 GLY B N 1
ATOM 2635 C CA . GLY B 1 127 ? 8.375 5.637 14.18 1 96.56 127 GLY B CA 1
ATOM 2636 C C . GLY B 1 127 ? 8.383 7.152 14.109 1 96.56 127 GLY B C 1
ATOM 2637 O O . GLY B 1 127 ? 8.312 7.824 15.141 1 96.56 127 GLY B O 1
ATOM 2638 N N . LEU B 1 128 ? 8.461 7.742 12.922 1 98.5 128 LEU B N 1
ATOM 2639 C CA . LEU B 1 128 ? 8.477 9.195 12.805 1 98.5 128 LEU B CA 1
ATOM 2640 C C . LEU B 1 128 ? 7.133 9.789 13.219 1 98.5 128 LEU B C 1
ATOM 2642 O O . LEU B 1 128 ? 6.098 9.453 12.633 1 98.5 128 LEU B O 1
ATOM 2646 N N . THR B 1 129 ? 7.125 10.656 14.188 1 98.19 129 THR B N 1
ATOM 2647 C CA . THR B 1 129 ? 5.945 11.352 14.688 1 98.19 129 THR B CA 1
ATOM 2648 C C . THR B 1 129 ? 6.113 12.859 14.562 1 98.19 129 THR B C 1
ATOM 2650 O O . THR B 1 129 ? 7.238 13.367 14.516 1 98.19 129 THR B O 1
ATOM 2653 N N . SER B 1 130 ? 5.016 13.547 14.43 1 98.56 130 SER B N 1
ATOM 2654 C CA . SER B 1 130 ? 5.094 15.008 14.391 1 98.56 130 SER B CA 1
ATOM 2655 C C . SER B 1 130 ? 5.582 15.57 15.719 1 98.56 130 SER B C 1
ATOM 2657 O O . SER B 1 130 ? 5.238 15.047 16.781 1 98.56 130 SER B O 1
ATOM 2659 N N . ASP B 1 131 ? 6.371 16.609 15.625 1 97.88 131 ASP B N 1
ATOM 2660 C CA . ASP B 1 131 ? 6.703 17.344 16.844 1 97.88 131 ASP B CA 1
ATOM 2661 C C . ASP B 1 131 ? 5.477 18.047 17.406 1 97.88 131 ASP B C 1
ATOM 2663 O O . ASP B 1 131 ? 5.309 18.125 18.625 1 97.88 131 ASP B O 1
ATOM 2667 N N . ILE B 1 132 ? 4.73 18.562 16.5 1 98.12 132 ILE B N 1
ATOM 2668 C CA . ILE B 1 132 ? 3.475 19.219 16.844 1 98.12 132 ILE B CA 1
ATOM 2669 C C . ILE B 1 132 ? 2.477 19.062 15.703 1 98.12 132 ILE B C 1
ATOM 2671 O O . ILE B 1 132 ? 2.861 19.062 14.531 1 98.12 132 ILE B O 1
ATOM 2675 N N . THR B 1 133 ? 1.234 18.844 16.031 1 98.75 133 THR B N 1
ATOM 2676 C CA . THR B 1 133 ? 0.123 18.812 15.086 1 98.75 133 THR B CA 1
ATOM 2677 C C . THR B 1 133 ? -0.887 19.922 15.414 1 98.75 133 THR B C 1
ATOM 2679 O O . THR B 1 133 ? -1.377 20 16.547 1 98.75 133 THR B O 1
ATOM 2682 N N . ILE B 1 134 ? -1.103 20.766 14.453 1 98.75 134 ILE B N 1
ATOM 2683 C CA . ILE B 1 134 ? -2.139 21.797 14.57 1 98.75 134 ILE B CA 1
ATOM 2684 C C . ILE B 1 134 ? -3.436 21.281 13.938 1 98.75 134 ILE B C 1
ATOM 2686 O O . ILE B 1 134 ? -3.498 21.047 12.734 1 98.75 134 ILE B O 1
ATOM 2690 N N . TRP B 1 135 ? -4.48 21.062 14.742 1 98.75 135 TRP B N 1
ATOM 2691 C CA . TRP B 1 135 ? -5.789 20.656 14.242 1 98.75 135 TRP B CA 1
ATOM 2692 C C . TRP B 1 135 ? -6.719 21.859 14.109 1 98.75 135 TRP B C 1
ATOM 2694 O O . TRP B 1 135 ? -7.137 22.453 15.109 1 98.75 135 TRP B O 1
ATOM 2704 N N . LEU B 1 136 ? -6.973 22.219 12.883 1 98.19 136 LEU B N 1
ATOM 2705 C CA . LEU B 1 136 ? -7.953 23.266 12.617 1 98.19 136 LEU B CA 1
ATOM 2706 C C . LEU B 1 136 ? -9.375 22.719 12.695 1 98.19 136 LEU B C 1
ATOM 2708 O O . LEU B 1 136 ? -9.828 22.031 11.773 1 98.19 136 LEU B O 1
ATOM 2712 N N . ASP B 1 137 ? -10.047 23.109 13.719 1 97.38 137 ASP B N 1
ATOM 2713 C CA . ASP B 1 137 ? -11.375 22.578 14.016 1 97.38 137 ASP B CA 1
ATOM 2714 C C . ASP B 1 137 ? -12.461 23.516 13.484 1 97.38 137 ASP B C 1
ATOM 2716 O O . ASP B 1 137 ? -12.57 24.656 13.922 1 97.38 137 ASP B O 1
ATOM 2720 N N . VAL B 1 138 ? -13.18 23.047 12.594 1 94.44 138 VAL B N 1
ATOM 2721 C CA . VAL B 1 138 ? -14.32 23.766 12.055 1 94.44 138 VAL B CA 1
ATOM 2722 C C . VAL B 1 138 ? -15.539 22.844 12.008 1 94.44 138 VAL B C 1
ATOM 2724 O O . VAL B 1 138 ? -15.398 21.625 11.898 1 94.44 138 VAL B O 1
ATOM 2727 N N . ASP B 1 139 ? -16.672 23.484 12.031 1 91.25 139 ASP B N 1
ATOM 2728 C CA . ASP B 1 139 ? -17.906 22.719 11.867 1 91.25 139 ASP B CA 1
ATOM 2729 C C . ASP B 1 139 ? -17.938 22.016 10.508 1 91.25 139 ASP B C 1
ATOM 2731 O O . ASP B 1 139 ? -17.578 22.609 9.492 1 91.25 139 ASP B O 1
ATOM 2735 N N . VAL B 1 140 ? -18.391 20.766 10.57 1 88.31 140 VAL B N 1
ATOM 2736 C CA . VAL B 1 140 ? -18.391 19.922 9.375 1 88.31 140 VAL B CA 1
ATOM 2737 C C . VAL B 1 140 ? -19.172 20.609 8.258 1 88.31 140 VAL B C 1
ATOM 2739 O O . VAL B 1 140 ? -18.734 20.625 7.105 1 88.31 140 VAL B O 1
ATOM 2742 N N . GLU B 1 141 ? -20.266 21.141 8.586 1 86.69 141 GLU B N 1
ATOM 2743 C CA . GLU B 1 141 ? -21.125 21.797 7.59 1 86.69 141 GLU B CA 1
ATOM 2744 C C . GLU B 1 141 ? -20.453 23.031 7 1 86.69 141 GLU B C 1
ATOM 2746 O O . GLU B 1 141 ? -20.578 23.297 5.805 1 86.69 141 GLU B O 1
ATOM 2751 N N . VAL B 1 142 ? -19.844 23.703 7.797 1 83.62 142 VAL B N 1
ATOM 2752 C CA . VAL B 1 142 ? -19.125 24.891 7.359 1 83.62 142 VAL B CA 1
ATOM 2753 C C . VAL B 1 142 ? -18 24.516 6.402 1 83.62 142 VAL B C 1
ATOM 2755 O O . VAL B 1 142 ? -17.859 25.109 5.336 1 83.62 142 VAL B O 1
ATOM 2758 N N . GLY B 1 143 ? -17.234 23.547 6.746 1 81.81 143 GLY B N 1
ATOM 2759 C CA . GLY B 1 143 ? -16.125 23.094 5.918 1 81.81 143 GLY B CA 1
ATOM 2760 C C . GLY B 1 143 ? -16.562 22.609 4.547 1 81.81 143 GLY B C 1
ATOM 2761 O O . GLY B 1 143 ? -15.961 22.969 3.535 1 81.81 143 GLY B O 1
ATOM 2762 N N . LEU B 1 144 ? -17.594 21.844 4.605 1 80.31 144 LEU B N 1
ATOM 2763 C CA . LEU B 1 144 ? -18.109 21.312 3.35 1 80.31 144 LEU B CA 1
ATOM 2764 C C . LEU B 1 144 ? -18.656 22.422 2.465 1 80.31 144 LEU B C 1
ATOM 2766 O O . LEU B 1 144 ? -18.484 22.391 1.243 1 80.31 144 LEU B O 1
ATOM 2770 N N . ALA B 1 145 ? -19.25 23.391 3.084 1 80.06 145 ALA B N 1
ATOM 2771 C CA . A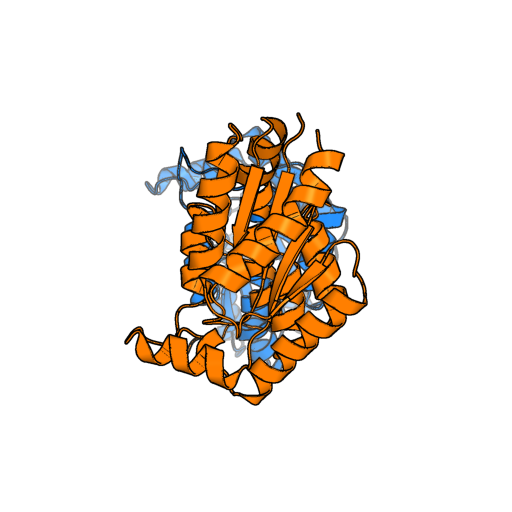LA B 1 145 ? -19.797 24.531 2.348 1 80.06 145 ALA B CA 1
ATOM 2772 C C . ALA B 1 145 ? -18.688 25.344 1.688 1 80.06 145 ALA B C 1
ATOM 2774 O O . ALA B 1 145 ? -18.828 25.797 0.551 1 80.06 145 ALA B O 1
ATOM 2775 N N . ARG B 1 146 ? -17.688 25.5 2.291 1 78.31 146 ARG B N 1
ATOM 2776 C CA . ARG B 1 146 ? -16.531 26.234 1.764 1 78.31 146 ARG B CA 1
ATOM 2777 C C . ARG B 1 146 ? -15.938 25.516 0.558 1 78.31 146 ARG B C 1
ATOM 2779 O O . ARG B 1 146 ? -15.531 26.156 -0.413 1 78.31 146 ARG B O 1
ATOM 2786 N N . LYS B 1 147 ? -15.945 24.219 0.646 1 74.25 147 LYS B N 1
ATOM 2787 C CA . LYS B 1 147 ? -15.391 23.406 -0.431 1 74.25 147 LYS B CA 1
ATOM 2788 C C . LYS B 1 147 ? -16.297 23.422 -1.656 1 74.25 147 LYS B C 1
ATOM 2790 O O . LYS B 1 147 ? -15.82 23.453 -2.791 1 74.25 147 LYS B O 1
ATOM 2795 N N . ARG B 1 148 ? -17.562 23.281 -1.518 1 69.44 148 ARG B N 1
ATOM 2796 C CA . ARG B 1 148 ? -18.531 23.297 -2.613 1 69.44 148 ARG B CA 1
ATOM 2797 C C . ARG B 1 148 ? -18.5 24.625 -3.3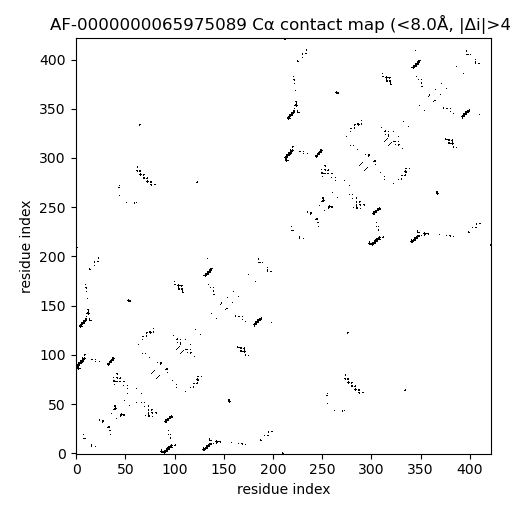52 1 69.44 148 ARG B C 1
ATOM 2799 O O . ARG B 1 148 ? -18.75 24.688 -4.555 1 69.44 148 ARG B O 1
ATOM 2806 N N . GLY B 1 149 ? -18.234 25.641 -2.621 1 64.75 149 GLY B N 1
ATOM 2807 C CA . GLY B 1 149 ? -18.156 26.969 -3.213 1 64.75 149 GLY B CA 1
ATOM 2808 C C . GLY B 1 149 ? -16.984 27.141 -4.16 1 64.75 149 GLY B C 1
ATOM 2809 O O . GLY B 1 149 ? -17 28 -5.039 1 64.75 149 GLY B O 1
ATOM 2810 N N . ASP B 1 150 ? -16.062 26.344 -4.102 1 65.06 150 ASP B N 1
ATOM 2811 C CA . ASP B 1 150 ? -14.875 26.453 -4.934 1 65.06 150 ASP B CA 1
ATOM 2812 C C . ASP B 1 150 ? -15.078 25.781 -6.289 1 65.06 150 ASP B C 1
ATOM 2814 O O . ASP B 1 150 ? -14.211 25.844 -7.156 1 65.06 150 ASP B O 1
ATOM 2818 N N . ASN B 1 151 ? -16.219 25.422 -6.641 1 59.19 151 ASN B N 1
ATOM 2819 C CA . ASN B 1 151 ? -16.656 24.828 -7.902 1 59.19 151 ASN B CA 1
ATOM 2820 C C . ASN B 1 151 ? -15.789 23.625 -8.289 1 59.19 151 ASN B C 1
ATOM 2822 O O . ASN B 1 151 ? -15.57 23.375 -9.469 1 59.19 151 ASN B O 1
ATOM 2826 N N . VAL B 1 152 ? -15.086 23.219 -7.363 1 65.25 152 VAL B N 1
ATOM 2827 C CA . VAL B 1 152 ? -14.273 22.062 -7.738 1 65.25 152 VAL B CA 1
ATOM 2828 C C . VAL B 1 152 ? -15.016 20.766 -7.387 1 65.25 152 VAL B C 1
ATOM 2830 O O . VAL B 1 152 ? -15.734 20.719 -6.391 1 65.25 152 VAL B O 1
ATOM 2833 N N . GLY B 1 153 ? -15.164 19.859 -8.266 1 71.75 153 GLY B N 1
ATOM 2834 C CA . GLY B 1 153 ? -15.781 18.562 -8.016 1 71.75 153 GLY B CA 1
ATOM 2835 C C . GLY B 1 153 ? -15.234 17.875 -6.781 1 71.75 153 GLY B C 1
ATOM 2836 O O . GLY B 1 153 ? -14.078 18.078 -6.406 1 71.75 153 GLY B O 1
ATOM 2837 N N . LEU B 1 154 ? -16.156 17.203 -5.945 1 78.44 154 LEU B N 1
ATOM 2838 C CA . LEU B 1 154 ? -15.789 16.469 -4.742 1 78.44 154 LEU B CA 1
ATOM 2839 C C . LEU B 1 154 ? -15.133 15.141 -5.102 1 78.44 154 LEU B C 1
ATOM 2841 O O . LEU B 1 154 ? -15.586 14.445 -6.016 1 78.44 154 LEU B O 1
ATOM 2845 N N . ASP B 1 155 ? -14.016 14.891 -4.398 1 83.62 155 ASP B N 1
ATOM 2846 C CA . ASP B 1 155 ? -13.391 13.594 -4.613 1 83.62 155 ASP B CA 1
ATOM 2847 C C . ASP B 1 155 ? -14.125 12.492 -3.844 1 83.62 155 ASP B C 1
ATOM 2849 O O . ASP B 1 155 ? -15.172 12.742 -3.248 1 83.62 155 ASP B O 1
ATOM 2853 N N . ARG B 1 156 ? -13.672 11.289 -3.898 1 83.62 156 ARG B N 1
ATOM 2854 C CA . ARG B 1 156 ? -14.305 10.102 -3.33 1 83.62 156 ARG B CA 1
ATOM 2855 C C . ARG B 1 156 ? -14.594 10.289 -1.845 1 83.62 156 ARG B C 1
ATOM 2857 O O . ARG B 1 156 ? -15.68 9.953 -1.37 1 83.62 156 ARG B O 1
ATOM 2864 N N . ILE B 1 157 ? -13.68 10.867 -1.104 1 84 157 ILE B N 1
ATOM 2865 C CA . ILE B 1 157 ? -13.805 11.016 0.341 1 84 157 ILE B CA 1
ATOM 2866 C C . ILE B 1 157 ? -14.758 12.172 0.658 1 84 157 ILE B C 1
ATOM 2868 O O . ILE B 1 157 ? -15.594 12.062 1.553 1 84 157 ILE B O 1
ATOM 2872 N N . GLU B 1 158 ? -14.656 13.258 -0.052 1 83.06 158 GLU B N 1
ATOM 2873 C CA . GLU B 1 158 ? -15.469 14.453 0.17 1 83.06 158 GLU B CA 1
ATOM 2874 C C . GLU B 1 158 ? -16.938 14.18 -0.122 1 83.06 158 GLU B C 1
ATOM 2876 O O . GLU B 1 158 ? -17.812 14.883 0.379 1 83.06 158 GLU B O 1
ATOM 2881 N N . GLN B 1 159 ? -17.203 13.125 -0.902 1 80.81 159 GLN B N 1
ATOM 2882 C CA . GLN B 1 159 ? -18.578 12.797 -1.298 1 80.81 159 GLN B CA 1
ATOM 2883 C C . GLN B 1 159 ? -19.266 11.969 -0.224 1 80.81 159 GLN B C 1
ATOM 2885 O O . GLN B 1 159 ? -20.469 11.664 -0.339 1 80.81 159 GLN B O 1
ATOM 2890 N N . GLU B 1 160 ? -18.578 11.633 0.781 1 86.75 160 GLU B N 1
ATOM 2891 C CA . GLU B 1 160 ? -19.172 10.844 1.854 1 86.75 160 GLU B CA 1
ATOM 2892 C C . GLU B 1 160 ? -20.266 11.633 2.57 1 86.75 160 GLU B C 1
ATOM 2894 O O . GLU B 1 160 ? -20.391 12.844 2.377 1 86.75 160 GLU B O 1
ATOM 2899 N N . THR B 1 161 ? -21.016 11.039 3.385 1 87.81 161 THR B N 1
ATOM 2900 C CA . THR B 1 161 ? -22.172 11.609 4.062 1 87.81 161 THR B CA 1
ATOM 2901 C C . THR B 1 161 ? -21.734 12.562 5.172 1 87.81 161 THR B C 1
ATOM 2903 O O . THR B 1 161 ? -20.594 12.492 5.641 1 87.81 161 THR B O 1
ATOM 2906 N N . ILE B 1 162 ? -22.625 13.336 5.598 1 90.56 162 ILE B N 1
ATOM 2907 C CA . ILE B 1 162 ? -22.359 14.266 6.695 1 90.56 162 ILE B CA 1
ATOM 2908 C C . ILE B 1 162 ? -22.047 13.477 7.965 1 90.56 162 ILE B C 1
ATOM 2910 O O . ILE B 1 162 ? -21.219 13.906 8.773 1 90.56 162 ILE B O 1
ATOM 2914 N N . ALA B 1 163 ? -22.719 12.312 8.148 1 93.31 163 ALA B N 1
ATOM 2915 C CA . ALA B 1 163 ? -22.438 11.453 9.297 1 93.31 163 ALA B CA 1
ATOM 2916 C C . ALA B 1 163 ? -20.984 10.977 9.289 1 93.31 163 ALA B C 1
ATOM 2918 O O . ALA B 1 163 ? -20.344 10.898 10.344 1 93.31 163 ALA B O 1
ATOM 2919 N N . PHE B 1 164 ? -20.5 10.648 8.156 1 94.25 164 PHE B N 1
ATOM 2920 C CA . PHE B 1 164 ? -19.109 10.289 7.992 1 94.25 164 PHE B CA 1
ATOM 2921 C C . PHE B 1 164 ? -18.188 11.414 8.461 1 94.25 164 PHE B C 1
ATOM 2923 O O . PHE B 1 164 ? -17.281 11.195 9.266 1 94.25 164 PHE B O 1
ATOM 2930 N N . HIS B 1 165 ? -18.453 12.602 8.016 1 93.56 165 HIS B N 1
ATOM 2931 C CA . HIS B 1 165 ? -17.594 13.742 8.336 1 93.56 165 HIS B CA 1
ATOM 2932 C C . HIS B 1 165 ? -17.688 14.109 9.812 1 93.56 165 HIS B C 1
ATOM 2934 O O . HIS B 1 165 ? -16.719 14.555 10.406 1 93.56 165 HIS B O 1
ATOM 2940 N N . ARG B 1 166 ? -18.812 13.906 10.406 1 94.88 166 ARG B N 1
ATOM 2941 C CA . ARG B 1 166 ? -18.969 14.148 11.836 1 94.88 166 ARG B CA 1
ATOM 2942 C C . ARG B 1 166 ? -18.141 13.156 12.648 1 94.88 166 ARG B C 1
ATOM 2944 O O . ARG B 1 166 ? -17.531 13.523 13.656 1 94.88 166 ARG B O 1
ATOM 2951 N N . ARG B 1 167 ? -18.141 11.922 12.195 1 96.88 167 ARG B N 1
ATOM 2952 C CA . ARG B 1 167 ? -17.297 10.922 12.852 1 96.88 167 ARG B CA 1
ATOM 2953 C C . ARG B 1 167 ? -15.82 11.273 12.727 1 96.88 167 ARG B C 1
ATOM 2955 O O . ARG B 1 167 ? -15.047 11.086 13.664 1 96.88 167 ARG B O 1
ATOM 2962 N N . VAL B 1 168 ? -15.477 11.742 11.586 1 97.31 168 VAL B N 1
ATOM 2963 C CA . VAL B 1 168 ? -14.102 12.172 11.359 1 97.31 168 VAL B CA 1
ATOM 2964 C C . VAL B 1 168 ? -13.742 13.289 12.344 1 97.31 168 VAL B C 1
ATOM 2966 O O . VAL B 1 168 ? -12.688 13.25 12.977 1 97.31 168 VAL B O 1
ATOM 2969 N N . GLN B 1 169 ? -14.633 14.297 12.43 1 96.31 169 GLN B N 1
ATOM 2970 C CA . GLN B 1 169 ? -14.391 15.398 13.359 1 96.31 169 GLN B CA 1
ATOM 2971 C C . GLN B 1 169 ? -14.273 14.891 14.797 1 96.31 169 GLN B C 1
ATOM 2973 O O . GLN B 1 169 ? -13.406 15.352 15.547 1 96.31 169 GLN B O 1
ATOM 2978 N N . GLN B 1 170 ? -15.094 13.961 15.172 1 97.31 170 GLN B N 1
ATOM 2979 C CA . GLN B 1 170 ? -15.008 13.352 16.5 1 97.31 170 GLN B CA 1
ATOM 2980 C C . GLN B 1 170 ? -13.672 12.648 16.688 1 97.31 170 GLN B C 1
ATOM 2982 O O . GLN B 1 170 ? -13.102 12.672 17.781 1 97.31 170 GLN B O 1
ATOM 2987 N N . GLY B 1 171 ? -13.203 12.008 15.648 1 98.25 171 GLY B N 1
ATOM 2988 C CA . GLY B 1 171 ? -11.891 11.375 15.695 1 98.25 171 GLY B CA 1
ATOM 2989 C C . GLY B 1 171 ? -10.773 12.344 16.031 1 98.25 171 GLY B C 1
ATOM 2990 O O . GLY B 1 171 ? -9.953 12.086 16.906 1 98.25 171 GLY B O 1
ATOM 2991 N N . TYR B 1 172 ? -10.781 13.469 15.344 1 98.31 172 TYR B N 1
ATOM 2992 C CA . TYR B 1 172 ? -9.781 14.484 15.633 1 98.31 172 TYR B CA 1
ATOM 2993 C C . TYR B 1 172 ? -9.906 14.984 17.062 1 98.31 172 TYR B C 1
ATOM 2995 O O . TYR B 1 172 ? -8.898 15.227 17.734 1 98.31 172 TYR B O 1
ATOM 3003 N N . ALA B 1 173 ? -11.102 15.164 17.5 1 98.25 173 ALA B N 1
ATOM 3004 C CA . ALA B 1 173 ? -11.328 15.633 18.859 1 98.25 173 ALA B CA 1
ATOM 3005 C C . ALA B 1 173 ? -10.766 14.648 19.891 1 98.25 173 ALA B C 1
ATOM 3007 O O . ALA B 1 173 ? -10.109 15.047 20.844 1 98.25 173 ALA B O 1
ATOM 3008 N N . ASP B 1 174 ? -11.039 13.383 19.688 1 98.5 174 ASP B N 1
ATOM 3009 C CA . ASP B 1 174 ? -10.547 12.352 20.594 1 98.5 174 ASP B CA 1
ATOM 3010 C C . ASP B 1 174 ? -9.016 12.273 20.562 1 98.5 174 ASP B C 1
ATOM 3012 O O . ASP B 1 174 ? -8.383 12.07 21.594 1 98.5 174 ASP B O 1
ATOM 3016 N N . LEU B 1 175 ? -8.461 12.398 19.391 1 98.44 175 LEU B N 1
ATOM 3017 C CA . LEU B 1 175 ? -7.012 12.391 19.234 1 98.44 175 LEU B CA 1
ATOM 3018 C C . LEU B 1 175 ? -6.379 13.555 20 1 98.44 175 LEU B C 1
ATOM 3020 O O . LEU B 1 175 ? -5.395 13.367 20.719 1 98.44 175 LEU B O 1
ATOM 3024 N N . ALA B 1 176 ? -6.934 14.727 19.828 1 98.25 176 ALA B N 1
ATOM 3025 C CA . ALA B 1 176 ? -6.426 15.898 20.531 1 98.25 176 ALA B CA 1
ATOM 3026 C C . ALA B 1 176 ? -6.523 15.727 22.031 1 98.25 176 ALA B C 1
ATOM 3028 O O . ALA B 1 176 ? -5.605 16.094 22.766 1 98.25 176 ALA B O 1
ATOM 3029 N N . ALA B 1 177 ? -7.59 15.133 22.469 1 98.25 177 ALA B N 1
ATOM 3030 C CA . ALA B 1 177 ? -7.801 14.914 23.891 1 98.25 177 ALA B CA 1
ATOM 3031 C C . ALA B 1 177 ? -6.801 13.898 24.438 1 98.25 177 ALA B C 1
ATOM 3033 O O . ALA B 1 177 ? -6.336 14.023 25.578 1 98.25 177 ALA B O 1
ATOM 3034 N N . SER B 1 178 ? -6.492 12.93 23.656 1 97.81 178 SER B N 1
ATOM 3035 C CA . SER B 1 178 ? -5.621 11.844 24.094 1 97.81 178 SER B CA 1
ATOM 3036 C C . SER B 1 178 ? -4.152 12.25 24.016 1 97.81 178 SER B C 1
ATOM 3038 O O . SER B 1 178 ? -3.303 11.648 24.672 1 97.81 178 SER B O 1
ATOM 3040 N N . SER B 1 179 ? -3.865 13.219 23.203 1 97.88 179 SER B N 1
ATOM 3041 C CA . SER B 1 179 ? -2.49 13.68 23.047 1 97.88 179 SER B CA 1
ATOM 3042 C C . SER B 1 179 ? -2.412 15.203 23.047 1 97.88 179 SER B C 1
ATOM 3044 O O . SER B 1 179 ? -1.923 15.812 22.109 1 97.88 179 SER B O 1
ATOM 3046 N N . PRO B 1 180 ? -2.732 15.828 24.156 1 96.62 180 PRO B N 1
ATOM 3047 C CA . PRO B 1 180 ? -2.881 17.281 24.203 1 96.62 180 PRO B CA 1
ATOM 3048 C C . PRO B 1 180 ? -1.549 18.016 24.062 1 96.62 180 PRO B C 1
ATOM 3050 O O . PRO B 1 180 ? -1.524 19.203 23.719 1 96.62 180 PRO B O 1
ATOM 3053 N N . LYS B 1 181 ? -0.421 17.375 24.344 1 96.19 181 LYS B N 1
ATOM 3054 C CA . LYS B 1 181 ? 0.882 18.016 24.203 1 96.19 181 LYS B CA 1
ATOM 3055 C C . LYS B 1 181 ? 1.334 18.047 22.75 1 96.19 181 LYS B C 1
ATOM 3057 O O . LYS B 1 181 ? 2.107 18.906 22.344 1 96.19 181 LYS B O 1
ATOM 3062 N N . ARG B 1 182 ? 0.847 17.125 21.922 1 97.62 182 ARG B N 1
ATOM 3063 C CA . ARG B 1 182 ? 1.308 17 20.547 1 97.62 182 ARG B CA 1
ATOM 3064 C C . ARG B 1 182 ? 0.284 17.578 19.578 1 97.62 182 ARG B C 1
ATOM 3066 O O . ARG B 1 182 ? 0.651 18.203 18.578 1 97.62 182 ARG B O 1
ATOM 3073 N N . ILE B 1 183 ? -0.99 17.297 19.859 1 98.69 183 ILE B N 1
ATOM 3074 C CA . ILE B 1 183 ? -2.068 17.75 18.984 1 98.69 183 ILE B CA 1
ATOM 3075 C C . ILE B 1 183 ? -2.809 18.906 19.625 1 98.69 183 ILE B C 1
ATOM 3077 O O . ILE B 1 183 ? -3.504 18.734 20.625 1 98.69 183 ILE B O 1
ATOM 3081 N N . ILE B 1 184 ? -2.719 20.078 18.969 1 98.62 184 ILE B N 1
ATOM 3082 C CA . ILE B 1 184 ? -3.297 21.281 19.531 1 98.62 184 ILE B CA 1
ATOM 3083 C C . ILE B 1 184 ? -4.48 21.75 18.672 1 98.62 184 ILE B C 1
ATOM 3085 O O . ILE B 1 184 ? -4.344 21.938 17.469 1 98.62 184 ILE B O 1
ATOM 3089 N N . ARG B 1 185 ? -5.621 21.875 19.297 1 98.5 185 ARG B N 1
ATOM 3090 C CA . ARG B 1 185 ? -6.828 22.344 18.625 1 98.5 185 ARG B CA 1
ATOM 3091 C C . ARG B 1 185 ? -6.789 23.859 18.406 1 98.5 185 ARG B C 1
ATOM 3093 O O . ARG B 1 185 ? -6.441 24.609 19.328 1 98.5 185 ARG B O 1
ATOM 3100 N N . VAL B 1 186 ? -7.082 24.312 17.281 1 98.5 186 VAL B N 1
ATOM 3101 C CA . VAL B 1 186 ? -7.266 25.719 16.953 1 98.5 186 VAL B CA 1
ATOM 3102 C C . VAL B 1 186 ? -8.656 25.938 16.359 1 98.5 186 VAL B C 1
ATOM 3104 O O . VAL B 1 186 ? -9.078 25.188 15.461 1 98.5 186 VAL B O 1
ATOM 3107 N N . ASP B 1 187 ? -9.398 26.891 16.828 1 97.62 187 ASP B N 1
ATOM 3108 C CA . ASP B 1 187 ? -10.727 27.188 16.312 1 97.62 187 ASP B CA 1
ATOM 3109 C C . ASP B 1 187 ? -10.641 27.781 14.898 1 97.62 187 ASP B C 1
ATOM 3111 O O . ASP B 1 187 ? -10.383 28.984 14.742 1 97.62 187 ASP B O 1
ATOM 3115 N N . GLY B 1 188 ? -10.961 26.953 13.938 1 95.25 188 GLY B N 1
ATOM 3116 C CA . GLY B 1 188 ? -10.859 27.359 12.547 1 95.25 188 GLY B CA 1
ATOM 3117 C C . GLY B 1 188 ? -12.047 28.172 12.07 1 95.25 188 GLY B C 1
ATOM 3118 O O . GLY B 1 188 ? -12.117 28.547 10.898 1 95.25 188 GLY B O 1
ATOM 3119 N N . GLN B 1 189 ? -12.977 28.422 12.938 1 93.69 189 GLN B N 1
ATOM 3120 C CA . GLN B 1 189 ? -14.141 29.219 12.57 1 93.69 189 GLN B CA 1
ATOM 3121 C C . GLN B 1 189 ? -13.836 30.703 12.664 1 93.69 189 GLN B C 1
ATOM 3123 O O . GLN B 1 189 ? -14.578 31.531 12.133 1 93.69 189 GLN B O 1
ATOM 3128 N N . LEU B 1 190 ? -12.805 31.078 13.336 1 95.44 190 LEU B N 1
ATOM 3129 C CA . LEU B 1 190 ? -12.406 32.469 13.484 1 95.44 190 LEU B CA 1
ATOM 3130 C C . LEU B 1 190 ? -11.836 33.031 12.18 1 95.44 190 LEU B C 1
ATOM 3132 O O . LEU B 1 190 ? -11.695 32.281 11.203 1 95.44 190 LEU B O 1
ATOM 3136 N N . SER B 1 191 ? -11.531 34.344 12.148 1 95.94 191 SER B N 1
ATOM 3137 C CA . SER B 1 191 ? -10.961 34.938 10.938 1 95.94 191 SER B CA 1
ATOM 3138 C C . SER B 1 191 ? -9.594 34.344 10.625 1 95.94 191 SER B C 1
ATOM 3140 O O . SER B 1 191 ? -8.898 33.844 11.516 1 95.94 191 SER B O 1
ATOM 3142 N N . LYS B 1 192 ? -9.227 34.375 9.336 1 96.5 192 LYS B N 1
ATOM 3143 C CA . LYS B 1 192 ? -7.93 33.875 8.891 1 96.5 192 LYS B CA 1
ATOM 3144 C C . LYS B 1 192 ? -6.797 34.5 9.719 1 96.5 192 LYS B C 1
ATOM 3146 O O . LYS B 1 192 ? -5.871 33.781 10.125 1 96.5 192 LYS B O 1
ATOM 3151 N N . GLU B 1 193 ? -6.898 35.781 9.992 1 97.69 193 GLU B N 1
ATOM 3152 C CA . GLU B 1 193 ? -5.871 36.5 10.734 1 97.69 193 GLU B CA 1
ATOM 3153 C C . GLU B 1 193 ? -5.809 36.031 12.188 1 97.69 193 GLU B C 1
ATOM 3155 O O . GLU B 1 193 ? -4.723 35.844 12.742 1 97.69 193 GLU B O 1
ATOM 3160 N N . THR B 1 194 ? -6.934 35.875 12.781 1 98.25 194 THR B N 1
ATOM 3161 C CA . THR B 1 194 ? -6.992 35.438 14.172 1 98.25 194 THR B CA 1
ATOM 3162 C C . THR B 1 194 ? -6.461 34 14.328 1 98.25 194 THR B C 1
ATOM 3164 O O . THR B 1 194 ? -5.73 33.719 15.273 1 98.25 194 THR B O 1
ATOM 3167 N N . VAL B 1 195 ? -6.844 33.125 13.406 1 98.31 195 VAL B N 1
ATOM 3168 C CA . VAL B 1 195 ? -6.352 31.75 13.414 1 98.31 195 VAL B CA 1
ATOM 3169 C C . VAL B 1 195 ? -4.832 31.75 13.266 1 98.31 195 VAL B C 1
ATOM 3171 O O . VAL B 1 195 ? -4.129 31.047 14 1 98.31 195 VAL B O 1
ATOM 3174 N N . HIS B 1 196 ? -4.316 32.562 12.359 1 98.44 196 HIS B N 1
ATOM 3175 C CA . HIS B 1 196 ? -2.877 32.656 12.133 1 98.44 196 HIS B CA 1
ATOM 3176 C C . HIS B 1 196 ? -2.145 33.125 13.383 1 98.44 196 HIS B C 1
ATOM 3178 O O . HIS B 1 196 ? -1.109 32.562 13.75 1 98.44 196 HIS B O 1
ATOM 3184 N N . LYS B 1 197 ? -2.678 34.125 14.023 1 98.44 197 LYS B N 1
ATOM 3185 C CA . LYS B 1 197 ? -2.068 34.625 15.25 1 98.44 197 LYS B CA 1
ATOM 3186 C C . LYS B 1 197 ? -2.033 33.562 16.328 1 98.44 197 LYS B C 1
ATOM 3188 O O . LYS B 1 197 ? -1.04 33.438 17.047 1 98.44 197 LYS B O 1
ATOM 3193 N N . THR B 1 198 ? -3.1 32.844 16.453 1 98.5 198 THR B N 1
ATOM 3194 C CA . THR B 1 198 ? -3.176 31.75 17.422 1 98.5 198 THR B CA 1
ATOM 3195 C C . THR B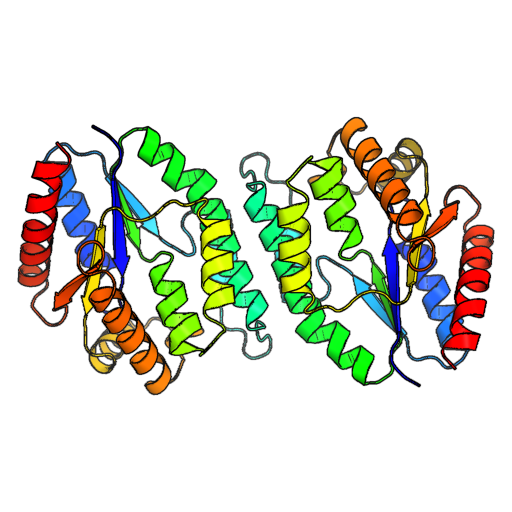 1 198 ? -2.115 30.688 17.125 1 98.5 198 THR B C 1
ATOM 3197 O O . THR B 1 198 ? -1.428 30.219 18.047 1 98.5 198 THR B O 1
ATOM 3200 N N . ILE B 1 199 ? -1.958 30.281 15.867 1 98.5 199 ILE B N 1
ATOM 3201 C CA . ILE B 1 199 ? -0.971 29.297 15.461 1 98.5 199 ILE B CA 1
ATOM 3202 C C . ILE B 1 199 ? 0.435 29.797 15.773 1 98.5 199 ILE B C 1
ATOM 3204 O O . ILE B 1 199 ? 1.275 29.062 16.281 1 98.5 199 ILE B O 1
ATOM 3208 N N . GLN B 1 200 ? 0.703 31.078 15.492 1 98.12 200 GLN B N 1
ATOM 3209 C CA . GLN B 1 200 ? 1.999 31.688 15.781 1 98.12 200 GLN B CA 1
ATOM 3210 C C . GLN B 1 200 ? 2.32 31.609 17.266 1 98.12 200 GLN B C 1
ATOM 3212 O O . GLN B 1 200 ? 3.453 31.297 17.656 1 98.12 200 GLN B O 1
ATOM 3217 N N . GLU B 1 201 ? 1.345 31.938 18.031 1 97.69 201 GLU B N 1
ATOM 3218 C CA . GLU B 1 201 ? 1.539 31.891 19.469 1 97.69 201 GLU B CA 1
ATOM 3219 C C . GLU B 1 201 ? 1.87 30.469 19.938 1 97.69 201 GLU B C 1
ATOM 3221 O O . GLU B 1 201 ? 2.773 30.281 20.75 1 97.69 201 GLU B O 1
ATOM 3226 N N . ILE B 1 202 ? 1.158 29.516 19.453 1 97.19 202 ILE B N 1
ATOM 3227 C CA . ILE B 1 202 ? 1.39 28.125 19.797 1 97.19 202 ILE B CA 1
ATOM 3228 C C . ILE B 1 202 ? 2.805 27.719 19.406 1 97.19 202 ILE B C 1
ATOM 3230 O O . ILE B 1 202 ? 3.559 27.188 20.219 1 97.19 202 ILE B O 1
ATOM 3234 N N . LEU B 1 203 ? 3.193 27.984 18.172 1 97.12 203 LEU B N 1
ATOM 3235 C CA . LEU B 1 203 ? 4.48 27.531 17.641 1 97.12 203 LEU B CA 1
ATOM 3236 C C . LEU B 1 203 ? 5.629 28.312 18.281 1 97.12 203 LEU B C 1
ATOM 3238 O O . LEU B 1 203 ? 6.727 27.766 18.438 1 97.12 203 LEU B O 1
ATOM 3242 N N . SER B 1 204 ? 5.383 29.594 18.672 1 96.25 204 SER B N 1
ATOM 3243 C CA . SER B 1 204 ? 6.422 30.391 19.312 1 96.25 204 SER B CA 1
ATOM 3244 C C . SER B 1 204 ? 6.871 29.734 20.625 1 96.25 204 SER B C 1
ATOM 3246 O O . SER B 1 204 ? 8.055 29.781 20.969 1 96.25 204 SER B O 1
ATOM 3248 N N . VAL B 1 205 ? 5.938 29.203 21.344 1 94 205 VAL B N 1
ATOM 3249 C CA . VAL B 1 205 ? 6.25 28.516 22.594 1 94 205 VAL B CA 1
ATOM 3250 C C . VAL B 1 205 ? 7.172 27.328 22.328 1 94 205 VAL B C 1
ATOM 3252 O O . VAL B 1 205 ? 8.148 27.109 23.047 1 94 205 VAL B O 1
ATOM 3255 N N . HIS B 1 206 ? 6.918 26.594 21.266 1 92.31 206 HIS B N 1
ATOM 3256 C CA . HIS B 1 206 ? 7.703 25.422 20.906 1 92.31 206 HIS B CA 1
ATOM 3257 C C . HIS B 1 206 ? 9.055 25.812 20.312 1 92.31 206 HIS B C 1
ATOM 3259 O O . HIS B 1 206 ? 10.062 25.141 20.562 1 92.31 206 HIS B O 1
ATOM 3265 N N . LEU B 1 207 ? 9.062 26.859 19.547 1 92 207 LEU B N 1
ATOM 3266 C CA . LEU B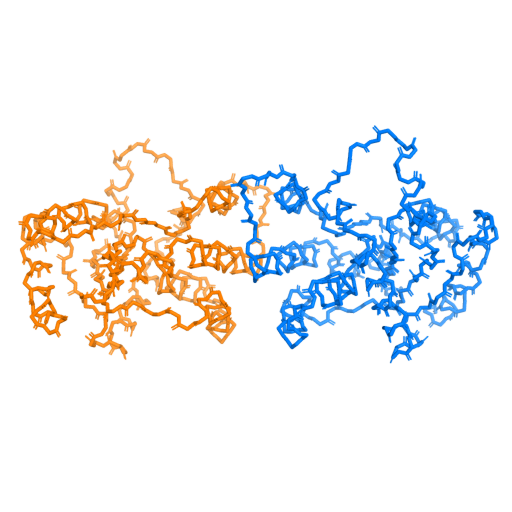 1 207 ? 10.297 27.328 18.938 1 92 207 LEU B CA 1
ATOM 3267 C C . LEU B 1 207 ? 11.328 27.703 20 1 92 207 LEU B C 1
ATOM 3269 O O . LEU B 1 207 ? 12.523 27.453 19.828 1 92 207 LEU B O 1
ATOM 3273 N N . LYS B 1 208 ? 10.875 28.219 21.062 1 89.12 208 LYS B N 1
ATOM 3274 C CA . LYS B 1 208 ? 11.773 28.578 22.156 1 89.12 208 LYS B CA 1
ATOM 3275 C C . LYS B 1 208 ? 12.398 27.344 22.781 1 89.12 208 LYS B C 1
ATOM 3277 O O . LYS B 1 208 ? 13.539 27.391 23.266 1 89.12 208 LYS B O 1
ATOM 3282 N N . GLN B 1 209 ? 11.617 26.266 22.703 1 85.19 209 GLN B N 1
ATOM 3283 C CA . GLN B 1 209 ? 12.094 25 23.266 1 85.19 209 GLN B CA 1
ATOM 3284 C C . GLN B 1 209 ? 13.016 24.281 22.297 1 85.19 209 GLN B C 1
ATOM 3286 O O . GLN B 1 209 ? 13.914 23.531 22.703 1 85.19 209 GLN B O 1
ATOM 3291 N N . TRP B 1 210 ? 12.766 24.516 21.031 1 83.44 210 TRP B N 1
ATOM 3292 C CA . TRP B 1 210 ? 13.516 23.812 19.984 1 83.44 210 TRP B CA 1
ATOM 3293 C C . TRP B 1 210 ? 14.852 24.5 19.719 1 83.44 210 TRP B C 1
ATOM 3295 O O . TRP B 1 210 ? 15.789 23.875 19.219 1 83.44 210 TRP B O 1
ATOM 3305 N N . LEU B 1 211 ? 14.969 25.75 19.969 1 67.31 211 LEU B N 1
ATOM 3306 C CA . LEU B 1 211 ? 16.219 26.484 19.828 1 67.31 211 LEU B CA 1
A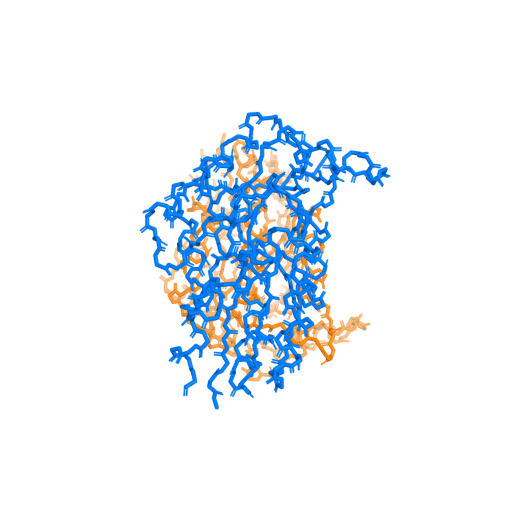TOM 3307 C C . LEU B 1 211 ? 17.094 26.312 21.062 1 67.31 211 LEU B C 1
ATOM 3309 O O . LEU B 1 211 ? 18.328 26.219 20.938 1 67.31 211 LEU B O 1
#

Organism: Nostoc sp. (strain PCC 7120 / SAG 25.82 / UTEX 2576) (NCBI:txid103690)